Protein AF-0000000074166938 (afdb_homodimer)

Radius of gyration: 19.91 Å; Cα contacts (8 Å, |Δi|>4): 980; chains: 2; bounding box: 42×58×46 Å

Solvent-accessible surface area (backbone atoms only — not comparable to full-atom values): 18698 Å² total; per-residue (Å²): 85,40,35,34,36,47,54,52,54,11,23,29,58,49,25,39,49,37,26,48,51,47,51,43,48,31,26,74,73,67,40,72,50,48,73,44,40,19,20,84,55,89,59,79,61,40,39,24,57,83,62,54,30,32,42,49,74,44,56,62,66,83,66,46,53,30,39,38,35,28,12,14,51,62,85,55,74,89,46,63,14,38,45,50,40,53,72,65,38,59,59,22,50,51,52,41,50,32,41,73,68,65,19,27,41,33,22,11,12,43,17,32,55,39,39,44,73,36,53,74,31,62,79,30,71,34,14,35,16,78,93,42,42,71,66,47,47,72,44,61,34,48,72,46,99,42,54,48,31,82,62,82,53,40,32,19,5,8,23,32,50,18,15,38,54,42,34,39,49,47,38,29,73,75,69,30,60,68,54,26,50,50,38,31,57,68,38,46,45,85,64,90,113,83,41,33,34,35,46,54,51,54,11,24,29,58,49,25,40,50,37,25,48,51,48,50,44,47,31,27,75,74,68,40,72,50,47,74,43,41,19,19,85,54,88,60,81,59,40,40,25,56,82,63,55,30,33,42,50,72,43,56,62,66,86,66,46,52,31,38,38,34,30,11,14,51,63,83,56,75,89,46,62,13,39,45,51,40,53,74,65,37,58,58,22,52,49,53,41,52,32,41,75,68,66,18,28,42,33,22,10,12,43,18,33,55,37,39,44,73,36,53,74,33,64,81,30,70,33,14,36,16,79,93,44,43,71,65,48,45,73,44,61,35,47,74,44,100,43,52,50,33,81,62,83,53,41,33,19,6,8,22,32,49,18,17,38,55,41,36,39,48,46,38,30,73,76,68,31,61,68,53,27,50,50,40,31,58,69,38,46,45,84,64,88,114

InterPro domains:
  IPR002818 DJ-1/PfpI [PF01965] (2-172)
  IPR029062 Class I glutamine amidotransferase-like [G3DSA:3.40.50.880] (1-193)
  IPR029062 Class I glutamine amidotransferase-like [SSF52317] (1-189)
  IPR052158 Isonitrile Hydratase and Quaternary Amine Regulator [PTHR43130] (2-190)

pLDDT: mean 96.3, std 7.7, range [29.67, 98.94]

Sequence (386 aa):
MDVAVLLFEGFDELDAIGPYEVFRTAAELGGDLDVSMRTLVPDEGVTARHGLTVAPDDVLFGVPDLVVVPGGGWTDRDRPGVWSEVENETLPERLDTLHGGGATIASVCTGAMLLADAGLLDGRPAATHASAADDLAEYDVDVRDERYVDDGTVLTAAGVTAGIDLALHVVERECSAGLAEQVATEIEYASTYMDVAVLLFEGFDELDAIGPYEVFRTAAELGGDLDVSMRTLVPDEGVTARHGLTVAPDDVLFGVPDLVVVPGGGWTDRDRPGVWSEVENETLPERLDTLHGGGATIASVCTGAMLLADAGLLDGRPAATHASAADDLAEYDVDVRDERYVDDGTVLTAAGVTAGIDLALHVVERECSAGLAEQVATEIEYASTY

Foldseek 3Di:
DEEEEEAAAQFADLQRVLLVLLQVLLVVVPFPYDYFYEYQDDDQWHAYNVGDIDGGPYHDDDAGQEYEFTFGDDPDCVGDTDPVCLVVLVQLCVVLVNVVVNHQYEYAACSVVSVLSNVNQACHEWEHEPVCQVVSVVGNHNYDPDQKDPPDSYIYGYHRNSSNVVSLVVCCVPPNVVSSVVSCVVVVPPPPD/DEEEEEAAAQFADLQRVLLVLLQVLLVVVPFPYDYFYEYQDDDQWHAYNVGDIDGGPYHDDDAGQEYEFTFGDDPDCPGDTDPVCLVVLVQLCVVLVNVVVNHQYEYAACSVVSVLSNVNQACHEWEHEPVCQVVSVVGNHNYDPDQKDPPDSYIYGYHRNSSNVVSLVVCCVPPNVVSSVVSCVVVVPPPPD

Secondary structure (DSSP, 8-state):
-EEEEE--TT--HHHHHHHHHHHHHHHHTT---EEEEEESS--S-EE-TTS-EEE-SEE--S--SEEEE----SS-TTSSSHHHHHHH-HHHHHHHHHHHTT-EEEEETTHHHHHHHTTTTTTEEE---GGGHHHHHTSSEEE--SSEEE-SSEEEE-STTHHHHHHHHHHHHHT-HHHHHHHHHHTT-----/-EEEEE--TT--HHHHHHHHHHHHHHHHTT---EEEEEESS--S-EE-TTS-EEE-SEE--S--SEEEE----SS-TTSSSHHHHHHH-HHHHHHHHHHHTT-EEEEETTHHHHHHHTTTTTTEEE---GGGHHHHHTSSEEE--SSEEE-SSEEEE-STTHHHHHHHHHHHHHT-HHHHHHHHHHTT-----

Organism: Halobacterium salinarum (strain ATCC 700922 / JCM 11081 / NRC-1) (NCBI:txid64091)

Nearest PDB structures (foldseek):
  7la0-assembly1_B  TM=9.152E-01  e=2.915E-15  Pseudomonas protegens Pf-5
  7l9q-assembly1_B  TM=8.696E-01  e=3.102E-15  Pseudomonas protegens Pf-5
  3noq-assembly1_A  TM=8.628E-01  e=2.272E-15  Pseudomonas fluorescens
  7lav-assembly1_A  TM=8.507E-01  e=1.076E-15  Pseudomonas protegens Pf-5
  3ewn-assembly1_A  TM=8.743E-01  e=3.532E-13  Pseudomonas syringae pv. tomato

Structure (mmCIF, N/CA/C/O backbone):
data_AF-0000000074166938-model_v1
#
loop_
_entity.id
_entity.type
_entity.pdbx_description
1 polymer 'ThiJ/PfpI domain protein'
#
loop_
_atom_site.group_PDB
_atom_site.id
_atom_site.type_symbol
_atom_site.label_atom_id
_atom_site.label_alt_id
_atom_site.label_comp_id
_atom_site.label_asym_id
_atom_site.label_entity_id
_atom_site.label_seq_id
_atom_site.pdbx_PDB_ins_code
_atom_site.Cartn_x
_atom_site.Cartn_y
_atom_site.Cartn_z
_atom_site.occupancy
_atom_site.B_iso_or_equiv
_atom_site.auth_seq_id
_atom_site.auth_comp_id
_atom_site.auth_asym_id
_atom_site.auth_atom_id
_atom_site.pdbx_PDB_model_num
ATOM 1 N N . MET A 1 1 ? -15.438 -15.789 -3.785 1 97.56 1 MET A N 1
ATOM 2 C CA . MET A 1 1 ? -14.062 -16.047 -4.184 1 97.56 1 MET A CA 1
ATOM 3 C C . MET A 1 1 ? -13.109 -15.875 -3.006 1 97.56 1 MET A C 1
ATOM 5 O O . MET A 1 1 ? -13.078 -14.812 -2.383 1 97.56 1 MET A O 1
ATOM 9 N N . ASP A 1 2 ? -12.391 -16.906 -2.566 1 98.62 2 ASP A N 1
ATOM 10 C CA . ASP A 1 2 ? -11.406 -16.891 -1.488 1 98.62 2 ASP A CA 1
ATOM 11 C C . ASP A 1 2 ? -10.039 -16.453 -2 1 98.62 2 ASP A C 1
ATOM 13 O O . ASP A 1 2 ? -9.414 -17.141 -2.799 1 98.62 2 ASP A O 1
ATOM 17 N N . VAL A 1 3 ? -9.562 -15.242 -1.54 1 98.88 3 VAL A N 1
ATOM 18 C CA . VAL A 1 3 ? -8.305 -14.656 -2.002 1 98.88 3 VAL A CA 1
ATOM 19 C C . VAL A 1 3 ? -7.285 -14.664 -0.868 1 98.88 3 VAL A C 1
ATOM 21 O O . VAL A 1 3 ? -7.504 -14.047 0.179 1 98.88 3 VAL A O 1
ATOM 24 N N . ALA A 1 4 ? -6.168 -15.312 -1.079 1 98.88 4 ALA A N 1
ATOM 25 C CA . ALA A 1 4 ? -5.062 -15.32 -0.126 1 98.88 4 ALA A CA 1
ATOM 26 C C . ALA A 1 4 ? -3.895 -14.484 -0.634 1 98.88 4 ALA A C 1
ATOM 28 O O . ALA A 1 4 ? -3.328 -14.773 -1.691 1 98.88 4 ALA A O 1
ATOM 29 N N . VAL A 1 5 ? -3.6 -13.453 0.046 1 98.94 5 VAL A N 1
ATOM 30 C CA . VAL A 1 5 ? -2.363 -12.711 -0.191 1 98.94 5 VAL A CA 1
ATOM 31 C C . VAL A 1 5 ? -1.25 -13.266 0.694 1 98.94 5 VAL A C 1
ATOM 33 O O . VAL A 1 5 ? -1.346 -13.227 1.923 1 98.94 5 VAL A O 1
ATOM 36 N N . LEU A 1 6 ? -0.2 -13.711 0.101 1 98.81 6 LEU A N 1
ATOM 37 C CA . LEU A 1 6 ? 0.839 -14.422 0.838 1 98.81 6 LEU A CA 1
ATOM 38 C C . LEU A 1 6 ? 1.835 -13.445 1.452 1 98.81 6 LEU A C 1
ATOM 40 O O . LEU A 1 6 ? 2.229 -12.469 0.811 1 98.81 6 LEU A O 1
ATOM 44 N N . LEU A 1 7 ? 2.199 -13.773 2.656 1 98.69 7 LEU A N 1
ATOM 45 C CA . LEU A 1 7 ? 3.271 -13.055 3.33 1 98.69 7 LEU A CA 1
ATOM 46 C C . LEU A 1 7 ? 4.453 -13.977 3.619 1 98.69 7 LEU A C 1
ATOM 48 O O . LEU A 1 7 ? 4.262 -15.133 3.998 1 98.69 7 LEU A O 1
ATOM 52 N N . PHE A 1 8 ? 5.621 -13.5 3.387 1 98.38 8 PHE A N 1
ATOM 53 C CA . PHE A 1 8 ? 6.883 -14.102 3.811 1 98.38 8 PHE A CA 1
ATOM 54 C C . PHE A 1 8 ? 7.887 -13.023 4.203 1 98.38 8 PHE A C 1
ATOM 56 O O . PHE A 1 8 ? 7.742 -11.859 3.818 1 98.38 8 PHE A O 1
ATOM 63 N N . GLU A 1 9 ? 8.867 -13.383 5.008 1 97.94 9 GLU A N 1
ATOM 64 C CA . GLU A 1 9 ? 9.844 -12.398 5.453 1 97.94 9 GLU A CA 1
ATOM 65 C C . GLU A 1 9 ? 10.523 -11.719 4.266 1 97.94 9 GLU A C 1
ATOM 67 O O . GLU A 1 9 ? 11.039 -12.391 3.371 1 97.94 9 GLU A O 1
ATOM 72 N N . GLY A 1 10 ? 10.461 -10.391 4.25 1 97.56 10 GLY A N 1
ATOM 73 C CA . GLY A 1 10 ? 11.133 -9.625 3.207 1 97.56 10 GLY A CA 1
ATOM 74 C C . GLY A 1 10 ? 10.25 -9.367 1.999 1 97.56 10 GLY A C 1
ATOM 75 O O . GLY A 1 10 ? 10.727 -8.906 0.96 1 97.56 10 GLY A O 1
ATOM 76 N N . PHE A 1 11 ? 8.938 -9.703 2.123 1 98.19 11 PHE A N 1
ATOM 77 C CA . PHE A 1 11 ? 8.055 -9.344 1.02 1 98.19 11 PHE A CA 1
ATOM 78 C C . PHE A 1 11 ? 8.016 -7.828 0.835 1 98.19 11 PHE A C 1
ATOM 80 O O . PHE A 1 11 ? 8.32 -7.078 1.763 1 98.19 11 PHE A O 1
ATOM 87 N N . ASP A 1 12 ? 7.73 -7.402 -0.379 1 97.94 12 ASP A N 1
ATOM 88 C CA . ASP A 1 12 ? 7.586 -5.973 -0.643 1 97.94 12 ASP A CA 1
ATOM 89 C C . ASP A 1 12 ? 6.227 -5.465 -0.173 1 97.94 12 ASP A C 1
ATOM 91 O O . ASP A 1 12 ? 5.191 -6.035 -0.518 1 97.94 12 ASP A O 1
ATOM 95 N N . GLU A 1 13 ? 6.156 -4.383 0.567 1 98.19 13 GLU A N 1
ATOM 96 C CA . GLU A 1 13 ? 4.945 -3.883 1.209 1 98.19 13 GLU A CA 1
ATOM 97 C C . GLU A 1 13 ? 3.82 -3.691 0.195 1 98.19 13 GLU A C 1
ATOM 99 O O . GLU A 1 13 ? 2.766 -4.324 0.303 1 98.19 13 GLU A O 1
ATOM 104 N N . LEU A 1 14 ? 4.066 -2.908 -0.851 1 97.88 14 LEU A N 1
ATOM 105 C CA . LEU A 1 14 ? 2.996 -2.518 -1.763 1 97.88 14 LEU A CA 1
ATOM 106 C C . LEU A 1 14 ? 2.639 -3.662 -2.705 1 97.88 14 LEU A C 1
ATOM 108 O O . LEU A 1 14 ? 1.542 -3.689 -3.268 1 97.88 14 LEU A O 1
ATOM 112 N N . ASP A 1 15 ? 3.555 -4.598 -2.916 1 98.62 15 ASP A N 1
ATOM 113 C CA . ASP A 1 15 ? 3.246 -5.766 -3.738 1 98.62 15 ASP A CA 1
ATOM 114 C C . ASP A 1 15 ? 2.117 -6.59 -3.121 1 98.62 15 ASP A C 1
ATOM 116 O O . ASP A 1 15 ? 1.372 -7.262 -3.836 1 98.62 15 ASP A O 1
ATOM 120 N N . ALA A 1 16 ? 2.08 -6.594 -1.793 1 98.81 16 ALA A N 1
ATOM 121 C CA . ALA A 1 16 ? 1.039 -7.34 -1.089 1 98.81 16 ALA A CA 1
ATOM 122 C C . ALA A 1 16 ? -0.156 -6.445 -0.77 1 98.81 16 ALA A C 1
ATOM 124 O O . ALA A 1 16 ? -1.303 -6.816 -1.03 1 98.81 16 ALA A O 1
ATOM 125 N N . ILE A 1 17 ? 0.111 -5.266 -0.274 1 98.56 17 ILE A N 1
ATOM 126 C CA . ILE A 1 17 ? -0.938 -4.449 0.328 1 98.56 17 ILE A CA 1
ATOM 127 C C . ILE A 1 17 ? -1.707 -3.709 -0.764 1 98.56 17 ILE A C 1
ATOM 129 O O . ILE A 1 17 ? -2.895 -3.414 -0.605 1 98.56 17 ILE A O 1
ATOM 133 N N . GLY A 1 18 ? -1.045 -3.387 -1.897 1 98.19 18 GLY A N 1
ATOM 134 C CA . GLY A 1 18 ? -1.758 -2.818 -3.031 1 98.19 18 GLY A CA 1
ATOM 135 C C . GLY A 1 18 ? -2.936 -3.664 -3.479 1 98.19 18 GLY A C 1
ATOM 136 O O . GLY A 1 18 ? -4.082 -3.221 -3.414 1 98.19 18 GLY A O 1
ATOM 137 N N . PRO A 1 19 ? -2.67 -4.906 -3.9 1 98.81 19 PRO A N 1
ATOM 138 C CA . PRO A 1 19 ? -3.768 -5.797 -4.285 1 98.81 19 PRO A CA 1
ATOM 139 C C . PRO A 1 19 ? -4.762 -6.027 -3.148 1 98.81 19 PRO A C 1
ATOM 141 O O . PRO A 1 19 ? -5.973 -6.078 -3.385 1 98.81 19 PRO A O 1
ATOM 144 N N . TYR A 1 20 ? -4.242 -6.18 -1.895 1 98.88 20 TYR A N 1
ATOM 145 C CA . TYR A 1 20 ? -5.105 -6.375 -0.736 1 98.88 20 TYR A CA 1
ATOM 146 C C . TYR A 1 20 ? -6.137 -5.258 -0.628 1 98.88 20 TYR A C 1
ATOM 148 O O . TYR A 1 20 ? -7.324 -5.516 -0.421 1 98.88 20 TYR A O 1
ATOM 156 N N . GLU A 1 21 ? -5.699 -3.967 -0.75 1 98.06 21 GLU A N 1
ATOM 157 C CA . GLU A 1 21 ? -6.582 -2.807 -0.708 1 98.06 21 GLU A CA 1
ATOM 158 C C . GLU A 1 21 ? -7.652 -2.889 -1.793 1 98.06 21 GLU A C 1
ATOM 160 O O . GLU A 1 21 ? -8.828 -2.627 -1.532 1 98.06 21 GLU A O 1
ATOM 165 N N . VAL A 1 22 ? -7.242 -3.24 -2.967 1 98.5 22 VAL A N 1
ATOM 166 C CA . VAL A 1 22 ? -8.164 -3.326 -4.094 1 98.5 22 VAL A CA 1
ATOM 167 C C . VAL A 1 22 ? -9.227 -4.391 -3.812 1 98.5 22 VAL A C 1
ATOM 169 O O . VAL A 1 22 ? -10.422 -4.125 -3.918 1 98.5 22 VAL A O 1
ATOM 172 N N . PHE A 1 23 ? -8.82 -5.586 -3.412 1 98.88 23 PHE A N 1
ATOM 173 C CA . PHE A 1 23 ? -9.75 -6.695 -3.205 1 98.88 23 PHE A CA 1
ATOM 174 C C . PHE A 1 23 ? -10.672 -6.418 -2.023 1 98.88 23 PHE A C 1
ATOM 176 O O . PHE A 1 23 ? -11.859 -6.723 -2.074 1 98.88 23 PHE A O 1
ATOM 183 N N . ARG A 1 24 ? -10.117 -5.898 -0.968 1 98.56 24 ARG A N 1
ATOM 184 C CA . ARG A 1 24 ? -10.938 -5.605 0.202 1 98.56 24 ARG A CA 1
ATOM 185 C C . ARG A 1 24 ? -11.945 -4.504 -0.1 1 98.56 24 ARG A C 1
ATOM 187 O O . ARG A 1 24 ? -13.094 -4.562 0.354 1 98.56 24 ARG A O 1
ATOM 194 N N . THR A 1 25 ? -11.492 -3.436 -0.822 1 97.69 25 THR A N 1
ATOM 195 C CA . THR A 1 25 ? -12.422 -2.391 -1.24 1 97.69 25 THR A CA 1
ATOM 196 C C . THR A 1 25 ? -13.539 -2.973 -2.094 1 97.69 25 THR A C 1
ATOM 198 O O . THR A 1 25 ? -14.711 -2.629 -1.906 1 97.69 25 THR A O 1
ATOM 201 N N . ALA A 1 26 ? -13.188 -3.85 -3.035 1 98.69 26 ALA A N 1
ATOM 202 C CA . ALA A 1 26 ? -14.188 -4.516 -3.867 1 98.69 26 ALA A CA 1
ATOM 203 C C . ALA A 1 26 ? -15.188 -5.293 -3.012 1 98.69 26 ALA A C 1
ATOM 205 O O . ALA A 1 26 ? -16.391 -5.23 -3.248 1 98.69 26 ALA A O 1
ATOM 206 N N . ALA A 1 27 ? -14.664 -6.02 -2.035 1 98.69 27 ALA A N 1
ATOM 207 C CA . ALA A 1 27 ? -15.531 -6.789 -1.142 1 98.69 27 ALA A CA 1
ATOM 208 C C . ALA A 1 27 ? -16.5 -5.879 -0.402 1 98.69 27 ALA A C 1
ATOM 210 O O . ALA A 1 27 ? -17.688 -6.195 -0.28 1 98.69 27 ALA A O 1
ATOM 211 N N . GLU A 1 28 ? -16.047 -4.777 0.07 1 96.12 28 GLU A N 1
ATOM 212 C CA . GLU A 1 28 ? -16.875 -3.836 0.823 1 96.12 28 GLU A CA 1
ATOM 213 C C . GLU A 1 28 ? -17.938 -3.201 -0.066 1 96.12 28 GLU A C 1
ATOM 215 O O . GLU A 1 28 ? -19 -2.812 0.415 1 96.12 28 GLU A O 1
ATOM 220 N N . LEU A 1 29 ? -17.609 -3.082 -1.337 1 97.25 29 LEU A N 1
ATOM 221 C CA . LEU A 1 29 ? -18.531 -2.48 -2.289 1 97.25 29 LEU A CA 1
ATOM 222 C C . LEU A 1 29 ? -19.5 -3.523 -2.84 1 97.25 29 LEU A C 1
ATOM 224 O O . LEU A 1 29 ? -20.266 -3.236 -3.76 1 97.25 29 LEU A O 1
ATOM 228 N N . GLY A 1 30 ? -19.438 -4.719 -2.342 1 97.81 30 GLY A N 1
ATOM 229 C CA . GLY A 1 30 ? -20.453 -5.703 -2.658 1 97.81 30 GLY A CA 1
ATOM 230 C C . GLY A 1 30 ? -19.922 -6.883 -3.453 1 97.81 30 GLY A C 1
ATOM 231 O O . GLY A 1 30 ? -20.672 -7.781 -3.82 1 97.81 30 GLY A O 1
ATOM 232 N N . GLY A 1 31 ? -18.609 -6.867 -3.787 1 98.5 31 GLY A N 1
ATOM 233 C CA . GLY A 1 31 ? -18.016 -8.023 -4.449 1 98.5 31 GLY A CA 1
ATOM 234 C C . GLY A 1 31 ? -17.984 -9.258 -3.568 1 98.5 31 GLY A C 1
ATOM 235 O O . GLY A 1 31 ? -17.812 -9.156 -2.352 1 98.5 31 GLY A O 1
ATOM 236 N N . ASP A 1 32 ? -18.172 -10.398 -4.148 1 98.19 32 ASP A N 1
ATOM 237 C CA . ASP A 1 32 ? -18.109 -11.664 -3.422 1 98.19 32 ASP A CA 1
ATOM 238 C C . ASP A 1 32 ? -16.672 -12.148 -3.275 1 98.19 32 ASP A C 1
ATOM 240 O O . ASP A 1 32 ? -16.281 -13.125 -3.918 1 98.19 32 ASP A O 1
ATOM 244 N N . LEU A 1 33 ? -15.922 -11.469 -2.482 1 98.62 33 LEU A N 1
ATOM 245 C CA . LEU A 1 33 ? -14.516 -11.766 -2.207 1 98.62 33 LEU A CA 1
ATOM 246 C C . LEU A 1 33 ? -14.281 -11.906 -0.707 1 98.62 33 LEU A C 1
ATOM 248 O O . LEU A 1 33 ? -14.805 -11.125 0.088 1 98.62 33 LEU A O 1
ATOM 252 N N . ASP A 1 34 ? -13.602 -12.914 -0.332 1 98.44 34 ASP A N 1
ATOM 253 C CA . ASP A 1 34 ? -13.047 -13.094 1.007 1 98.44 34 ASP A CA 1
ATOM 254 C C . ASP A 1 34 ? -11.523 -13.047 0.983 1 98.44 34 ASP A C 1
ATOM 256 O O . ASP A 1 34 ? -10.875 -13.984 0.521 1 98.44 34 ASP A O 1
ATOM 260 N N . VAL A 1 35 ? -10.969 -11.938 1.495 1 98.75 35 VAL A N 1
ATOM 261 C CA . VAL A 1 35 ? -9.555 -11.617 1.304 1 98.75 35 VAL A CA 1
ATOM 262 C C . VAL A 1 35 ? -8.82 -11.711 2.639 1 98.75 35 VAL A C 1
ATOM 264 O O . VAL A 1 35 ? -9.25 -11.133 3.637 1 98.75 35 VAL A O 1
ATOM 267 N N . SER A 1 36 ? -7.73 -12.422 2.697 1 98.5 36 SER A N 1
ATOM 268 C CA . SER A 1 36 ? -6.961 -12.539 3.928 1 98.5 36 SER A CA 1
ATOM 269 C C . SER A 1 36 ? -5.465 -12.602 3.639 1 98.5 36 SER A C 1
ATOM 271 O O . SER A 1 36 ? -5.051 -13.062 2.574 1 98.5 36 SER A O 1
ATOM 273 N N . MET A 1 37 ? -4.688 -12.07 4.543 1 98.69 37 MET A N 1
ATOM 274 C CA . MET A 1 37 ? -3.236 -12.227 4.539 1 98.69 37 MET A CA 1
ATOM 275 C C . MET A 1 37 ? -2.832 -13.57 5.145 1 98.69 37 MET A C 1
ATOM 277 O O . MET A 1 37 ? -3.148 -13.852 6.301 1 98.69 37 MET A O 1
ATOM 281 N N . ARG A 1 38 ? -2.057 -14.352 4.379 1 98.75 38 ARG A N 1
ATOM 282 C CA . ARG A 1 38 ? -1.771 -15.695 4.863 1 98.75 38 ARG A CA 1
ATOM 283 C C . ARG A 1 38 ? -0.275 -15.992 4.812 1 98.75 38 ARG A C 1
ATOM 285 O O . ARG A 1 38 ? 0.439 -15.461 3.959 1 98.75 38 ARG A O 1
ATOM 292 N N . THR A 1 39 ? 0.198 -16.797 5.684 1 98.75 39 THR A N 1
ATOM 293 C CA . THR A 1 39 ? 1.55 -17.344 5.699 1 98.75 39 THR A CA 1
ATOM 294 C C . THR A 1 39 ? 1.523 -18.859 5.504 1 98.75 39 THR A C 1
ATOM 296 O O . THR A 1 39 ? 0.471 -19.484 5.629 1 98.75 39 THR A O 1
ATOM 299 N N . LEU A 1 40 ? 2.666 -19.453 5.113 1 97.69 40 LEU A N 1
ATOM 300 C CA . LEU A 1 40 ? 2.734 -20.891 4.945 1 97.69 40 LEU A CA 1
ATOM 301 C C . LEU A 1 40 ? 2.799 -21.594 6.297 1 97.69 40 LEU A C 1
ATOM 303 O O . LEU A 1 40 ? 2.355 -22.734 6.434 1 97.69 40 LEU A O 1
ATOM 307 N N . VAL A 1 41 ? 3.486 -20.922 7.27 1 95.69 41 VAL A N 1
ATOM 308 C CA . VAL A 1 41 ? 3.6 -21.438 8.625 1 95.69 41 VAL A CA 1
ATOM 309 C C . VAL A 1 41 ? 3.127 -20.391 9.625 1 95.69 41 VAL A C 1
ATOM 311 O O . VAL A 1 41 ? 3.109 -19.188 9.32 1 95.69 41 VAL A O 1
ATOM 314 N N . PRO A 1 42 ? 2.65 -20.922 10.789 1 95.94 42 PRO A N 1
ATOM 315 C CA . PRO A 1 42 ? 2.199 -19.938 11.773 1 95.94 42 PRO A CA 1
ATOM 316 C C . PRO A 1 42 ? 3.254 -18.875 12.078 1 95.94 42 PRO A C 1
ATOM 318 O O . PRO A 1 42 ? 4.438 -19.188 12.219 1 95.94 42 PRO A O 1
ATOM 321 N N . ASP A 1 43 ? 2.748 -17.641 12.078 1 95.62 43 ASP A N 1
ATOM 322 C CA . ASP A 1 43 ? 3.609 -16.5 12.391 1 95.62 43 ASP A CA 1
ATOM 323 C C . ASP A 1 43 ? 2.809 -15.359 13.008 1 95.62 43 ASP A C 1
ATOM 325 O O . ASP A 1 43 ? 1.695 -15.07 12.57 1 95.62 43 ASP A O 1
ATOM 329 N N . GLU A 1 44 ? 3.365 -14.75 14.023 1 95.69 44 GLU A N 1
ATOM 330 C CA . GLU A 1 44 ? 2.646 -13.68 14.711 1 95.69 44 GLU A CA 1
ATOM 331 C C . GLU A 1 44 ? 2.854 -12.336 14.016 1 95.69 44 GLU A C 1
ATOM 333 O O . GLU A 1 44 ? 2.082 -11.398 14.219 1 95.69 44 GLU A O 1
ATOM 338 N N . GLY A 1 45 ? 3.963 -12.203 13.289 1 98.12 45 GLY A N 1
ATOM 339 C CA . GLY A 1 45 ? 4.324 -11 12.562 1 98.12 45 GLY A CA 1
ATOM 340 C C . GLY A 1 45 ? 5.344 -11.242 11.469 1 98.12 45 GLY A C 1
ATOM 341 O O . GLY A 1 45 ? 6.328 -11.953 11.68 1 98.12 45 GLY A O 1
ATOM 342 N N . VAL A 1 46 ? 5.035 -10.766 10.281 1 98.56 46 VAL A N 1
ATOM 343 C CA . VAL A 1 46 ? 5.941 -10.883 9.148 1 98.56 46 VAL A CA 1
ATOM 344 C C . VAL A 1 46 ? 6.5 -9.508 8.781 1 98.56 46 VAL A C 1
ATOM 346 O O . VAL A 1 46 ? 5.742 -8.547 8.625 1 98.56 46 VAL A O 1
ATOM 349 N N . THR A 1 47 ? 7.828 -9.445 8.68 1 98.25 47 THR A N 1
ATOM 350 C CA . THR A 1 47 ? 8.453 -8.164 8.391 1 98.25 47 THR A CA 1
ATOM 351 C C . THR A 1 47 ? 8.727 -8.016 6.898 1 98.25 47 THR A C 1
ATOM 353 O O . THR A 1 47 ? 9.391 -8.859 6.297 1 98.25 47 THR A O 1
ATOM 356 N N . ALA A 1 48 ? 8.188 -6.902 6.32 1 98 48 ALA A N 1
ATOM 357 C CA . ALA A 1 48 ? 8.328 -6.605 4.898 1 98 48 ALA A CA 1
ATOM 358 C C . ALA A 1 48 ? 9.711 -6.039 4.594 1 98 48 ALA A C 1
ATOM 360 O O . ALA A 1 48 ? 10.531 -5.859 5.5 1 98 48 ALA A O 1
ATOM 361 N N . ARG A 1 49 ? 9.969 -5.812 3.367 1 95.81 49 ARG A N 1
ATOM 362 C CA . ARG A 1 49 ? 11.289 -5.461 2.846 1 95.81 49 ARG A CA 1
ATOM 363 C C . ARG A 1 49 ? 11.758 -4.125 3.412 1 95.81 49 ARG A C 1
ATOM 365 O O . ARG A 1 49 ? 12.945 -3.939 3.67 1 95.81 49 ARG A O 1
ATOM 372 N N . HIS A 1 50 ? 10.82 -3.189 3.602 1 95.75 50 HIS A N 1
ATOM 373 C CA . HIS A 1 50 ? 11.211 -1.851 4.031 1 95.75 50 HIS A CA 1
ATOM 374 C C . HIS A 1 50 ? 11 -1.672 5.531 1 95.75 50 HIS A C 1
ATOM 376 O O . HIS A 1 50 ? 11.125 -0.561 6.051 1 95.75 50 HIS A O 1
ATOM 382 N N . GLY A 1 51 ? 10.656 -2.779 6.188 1 96.5 51 GLY A N 1
ATOM 383 C CA . GLY A 1 51 ? 10.695 -2.748 7.641 1 96.5 51 GLY A CA 1
ATOM 384 C C . GLY A 1 51 ? 9.312 -2.824 8.273 1 96.5 51 GLY A C 1
ATOM 385 O O . GLY A 1 51 ? 9.195 -3.008 9.484 1 96.5 51 GLY A O 1
ATOM 386 N N . LEU A 1 52 ? 8.234 -2.705 7.504 1 98.12 52 LEU A N 1
ATOM 387 C CA . LEU A 1 52 ? 6.875 -2.818 8.031 1 98.12 52 LEU A CA 1
ATOM 388 C C . LEU A 1 52 ? 6.605 -4.23 8.539 1 98.12 52 LEU A C 1
ATOM 390 O O . LEU A 1 52 ? 6.891 -5.211 7.844 1 98.12 52 LEU A O 1
ATOM 394 N N . THR A 1 53 ? 6.105 -4.324 9.734 1 98.56 53 THR A N 1
ATOM 395 C CA . THR A 1 53 ? 5.707 -5.629 10.25 1 98.56 53 THR A CA 1
ATOM 396 C C . THR A 1 53 ? 4.188 -5.754 10.297 1 98.56 53 THR A C 1
ATOM 398 O O . THR A 1 53 ? 3.508 -4.895 10.867 1 98.56 53 THR A O 1
ATOM 401 N N . VAL A 1 54 ? 3.684 -6.828 9.703 1 98.44 54 VAL A N 1
ATOM 402 C CA . VAL A 1 54 ? 2.242 -7.031 9.625 1 98.44 54 VAL A CA 1
ATOM 403 C C . VAL A 1 54 ? 1.866 -8.359 10.281 1 98.44 54 VAL A C 1
ATOM 405 O O . VAL A 1 54 ? 2.621 -9.328 10.203 1 98.44 54 VAL A O 1
ATOM 408 N N . ALA A 1 55 ? 0.748 -8.359 10.938 1 98.5 55 ALA A N 1
ATOM 409 C CA . ALA A 1 55 ? 0.203 -9.602 11.477 1 98.5 55 ALA A CA 1
ATOM 410 C C . ALA A 1 55 ? -0.604 -10.352 10.422 1 98.5 55 ALA A C 1
ATOM 412 O O . ALA A 1 55 ? -1.554 -9.812 9.859 1 98.5 55 ALA A O 1
ATOM 413 N N . PRO A 1 56 ? -0.234 -11.625 10.148 1 98.56 56 PRO A N 1
ATOM 414 C CA . PRO A 1 56 ? -1.061 -12.398 9.219 1 98.56 56 PRO A CA 1
ATOM 415 C C . PRO A 1 56 ? -2.422 -12.766 9.805 1 98.56 56 PRO A C 1
ATOM 417 O O . PRO A 1 56 ? -2.588 -12.773 11.031 1 98.56 56 PRO A O 1
ATOM 420 N N . ASP A 1 57 ? -3.369 -13.016 8.953 1 98.06 57 ASP A N 1
ATOM 421 C CA . ASP A 1 57 ? -4.699 -13.43 9.383 1 98.06 57 ASP A CA 1
ATOM 422 C C . ASP A 1 57 ? -4.719 -14.922 9.734 1 98.06 57 ASP A C 1
ATOM 424 O O . ASP A 1 57 ? -5.422 -15.336 10.656 1 98.06 57 ASP A O 1
ATOM 428 N N . ASP A 1 58 ? -4.023 -15.656 8.961 1 97.19 58 ASP A N 1
ATOM 429 C CA . ASP A 1 58 ? -4.098 -17.109 9.102 1 97.19 58 ASP A CA 1
ATOM 430 C C . ASP A 1 58 ? -2.945 -17.781 8.375 1 97.19 58 ASP A C 1
ATOM 432 O O . ASP A 1 58 ? -2.152 -17.125 7.699 1 97.19 58 ASP A O 1
ATOM 436 N N . VAL A 1 59 ? -2.877 -19.047 8.586 1 98.19 59 VAL A N 1
ATOM 437 C CA . VAL A 1 59 ? -2 -19.906 7.801 1 98.19 59 VAL A CA 1
ATOM 438 C C . VAL A 1 59 ? -2.729 -20.375 6.547 1 98.19 59 VAL A C 1
ATOM 440 O O . VAL A 1 59 ? -3.951 -20.547 6.555 1 98.19 59 VAL A O 1
ATOM 443 N N . LEU A 1 60 ? -1.972 -20.469 5.461 1 98 60 LEU A N 1
ATOM 444 C CA . LEU A 1 60 ? -2.572 -20.922 4.211 1 98 60 LEU A CA 1
ATOM 445 C C . LEU A 1 60 ? -2.83 -22.422 4.242 1 98 60 LEU A C 1
ATOM 447 O O . LEU A 1 60 ? -1.948 -23.219 3.908 1 98 60 LEU A O 1
ATOM 451 N N . PHE A 1 61 ? -4.023 -22.688 4.645 1 94.38 61 PHE A N 1
ATOM 452 C CA . PHE A 1 61 ? -4.496 -24.062 4.586 1 94.38 61 PHE A CA 1
ATOM 453 C C . PHE A 1 61 ? -5.484 -24.25 3.443 1 94.38 61 PHE A C 1
ATOM 455 O O . PHE A 1 61 ? -6.125 -23.297 3.006 1 94.38 61 PHE A O 1
ATOM 462 N N . GLY A 1 62 ? -5.586 -25.391 2.922 1 96.19 62 GLY A N 1
ATOM 463 C CA . GLY A 1 62 ? -6.516 -25.641 1.832 1 96.19 62 GLY A CA 1
ATOM 464 C C . GLY A 1 62 ? -6.098 -24.984 0.528 1 96.19 62 GLY A C 1
ATOM 465 O O . GLY A 1 62 ? -4.918 -24.672 0.332 1 96.19 62 GLY A O 1
ATOM 466 N N . VAL A 1 63 ? -7.055 -24.922 -0.461 1 98.5 63 VAL A N 1
ATOM 467 C CA . VAL A 1 63 ? -6.785 -24.375 -1.786 1 98.5 63 VAL A CA 1
ATOM 468 C C . VAL A 1 63 ? -7.707 -23.188 -2.053 1 98.5 63 VAL A C 1
ATOM 470 O O . VAL A 1 63 ? -8.859 -23.359 -2.453 1 98.5 63 VAL A O 1
ATOM 473 N N . PRO A 1 64 ? -7.207 -21.969 -1.774 1 98.75 64 PRO A N 1
ATOM 474 C CA . PRO A 1 64 ? -8.031 -20.797 -2.115 1 98.75 64 PRO A CA 1
ATOM 475 C C . PRO A 1 64 ? -8.297 -20.688 -3.615 1 98.75 64 PRO A C 1
ATOM 477 O O . PRO A 1 64 ? -7.688 -21.406 -4.41 1 98.75 64 PRO A O 1
ATOM 480 N N . ASP A 1 65 ? -9.273 -19.781 -3.941 1 98.88 65 ASP A N 1
ATOM 481 C CA . ASP A 1 65 ? -9.547 -19.547 -5.355 1 98.88 65 ASP A CA 1
ATOM 482 C C . ASP A 1 65 ? -8.398 -18.797 -6.027 1 98.88 65 ASP A C 1
ATOM 484 O O . ASP A 1 65 ? -8.086 -19.031 -7.195 1 98.88 65 ASP A O 1
ATOM 488 N N . LEU A 1 66 ? -7.773 -17.844 -5.348 1 98.94 66 LEU A N 1
ATOM 489 C CA . LEU A 1 66 ? -6.691 -17 -5.852 1 98.94 66 LEU A CA 1
ATOM 490 C C . LEU A 1 66 ? -5.609 -16.812 -4.793 1 98.94 66 LEU A C 1
ATOM 492 O O . LEU A 1 66 ? -5.91 -16.562 -3.627 1 98.94 66 LEU A O 1
ATOM 496 N N . VAL A 1 67 ? -4.371 -17.016 -5.152 1 98.94 67 VAL A N 1
ATOM 497 C CA . VAL A 1 67 ? -3.205 -16.703 -4.332 1 98.94 67 VAL A CA 1
ATOM 498 C C . VAL A 1 67 ? -2.408 -15.562 -4.98 1 98.94 67 VAL A C 1
ATOM 500 O O . VAL A 1 67 ? -2.059 -15.641 -6.16 1 98.94 67 VAL A O 1
ATOM 503 N N . VAL A 1 68 ? -2.211 -14.508 -4.289 1 98.94 68 VAL A N 1
ATOM 504 C CA . VAL A 1 68 ? -1.376 -13.406 -4.742 1 98.94 68 VAL A CA 1
ATOM 505 C C . VAL A 1 68 ? -0 -13.492 -4.086 1 98.94 68 VAL A C 1
ATOM 507 O O . VAL A 1 68 ? 0.11 -13.492 -2.857 1 98.94 68 VAL A O 1
ATOM 510 N N . VAL A 1 69 ? 1.018 -13.555 -4.891 1 98.94 69 VAL A N 1
ATOM 511 C CA . VAL A 1 69 ? 2.393 -13.734 -4.438 1 98.94 69 VAL A CA 1
ATOM 512 C C . VAL A 1 69 ? 3.182 -12.445 -4.66 1 98.94 69 VAL A C 1
ATOM 514 O O . VAL A 1 69 ? 3.531 -12.109 -5.793 1 98.94 69 VAL A O 1
ATOM 517 N N . PRO A 1 70 ? 3.484 -11.734 -3.602 1 98.88 70 PRO A N 1
ATOM 518 C CA . PRO A 1 70 ? 4.266 -10.5 -3.744 1 98.88 70 PRO A CA 1
ATOM 519 C C . PRO A 1 70 ? 5.734 -10.766 -4.062 1 98.88 70 PRO A C 1
ATOM 521 O O . PRO A 1 70 ? 6.203 -11.898 -3.93 1 98.88 70 PRO A O 1
ATOM 524 N N . GLY A 1 71 ? 6.41 -9.727 -4.516 1 98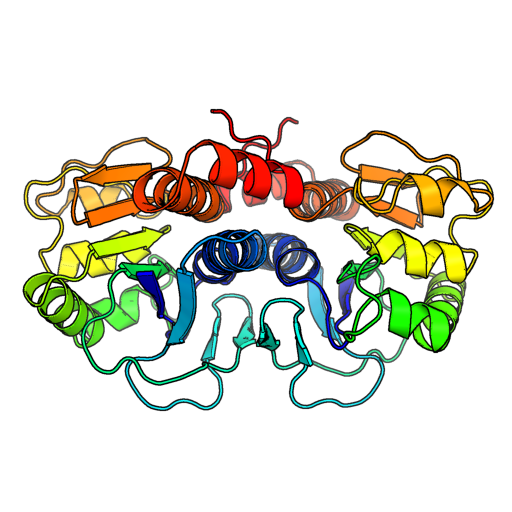.12 71 GLY A N 1
ATOM 525 C CA . GLY A 1 71 ? 7.863 -9.766 -4.59 1 98.12 71 GLY A CA 1
ATOM 526 C C . GLY A 1 71 ? 8.539 -9.344 -3.295 1 98.12 71 GLY A C 1
ATOM 527 O O . GLY A 1 71 ? 7.938 -9.438 -2.221 1 98.12 71 GLY A O 1
ATOM 528 N N . GLY A 1 72 ? 9.695 -9.062 -3.279 1 93.19 72 GLY A N 1
ATOM 529 C CA . GLY A 1 72 ? 10.461 -8.625 -2.121 1 93.19 72 GLY A CA 1
ATOM 530 C C . GLY A 1 72 ? 11.93 -9.023 -2.191 1 93.19 72 GLY A C 1
ATOM 531 O O . GLY A 1 72 ? 12.352 -9.977 -1.53 1 93.19 72 GLY A O 1
ATOM 532 N N . GLY A 1 73 ? 12.602 -8.273 -3.021 1 84.31 73 GLY A N 1
ATOM 533 C CA . GLY A 1 73 ? 14.016 -8.578 -3.141 1 84.31 73 GLY A CA 1
ATOM 534 C C . GLY A 1 73 ? 14.312 -9.656 -4.164 1 84.31 73 GLY A C 1
ATOM 535 O O . GLY A 1 73 ? 13.43 -10.43 -4.539 1 84.31 73 GLY A O 1
ATOM 536 N N . TRP A 1 74 ? 15.352 -9.539 -4.953 1 88.19 74 TRP A N 1
ATOM 537 C CA . TRP A 1 74 ? 15.875 -10.539 -5.875 1 88.19 74 TRP A CA 1
ATOM 538 C C . TRP A 1 74 ? 17.359 -10.32 -6.133 1 88.19 74 TRP A C 1
ATOM 540 O O . TRP A 1 74 ? 18.156 -11.266 -6.113 1 88.19 74 TRP A O 1
ATOM 550 N N . THR A 1 75 ? 17.531 -9.07 -6.086 1 83.81 75 THR A N 1
ATOM 551 C CA . THR A 1 75 ? 18.922 -8.75 -6.398 1 83.81 75 THR A CA 1
ATOM 552 C C . THR A 1 75 ? 19.75 -8.617 -5.125 1 83.81 75 THR A C 1
ATOM 554 O O . THR A 1 75 ? 20.969 -8.75 -5.152 1 83.81 75 THR A O 1
ATOM 557 N N . ASP A 1 76 ? 19.031 -8.297 -4.105 1 81.81 76 ASP A N 1
ATOM 558 C CA . ASP A 1 76 ? 19.703 -8.258 -2.811 1 81.81 76 ASP A CA 1
ATOM 559 C C . ASP A 1 76 ? 19.594 -9.602 -2.094 1 81.81 76 ASP A C 1
ATOM 561 O O . ASP A 1 76 ? 18.594 -9.883 -1.433 1 81.81 76 ASP A O 1
ATOM 565 N N . ARG A 1 77 ? 20.641 -10.344 -2.064 1 84.94 77 ARG A N 1
ATOM 566 C CA . ARG A 1 77 ? 20.578 -11.742 -1.654 1 84.94 77 ARG A CA 1
ATOM 567 C C . ARG A 1 77 ? 20.984 -11.906 -0.194 1 84.94 77 ARG A C 1
ATOM 569 O O . ARG A 1 77 ? 20.969 -13.008 0.344 1 84.94 77 ARG A O 1
ATOM 576 N N . ASP A 1 78 ? 21.312 -10.789 0.473 1 85.81 78 ASP A N 1
ATOM 577 C CA . ASP A 1 78 ? 21.766 -10.836 1.859 1 85.81 78 ASP A CA 1
ATOM 578 C C . ASP A 1 78 ? 20.609 -10.602 2.826 1 85.81 78 ASP A C 1
ATOM 580 O O . ASP A 1 78 ? 20.812 -10.594 4.043 1 85.81 78 ASP A O 1
ATOM 584 N N . ARG A 1 79 ? 19.453 -10.391 2.348 1 88.12 79 ARG A N 1
ATOM 585 C CA . ARG A 1 79 ? 18.281 -10.164 3.172 1 88.12 79 ARG A CA 1
ATOM 586 C C . ARG A 1 79 ? 17.156 -11.133 2.793 1 88.12 79 ARG A C 1
ATOM 588 O O . ARG A 1 79 ? 17.125 -11.641 1.67 1 88.12 79 ARG A O 1
ATOM 595 N N . PRO A 1 80 ? 16.328 -11.43 3.795 1 94.44 80 PRO A N 1
ATOM 596 C CA . PRO A 1 80 ? 15.172 -12.258 3.445 1 94.44 80 PRO A CA 1
ATOM 597 C C . PRO A 1 80 ? 14.344 -11.664 2.301 1 94.44 80 PRO A C 1
ATOM 599 O O . PRO A 1 80 ? 14.258 -10.445 2.17 1 94.44 80 PRO A O 1
ATOM 602 N N . GLY A 1 81 ? 13.758 -12.492 1.478 1 97 81 GLY A N 1
ATOM 603 C CA . GLY A 1 81 ? 12.961 -12.094 0.331 1 97 81 GLY A CA 1
ATOM 604 C C . GLY A 1 81 ? 12.766 -13.211 -0.677 1 97 81 GLY A C 1
ATOM 605 O O . GLY A 1 81 ? 12.805 -14.391 -0.32 1 97 81 GLY A O 1
ATOM 606 N N . VAL A 1 82 ? 12.5 -12.844 -1.872 1 97.75 82 VAL A N 1
ATOM 607 C CA . VAL A 1 82 ? 12.156 -13.789 -2.928 1 97.75 82 VAL A CA 1
ATOM 608 C C . VAL A 1 82 ? 13.328 -14.734 -3.182 1 97.75 82 VAL A C 1
ATOM 610 O O . VAL A 1 82 ? 13.133 -15.938 -3.344 1 97.75 82 VAL A O 1
ATOM 613 N N . TRP A 1 83 ? 14.516 -14.18 -3.172 1 96.38 83 TRP A N 1
ATOM 614 C CA . TRP A 1 83 ? 15.688 -15.016 -3.436 1 96.38 83 TRP A CA 1
ATOM 615 C C . TRP A 1 83 ? 15.789 -16.141 -2.414 1 96.38 83 TRP A C 1
ATOM 617 O O . TRP A 1 83 ? 15.953 -17.312 -2.781 1 96.38 83 TRP A O 1
ATOM 627 N N . SER A 1 84 ? 15.688 -15.773 -1.176 1 96.06 84 SER A N 1
ATOM 628 C CA . SER A 1 84 ? 15.797 -16.781 -0.124 1 96.06 84 SER A CA 1
ATOM 629 C C . SER A 1 84 ? 14.656 -17.781 -0.193 1 96.06 84 SER A C 1
ATOM 631 O O . SER A 1 84 ? 14.836 -18.953 0.124 1 96.06 84 SER A O 1
ATOM 633 N N . GLU A 1 85 ? 13.484 -17.359 -0.565 1 96.88 85 GLU A N 1
ATOM 634 C CA . GLU A 1 85 ? 12.336 -18.266 -0.7 1 96.88 85 GLU A CA 1
ATOM 635 C C . GLU A 1 85 ? 12.539 -19.234 -1.857 1 96.88 85 GLU A C 1
ATOM 637 O O . GLU A 1 85 ? 12.125 -20.391 -1.776 1 96.88 85 GLU A O 1
ATOM 642 N N . VAL A 1 86 ? 13.117 -18.781 -2.953 1 96.75 86 VAL A N 1
ATOM 643 C CA . VAL A 1 86 ? 13.438 -19.656 -4.078 1 96.75 86 VAL A CA 1
ATOM 644 C C . VAL A 1 86 ? 14.445 -20.703 -3.643 1 96.75 86 VAL A C 1
ATOM 646 O O . VAL A 1 86 ? 14.281 -21.891 -3.93 1 96.75 86 VAL A O 1
ATOM 649 N N . GLU A 1 87 ? 15.445 -20.266 -2.889 1 95.5 87 GLU A N 1
ATOM 650 C CA . GLU A 1 87 ? 16.484 -21.172 -2.42 1 95.5 87 GLU A CA 1
ATOM 651 C C . GLU A 1 87 ? 15.922 -22.219 -1.46 1 95.5 87 GLU A C 1
ATOM 653 O O . GLU A 1 87 ? 16.359 -23.359 -1.451 1 95.5 87 GLU A O 1
ATOM 658 N N . ASN A 1 88 ? 15.023 -21.766 -0.663 1 95.12 88 ASN A N 1
ATOM 659 C CA . ASN A 1 88 ? 14.375 -22.656 0.297 1 95.12 88 ASN A CA 1
ATOM 660 C C . ASN A 1 88 ? 13.453 -23.656 -0.398 1 95.12 88 ASN A C 1
ATOM 662 O O . ASN A 1 88 ? 13.242 -24.75 0.105 1 95.12 88 ASN A O 1
ATOM 666 N N . GLU A 1 89 ? 12.781 -23.359 -1.426 1 96.5 89 GLU A N 1
ATOM 667 C CA . GLU A 1 89 ? 12.008 -24.172 -2.367 1 96.5 89 GLU A CA 1
ATOM 668 C C . GLU A 1 89 ? 10.617 -24.469 -1.816 1 96.5 89 GLU A C 1
ATOM 670 O O . GLU A 1 89 ? 9.727 -24.891 -2.561 1 96.5 89 GLU A O 1
ATOM 675 N N . THR A 1 90 ? 10.445 -24.297 -0.476 1 97.81 90 THR A N 1
ATOM 676 C CA . THR A 1 90 ? 9.18 -24.656 0.151 1 97.81 90 THR A CA 1
ATOM 677 C C . THR A 1 90 ? 8.031 -23.875 -0.468 1 97.81 90 THR A C 1
ATOM 679 O O . THR A 1 90 ? 6.996 -24.453 -0.823 1 97.81 90 THR A O 1
ATOM 682 N N . LEU A 1 91 ? 8.227 -22.609 -0.615 1 98.12 91 LEU A N 1
ATOM 683 C CA . LEU A 1 91 ? 7.164 -21.766 -1.141 1 98.12 91 LEU A CA 1
ATOM 684 C C . LEU A 1 91 ? 6.883 -22.094 -2.604 1 98.12 91 LEU A C 1
ATOM 686 O O . LEU A 1 91 ? 5.73 -22.312 -2.98 1 98.12 91 LEU A O 1
ATOM 690 N N . PRO A 1 92 ? 7.867 -22.219 -3.482 1 98.75 92 PRO A N 1
ATOM 691 C CA . PRO A 1 92 ? 7.598 -22.625 -4.867 1 98.75 92 PRO A CA 1
ATOM 692 C C . PRO A 1 92 ? 6.867 -23.953 -4.965 1 98.75 92 PRO A C 1
ATOM 694 O O . PRO A 1 92 ? 5.93 -24.094 -5.754 1 98.75 92 PRO A O 1
ATOM 697 N N . GLU A 1 93 ? 7.262 -24.875 -4.164 1 98.56 93 GLU A N 1
ATOM 698 C CA . GLU A 1 93 ? 6.605 -26.188 -4.176 1 98.56 93 GLU A CA 1
ATOM 699 C C . GLU A 1 93 ? 5.137 -26.062 -3.781 1 98.56 93 GLU A C 1
ATOM 701 O O . GLU A 1 93 ? 4.273 -26.719 -4.375 1 98.56 93 GLU A O 1
ATOM 706 N N . ARG A 1 94 ? 4.918 -25.312 -2.756 1 98.69 94 ARG A N 1
ATOM 707 C CA . ARG A 1 94 ? 3.545 -25.125 -2.303 1 98.69 94 ARG A CA 1
ATOM 708 C C . ARG A 1 94 ? 2.703 -24.453 -3.385 1 98.69 94 ARG A C 1
ATOM 710 O O . ARG A 1 94 ? 1.527 -24.766 -3.557 1 98.69 94 ARG A O 1
ATOM 717 N N . LEU A 1 95 ? 3.246 -23.453 -4.09 1 98.88 95 LEU A N 1
ATOM 718 C CA . LEU A 1 95 ? 2.527 -22.766 -5.164 1 98.88 95 LEU A CA 1
ATOM 719 C C . LEU A 1 95 ? 2.139 -23.75 -6.266 1 98.88 95 LEU A C 1
ATOM 721 O O . LEU A 1 95 ? 1.032 -23.672 -6.801 1 98.88 95 LEU A O 1
ATOM 725 N N . ASP A 1 96 ? 3.057 -24.641 -6.578 1 98.75 96 ASP A N 1
ATOM 726 C CA . ASP A 1 96 ? 2.764 -25.672 -7.57 1 98.75 96 ASP A CA 1
ATOM 727 C C . ASP A 1 96 ? 1.606 -26.562 -7.117 1 98.75 96 ASP A C 1
ATOM 729 O O . ASP A 1 96 ? 0.7 -26.844 -7.898 1 98.75 96 ASP A O 1
ATOM 733 N N . THR A 1 97 ? 1.683 -26.938 -5.852 1 98.56 97 THR A N 1
ATOM 734 C CA . THR A 1 97 ? 0.639 -27.797 -5.289 1 98.56 97 THR A CA 1
ATOM 735 C C . THR A 1 97 ? -0.709 -27.078 -5.309 1 98.56 97 THR A C 1
ATOM 737 O O . THR A 1 97 ? -1.735 -27.688 -5.617 1 98.56 97 THR A O 1
ATOM 740 N N . LEU A 1 98 ? -0.712 -25.828 -4.949 1 98.75 98 LEU A N 1
ATOM 741 C CA . LEU A 1 98 ? -1.94 -25.047 -4.941 1 98.75 98 LEU A CA 1
ATOM 742 C C . LEU A 1 98 ? -2.52 -24.922 -6.344 1 98.75 98 LEU A C 1
ATOM 744 O O . LEU A 1 98 ? -3.727 -25.078 -6.539 1 98.75 98 LEU A O 1
ATOM 748 N N . HIS A 1 99 ? -1.642 -24.641 -7.293 1 98.81 99 HIS A N 1
ATOM 749 C CA . HIS A 1 99 ? -2.09 -24.547 -8.68 1 98.81 99 HIS A CA 1
ATOM 750 C C . HIS A 1 99 ? -2.668 -25.859 -9.164 1 98.81 99 HIS A C 1
ATOM 752 O O . HIS A 1 99 ? -3.717 -25.891 -9.812 1 98.81 99 HIS A O 1
ATOM 758 N N . GLY A 1 100 ? -1.968 -26.906 -8.844 1 98.56 100 GLY A N 1
ATOM 759 C CA . GLY A 1 100 ? -2.457 -28.234 -9.18 1 98.56 100 GLY A CA 1
ATOM 760 C C . GLY A 1 100 ? -3.807 -28.547 -8.562 1 98.56 100 GLY A C 1
ATOM 761 O O . GLY A 1 100 ? -4.582 -29.328 -9.117 1 98.56 100 GLY A O 1
ATOM 762 N N . GLY A 1 101 ? -4.043 -27.938 -7.41 1 98.5 101 GLY A N 1
ATOM 763 C CA . GLY A 1 101 ? -5.301 -28.141 -6.703 1 98.5 101 GLY A CA 1
ATOM 764 C C . GLY A 1 101 ? -6.418 -27.25 -7.211 1 98.5 101 GLY A C 1
ATOM 765 O O . GLY A 1 101 ? -7.559 -27.359 -6.766 1 98.5 101 GLY A O 1
ATOM 766 N N . GLY A 1 102 ? -6.078 -26.344 -8.195 1 98.62 102 GLY A N 1
ATOM 767 C CA . GLY A 1 102 ? -7.129 -25.562 -8.836 1 98.62 102 GLY A CA 1
ATOM 768 C C . GLY A 1 102 ? -7.035 -24.078 -8.547 1 98.62 102 GLY A C 1
ATOM 769 O O . GLY A 1 102 ? -7.793 -23.281 -9.102 1 98.62 102 GLY A O 1
ATOM 770 N N . ALA A 1 103 ? -6.109 -23.656 -7.738 1 98.81 103 ALA A N 1
ATOM 771 C CA . ALA A 1 103 ? -5.969 -22.234 -7.43 1 98.81 103 ALA A CA 1
ATOM 772 C C . ALA A 1 103 ? -5.426 -21.469 -8.633 1 98.81 103 ALA A C 1
ATOM 774 O O . ALA A 1 103 ? -4.539 -21.953 -9.336 1 98.81 103 ALA A O 1
ATOM 775 N N . THR A 1 104 ? -5.996 -20.297 -8.875 1 98.88 104 THR A N 1
ATOM 776 C CA . THR A 1 104 ? -5.312 -19.312 -9.703 1 98.88 104 THR A CA 1
ATOM 777 C C . THR A 1 104 ? -4.156 -18.672 -8.938 1 98.88 104 THR A C 1
ATOM 779 O O . THR A 1 104 ? -4.293 -18.344 -7.754 1 98.88 104 THR A O 1
ATOM 782 N N . ILE A 1 105 ? -3.01 -18.531 -9.578 1 98.94 105 ILE A N 1
ATOM 783 C CA . ILE A 1 105 ? -1.836 -17.938 -8.945 1 98.94 105 ILE A CA 1
ATOM 784 C C . ILE A 1 105 ? -1.483 -16.625 -9.633 1 98.94 105 ILE A C 1
ATOM 786 O O . ILE A 1 105 ? -1.33 -16.578 -10.852 1 98.94 105 ILE A O 1
ATOM 790 N N . ALA A 1 106 ? -1.398 -15.562 -8.867 1 98.94 106 ALA A N 1
ATOM 791 C CA . ALA A 1 106 ? -0.978 -14.258 -9.359 1 98.94 106 ALA A CA 1
ATOM 792 C C . ALA A 1 106 ? 0.288 -13.781 -8.656 1 98.94 106 ALA A C 1
ATOM 794 O O . ALA A 1 106 ? 0.464 -14.016 -7.457 1 98.94 106 ALA A O 1
ATOM 795 N N . SER A 1 107 ? 1.151 -13.133 -9.352 1 98.94 107 SER A N 1
ATOM 796 C CA . SER A 1 107 ? 2.346 -12.57 -8.727 1 98.94 107 SER A CA 1
ATOM 797 C C . SER A 1 107 ? 2.506 -11.094 -9.07 1 98.94 107 SER A C 1
ATOM 799 O O . SER A 1 107 ? 1.965 -10.617 -10.07 1 98.94 107 SER A O 1
ATOM 801 N N . VAL A 1 108 ? 3.154 -10.406 -8.234 1 98.75 108 VAL A N 1
ATOM 802 C CA . VAL A 1 108 ? 3.537 -9.016 -8.43 1 98.75 108 VAL A CA 1
ATOM 803 C C . VAL A 1 108 ? 5.051 -8.875 -8.305 1 98.75 108 VAL A C 1
ATOM 805 O O . VAL A 1 108 ? 5.664 -9.461 -7.41 1 98.75 108 VAL A O 1
ATOM 808 N N . CYS A 1 109 ? 5.715 -8.031 -9.172 1 98.44 109 CYS A N 1
ATOM 809 C CA . CYS A 1 109 ? 7.145 -7.746 -9.07 1 98.44 109 CYS A CA 1
ATOM 810 C C . CYS A 1 109 ? 7.965 -9.031 -9.133 1 98.44 109 CYS A C 1
ATOM 812 O O . CYS A 1 109 ? 7.781 -9.844 -10.039 1 98.44 109 CYS A O 1
ATOM 814 N N . THR A 1 110 ? 8.883 -9.219 -8.266 1 98.44 110 THR A N 1
ATOM 815 C CA . THR A 1 110 ? 9.789 -10.352 -8.336 1 98.44 110 THR A CA 1
ATOM 816 C C . THR A 1 110 ? 9.109 -11.625 -7.848 1 98.44 110 THR A C 1
ATOM 818 O O . THR A 1 110 ? 9.703 -12.711 -7.879 1 98.44 110 THR A O 1
ATOM 821 N N . GLY A 1 111 ? 7.84 -11.5 -7.469 1 98.75 111 GLY A N 1
ATOM 822 C CA . GLY A 1 111 ? 7.078 -12.703 -7.168 1 98.75 111 GLY A CA 1
ATOM 823 C C . GLY A 1 111 ? 7.031 -13.688 -8.328 1 98.75 111 GLY A C 1
ATOM 824 O O . GLY A 1 111 ? 6.867 -14.891 -8.117 1 98.75 111 GLY A O 1
ATOM 825 N N . ALA A 1 112 ? 7.176 -13.18 -9.492 1 98.81 112 ALA A N 1
ATOM 826 C CA . ALA A 1 112 ? 7.172 -14.016 -10.688 1 98.81 112 ALA A CA 1
ATOM 827 C C . ALA A 1 112 ? 8.305 -15.031 -10.656 1 98.81 112 ALA A C 1
ATOM 829 O O . ALA A 1 112 ? 8.188 -16.125 -11.219 1 98.81 112 ALA A O 1
ATOM 830 N N . MET A 1 113 ? 9.414 -14.695 -9.977 1 98.62 113 MET A N 1
ATOM 831 C CA . MET A 1 113 ? 10.547 -15.617 -9.883 1 98.62 113 MET A CA 1
ATOM 832 C C . MET A 1 113 ? 10.18 -16.859 -9.086 1 98.62 113 MET A C 1
ATOM 834 O O . MET A 1 113 ? 10.672 -17.953 -9.367 1 98.62 113 MET A O 1
ATOM 838 N N . LEU A 1 114 ? 9.336 -16.688 -8.078 1 98.75 114 LEU A N 1
ATOM 839 C CA . LEU A 1 114 ? 8.852 -17.828 -7.312 1 98.75 114 LEU A CA 1
ATOM 840 C C . LEU A 1 114 ? 7.988 -18.75 -8.18 1 98.75 114 LEU A C 1
ATOM 842 O O . LEU A 1 114 ? 8.086 -19.969 -8.094 1 98.75 114 LEU A O 1
ATOM 846 N N . LEU A 1 115 ? 7.117 -18.125 -9.023 1 98.88 115 LEU A N 1
ATOM 847 C CA . LEU A 1 115 ? 6.285 -18.891 -9.938 1 98.88 115 LEU A CA 1
ATOM 848 C C . LEU A 1 115 ? 7.145 -19.641 -10.961 1 98.88 115 LEU A C 1
ATOM 850 O O . LEU A 1 115 ? 6.859 -20.781 -11.297 1 98.88 115 LEU A O 1
ATOM 854 N N . ALA A 1 116 ? 8.148 -18.938 -11.461 1 98.75 116 ALA A N 1
ATOM 855 C CA . ALA A 1 116 ? 9.055 -19.562 -12.43 1 98.75 116 ALA A CA 1
ATOM 856 C C . ALA A 1 116 ? 9.758 -20.766 -11.812 1 98.75 116 ALA A C 1
ATOM 858 O O . ALA A 1 116 ? 9.836 -21.828 -12.438 1 98.75 116 ALA A O 1
ATOM 859 N N . ASP A 1 117 ? 10.273 -20.562 -10.609 1 98.44 117 ASP A N 1
ATOM 860 C CA . ASP A 1 117 ? 10.969 -21.641 -9.914 1 98.44 117 ASP A CA 1
ATOM 861 C C . ASP A 1 117 ? 10.039 -22.828 -9.68 1 98.44 117 ASP A C 1
ATOM 863 O O . ASP A 1 117 ? 10.484 -23.984 -9.672 1 98.44 117 ASP A O 1
ATOM 867 N N . ALA A 1 118 ? 8.805 -22.562 -9.5 1 98.56 118 ALA A N 1
ATOM 868 C CA . ALA A 1 118 ? 7.785 -23.594 -9.289 1 98.56 118 ALA A CA 1
ATOM 869 C C . ALA A 1 118 ? 7.434 -24.297 -10.594 1 98.56 118 ALA A C 1
ATOM 871 O O . ALA A 1 118 ? 6.695 -25.281 -10.594 1 98.56 118 ALA A O 1
ATOM 872 N N . GLY A 1 119 ? 7.891 -23.766 -11.711 1 98.5 119 GLY A N 1
ATOM 873 C CA . GLY A 1 119 ? 7.582 -24.328 -13.016 1 98.5 119 GLY A CA 1
ATOM 874 C C . GLY A 1 119 ? 6.246 -23.859 -13.57 1 98.5 119 GLY A C 1
ATOM 875 O O . GLY A 1 119 ? 5.801 -24.328 -14.617 1 98.5 119 GLY A O 1
ATOM 876 N N . LEU A 1 120 ? 5.66 -22.906 -12.93 1 98.81 120 LEU A N 1
ATOM 877 C CA . LEU A 1 120 ? 4.309 -22.469 -13.273 1 98.81 120 LEU A CA 1
ATOM 878 C C . LEU A 1 120 ? 4.328 -21.562 -14.5 1 98.81 120 LEU A C 1
ATOM 880 O O . LEU A 1 120 ? 3.285 -21.312 -15.109 1 98.81 120 LEU A O 1
ATOM 884 N N . LEU A 1 121 ? 5.496 -21.062 -14.875 1 98.81 121 LEU A N 1
ATOM 885 C CA . LEU A 1 121 ? 5.582 -20.125 -15.984 1 98.81 121 LEU A CA 1
ATOM 886 C C . LEU A 1 121 ? 6.219 -20.781 -17.203 1 98.81 121 LEU A C 1
ATOM 888 O O . LEU A 1 121 ? 6.469 -20.109 -18.219 1 98.81 121 LEU A O 1
ATOM 892 N N . ASP A 1 122 ? 6.512 -22.109 -17.172 1 98.31 122 ASP A N 1
ATOM 893 C CA . ASP A 1 122 ? 7.18 -22.797 -18.266 1 98.31 122 ASP A CA 1
ATOM 894 C C . ASP A 1 122 ? 6.379 -22.672 -19.562 1 98.31 122 ASP A C 1
ATOM 896 O O . ASP A 1 122 ? 5.23 -23.109 -19.625 1 98.31 122 ASP A O 1
ATOM 900 N N . GLY A 1 123 ? 7.016 -22.031 -20.531 1 98.31 123 GLY A N 1
ATOM 901 C CA . GLY A 1 123 ? 6.41 -21.906 -21.844 1 98.31 123 GLY A CA 1
ATOM 902 C C . GLY A 1 123 ? 5.301 -20.875 -21.891 1 98.31 123 GLY A C 1
ATOM 903 O O . GLY A 1 123 ? 4.531 -20.828 -22.859 1 98.31 123 GLY A O 1
ATOM 904 N N . ARG A 1 124 ? 5.176 -20.062 -20.891 1 98.38 124 ARG A N 1
ATOM 905 C CA . ARG A 1 124 ? 4.062 -19.125 -20.766 1 98.38 124 ARG A CA 1
ATOM 906 C C . ARG A 1 124 ? 4.555 -17.688 -20.828 1 98.38 124 ARG A C 1
ATOM 908 O O . ARG A 1 124 ? 5.719 -17.406 -20.547 1 98.38 124 ARG A O 1
ATOM 915 N N . PRO A 1 125 ? 3.707 -16.734 -21.234 1 98.81 125 PRO A N 1
ATOM 916 C CA . PRO A 1 125 ? 4.039 -15.312 -21.078 1 98.81 125 PRO A CA 1
ATOM 917 C C . PRO A 1 125 ? 3.949 -14.836 -19.625 1 98.81 125 PRO A C 1
ATOM 919 O O . PRO A 1 125 ? 3.094 -15.305 -18.875 1 98.81 125 PRO A O 1
ATOM 922 N N . ALA A 1 126 ? 4.801 -13.945 -19.266 1 98.81 126 ALA A N 1
ATOM 923 C CA . ALA A 1 126 ? 4.762 -13.414 -17.906 1 98.81 126 ALA A CA 1
ATOM 924 C C . ALA A 1 126 ? 5.406 -12.031 -17.828 1 98.81 126 ALA A C 1
ATOM 926 O O . ALA A 1 126 ? 6.227 -11.68 -18.672 1 98.81 126 ALA A O 1
ATOM 927 N N . ALA A 1 127 ? 5.008 -11.242 -16.891 1 98.5 127 ALA A N 1
ATOM 928 C CA . ALA A 1 127 ? 5.645 -9.977 -16.531 1 98.5 127 ALA A CA 1
ATOM 929 C C . ALA A 1 127 ? 6.301 -10.07 -15.164 1 98.5 127 ALA A C 1
ATOM 931 O O . ALA A 1 127 ? 5.938 -10.914 -14.344 1 98.5 127 ALA A O 1
ATOM 932 N N . THR A 1 128 ? 7.238 -9.305 -14.891 1 98.38 128 THR A N 1
ATOM 933 C CA . THR A 1 128 ? 7.914 -9.148 -13.602 1 98.38 128 THR A CA 1
ATOM 934 C C . THR A 1 128 ? 8.508 -7.746 -13.469 1 98.38 128 THR A C 1
ATOM 936 O O . THR A 1 128 ? 8.375 -6.922 -14.383 1 98.38 128 THR A O 1
ATOM 939 N N . HIS A 1 129 ? 9 -7.461 -12.328 1 97.19 129 HIS A N 1
ATOM 940 C CA . HIS A 1 129 ? 9.711 -6.195 -12.172 1 97.19 129 HIS A CA 1
ATOM 941 C C . HIS A 1 129 ? 10.906 -6.113 -13.117 1 97.19 129 HIS A C 1
ATOM 943 O O . HIS A 1 129 ? 11.586 -7.113 -13.352 1 97.19 129 HIS A O 1
ATOM 949 N N . ALA A 1 130 ? 11.234 -4.91 -13.547 1 94.75 130 ALA A N 1
ATOM 950 C CA . ALA A 1 130 ? 12.305 -4.672 -14.516 1 94.75 130 ALA A CA 1
ATOM 951 C C . ALA A 1 130 ? 13.625 -5.246 -14.016 1 94.75 130 ALA A C 1
ATOM 953 O O . ALA A 1 130 ? 14.422 -5.758 -14.805 1 94.75 130 ALA A O 1
ATOM 954 N N . SER A 1 131 ? 13.867 -5.215 -12.711 1 94.12 131 SER A N 1
ATOM 955 C CA . SER A 1 131 ? 15.141 -5.625 -12.125 1 94.12 131 SER A CA 1
ATOM 956 C C . SER A 1 131 ? 15.344 -7.129 -12.25 1 94.12 131 SER A C 1
ATOM 958 O O . SER A 1 131 ? 16.453 -7.625 -12.086 1 94.12 131 SER A O 1
ATOM 960 N N . ALA A 1 132 ? 14.273 -7.852 -12.508 1 96.56 132 ALA A N 1
ATOM 961 C CA . ALA A 1 132 ? 14.375 -9.305 -12.539 1 96.56 132 ALA A CA 1
ATOM 962 C C . ALA A 1 132 ? 14.062 -9.852 -13.93 1 96.56 132 ALA A C 1
ATOM 964 O O . ALA A 1 132 ? 14.016 -11.062 -14.141 1 96.56 132 ALA A O 1
ATOM 965 N N . ALA A 1 133 ? 13.82 -8.977 -14.898 1 97 133 ALA A N 1
ATOM 966 C CA . ALA A 1 133 ? 13.344 -9.367 -16.219 1 97 133 ALA A CA 1
ATOM 967 C C . ALA A 1 133 ? 14.359 -10.258 -16.922 1 97 133 ALA A C 1
ATOM 969 O O . ALA A 1 133 ? 13.992 -11.281 -17.516 1 97 133 ALA A O 1
ATOM 970 N N . ASP A 1 134 ? 15.641 -9.914 -16.906 1 96.94 134 ASP A N 1
ATOM 971 C CA . ASP A 1 134 ? 16.688 -10.703 -17.562 1 96.94 134 ASP A CA 1
ATOM 972 C C . ASP A 1 134 ? 16.797 -12.094 -16.938 1 96.94 134 ASP A C 1
ATOM 974 O O . ASP A 1 134 ? 16.953 -13.086 -17.656 1 96.94 134 ASP A O 1
ATOM 978 N N . ASP A 1 135 ? 16.75 -12.141 -15.625 1 97.31 135 ASP A N 1
ATOM 979 C CA . ASP A 1 135 ? 16.828 -13.422 -14.93 1 97.31 135 ASP A CA 1
ATOM 980 C C . ASP A 1 135 ? 15.617 -14.289 -15.258 1 97.31 135 ASP A C 1
ATOM 982 O O . ASP A 1 135 ? 15.742 -15.508 -15.406 1 97.31 135 ASP A O 1
ATOM 986 N N . LEU A 1 136 ? 14.43 -13.648 -15.289 1 98.06 136 LEU A N 1
ATOM 987 C CA . LEU A 1 136 ? 13.234 -14.398 -15.641 1 98.06 136 LEU A CA 1
ATOM 988 C C . LEU A 1 136 ? 13.352 -15 -17.047 1 98.06 136 LEU A C 1
ATOM 990 O O . LEU A 1 136 ? 12.883 -16.109 -17.281 1 98.06 136 LEU A O 1
ATOM 994 N N . ALA A 1 137 ? 13.984 -14.297 -17.938 1 97.44 137 ALA A N 1
ATOM 995 C CA . ALA A 1 137 ? 14.148 -14.734 -19.328 1 97.44 137 ALA A CA 1
ATOM 996 C C . ALA A 1 137 ? 15.047 -15.961 -19.406 1 97.44 137 ALA A C 1
ATOM 998 O O . ALA A 1 137 ? 15.062 -16.656 -20.422 1 97.44 137 ALA A O 1
ATOM 999 N N . GLU A 1 138 ? 15.812 -16.203 -18.391 1 97.19 138 GLU A N 1
ATOM 1000 C CA . GLU A 1 138 ? 16.672 -17.375 -18.375 1 97.19 138 GLU A CA 1
ATOM 1001 C C . GLU A 1 138 ? 15.859 -18.656 -18.141 1 97.19 138 GLU A C 1
ATOM 1003 O O . GLU A 1 138 ? 16.359 -19.75 -18.375 1 97.19 138 GLU A O 1
ATOM 1008 N N . TYR A 1 139 ? 14.688 -18.484 -17.625 1 97 139 TYR A N 1
ATOM 1009 C CA . TYR A 1 139 ? 13.75 -19.594 -17.562 1 97 139 TYR A CA 1
ATOM 1010 C C . TYR A 1 139 ? 13.055 -19.797 -18.906 1 97 139 TYR A C 1
ATOM 1012 O O . TYR A 1 139 ? 13.258 -19.031 -19.844 1 97 139 TYR A O 1
ATOM 1020 N N . ASP A 1 140 ? 12.344 -20.875 -19.094 1 97.25 140 ASP A N 1
ATOM 1021 C CA . ASP A 1 140 ? 11.516 -21.078 -20.281 1 97.25 140 ASP A CA 1
ATOM 1022 C C . ASP A 1 140 ? 10.242 -20.234 -20.203 1 97.25 140 ASP A C 1
ATOM 1024 O O . ASP A 1 140 ? 9.133 -20.766 -20.141 1 97.25 140 ASP A O 1
ATOM 1028 N N . VAL A 1 141 ? 10.406 -18.906 -20.125 1 98.62 141 VAL A N 1
ATOM 1029 C CA . VAL A 1 141 ? 9.305 -17.969 -19.969 1 98.62 141 VAL A CA 1
ATOM 1030 C C . VAL A 1 141 ? 9.352 -16.922 -21.078 1 98.62 141 VAL A C 1
ATOM 1032 O O . VAL A 1 141 ? 10.43 -16.453 -21.453 1 98.62 141 VAL A O 1
ATOM 1035 N N . ASP A 1 142 ? 8.227 -16.562 -21.703 1 98.56 142 ASP A N 1
ATOM 1036 C CA . ASP A 1 142 ? 8.102 -15.445 -22.641 1 98.56 142 ASP A CA 1
ATOM 1037 C C . ASP A 1 142 ? 7.879 -14.133 -21.906 1 98.56 142 ASP A C 1
ATOM 1039 O O . ASP A 1 142 ? 6.742 -13.703 -21.719 1 98.56 142 ASP A O 1
ATOM 1043 N N . VAL A 1 143 ? 8.961 -13.469 -21.547 1 98.62 143 VAL A N 1
ATOM 1044 C CA . VAL A 1 143 ? 8.898 -12.273 -20.719 1 98.62 143 VAL A CA 1
ATOM 1045 C C . VAL A 1 143 ? 8.273 -11.125 -21.516 1 98.62 143 VAL A C 1
ATOM 1047 O O . VAL A 1 143 ? 8.75 -10.781 -22.594 1 98.62 143 VAL A O 1
ATOM 1050 N N . ARG A 1 144 ? 7.207 -10.562 -20.953 1 98.56 144 ARG A N 1
ATOM 1051 C CA . ARG A 1 144 ? 6.457 -9.5 -21.609 1 98.56 144 ARG A CA 1
ATOM 1052 C C . ARG A 1 144 ? 6.695 -8.156 -20.922 1 98.56 144 ARG A C 1
ATOM 1054 O O . ARG A 1 144 ? 6.766 -8.094 -19.688 1 98.56 144 ARG A O 1
ATOM 1061 N N . ASP A 1 145 ? 6.793 -7.074 -21.766 1 96.19 145 ASP A N 1
ATOM 1062 C CA . ASP A 1 145 ? 6.855 -5.715 -21.25 1 96.19 145 ASP A CA 1
ATOM 1063 C C . ASP A 1 145 ? 5.457 -5.109 -21.125 1 96.19 145 ASP A C 1
ATOM 1065 O O . ASP A 1 145 ? 5.094 -4.215 -21.891 1 96.19 145 ASP A O 1
ATOM 1069 N N . GLU A 1 146 ? 4.672 -5.574 -20.25 1 96.94 146 GLU A N 1
ATOM 1070 C CA . GLU A 1 146 ? 3.301 -5.191 -19.922 1 96.94 146 GLU A CA 1
ATOM 1071 C C . GLU A 1 146 ? 3.117 -5.012 -18.422 1 96.94 146 GLU A C 1
ATOM 1073 O O . GLU A 1 146 ? 3.871 -5.574 -17.625 1 96.94 146 GLU A O 1
ATOM 1078 N N . ARG A 1 147 ? 2.244 -4.195 -18.094 1 96.38 147 ARG A N 1
ATOM 1079 C CA . ARG A 1 147 ? 2.021 -3.977 -16.656 1 96.38 147 ARG A CA 1
ATOM 1080 C C . ARG A 1 147 ? 1.546 -5.254 -15.977 1 96.38 147 ARG A C 1
ATOM 1082 O O . ARG A 1 147 ? 1.84 -5.484 -14.805 1 96.38 147 ARG A O 1
ATOM 1089 N N . TYR A 1 148 ? 0.717 -6.031 -16.688 1 98.19 148 TYR A N 1
ATOM 1090 C CA . TYR A 1 148 ? 0.372 -7.363 -16.203 1 98.19 148 TYR A CA 1
ATOM 1091 C C . TYR A 1 148 ? 0.047 -8.297 -17.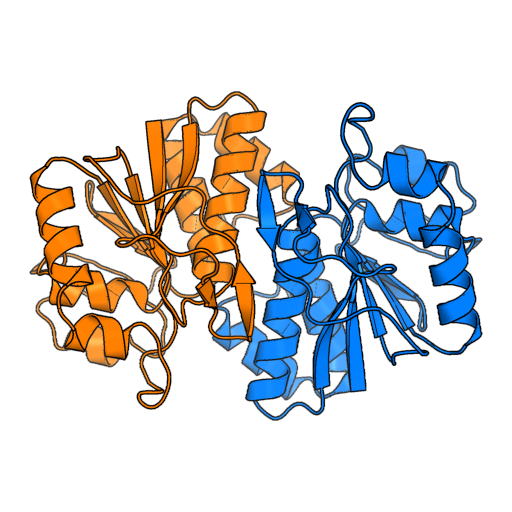359 1 98.19 148 TYR A C 1
ATOM 1093 O O . TYR A 1 148 ? -0.238 -7.852 -18.469 1 98.19 148 TYR A O 1
ATOM 1101 N N . VAL A 1 149 ? 0.166 -9.57 -17.125 1 98.81 149 VAL A N 1
ATOM 1102 C CA . VAL A 1 149 ? -0.135 -10.633 -18.078 1 98.81 149 VAL A CA 1
ATOM 1103 C C . VAL A 1 149 ? -1.136 -11.609 -17.469 1 98.81 149 VAL A C 1
ATOM 1105 O O . VAL A 1 149 ? -0.935 -12.102 -16.359 1 98.81 149 VAL A O 1
ATOM 1108 N N . ASP A 1 150 ? -2.26 -11.844 -18.125 1 98.81 150 ASP A N 1
ATOM 1109 C CA . ASP A 1 150 ? -3.262 -12.828 -17.734 1 98.81 150 ASP A CA 1
ATOM 1110 C C . ASP A 1 150 ? -3.189 -14.062 -18.625 1 98.81 150 ASP A C 1
ATOM 1112 O O . ASP A 1 150 ? -3.646 -14.039 -19.781 1 98.81 150 ASP A O 1
ATOM 1116 N N . ASP A 1 151 ? -2.672 -15.094 -18.078 1 98.62 151 ASP A N 1
ATOM 1117 C CA . ASP A 1 151 ? -2.592 -16.359 -18.797 1 98.62 151 ASP A CA 1
ATOM 1118 C C . ASP A 1 151 ? -3.582 -17.375 -18.234 1 98.62 151 ASP A C 1
ATOM 1120 O O . ASP A 1 151 ? -3.246 -18.547 -18.078 1 98.62 151 ASP A O 1
ATOM 1124 N N . GLY A 1 152 ? -4.754 -16.953 -17.891 1 98.12 152 GLY A N 1
ATOM 1125 C CA . GLY A 1 152 ? -5.816 -17.812 -17.375 1 98.12 152 GLY A CA 1
ATOM 1126 C C . GLY A 1 152 ? -5.676 -18.125 -15.906 1 98.12 152 GLY A C 1
ATOM 1127 O O . GLY A 1 152 ? -6.102 -17.344 -15.055 1 98.12 152 GLY A O 1
ATOM 1128 N N . THR A 1 153 ? -4.98 -19.219 -15.609 1 98.44 153 THR A N 1
ATOM 1129 C CA . THR A 1 153 ? -4.883 -19.656 -14.219 1 98.44 153 THR A CA 1
ATOM 1130 C C . THR A 1 153 ? -3.619 -19.109 -13.57 1 98.44 153 THR A C 1
ATOM 1132 O O . THR A 1 153 ? -3.412 -19.281 -12.359 1 98.44 153 THR A O 1
ATOM 1135 N N . VAL A 1 154 ? -2.793 -18.406 -14.359 1 98.88 154 VAL A N 1
ATOM 1136 C CA . VAL A 1 154 ? -1.597 -17.75 -13.859 1 98.88 154 VAL A CA 1
ATOM 1137 C C . VAL A 1 154 ? -1.564 -16.297 -14.344 1 98.88 154 VAL A C 1
ATOM 1139 O O . VAL A 1 154 ? -1.72 -16.047 -15.539 1 98.88 154 VAL A O 1
ATOM 1142 N N . LEU A 1 155 ? -1.508 -15.398 -13.438 1 98.94 155 LEU A N 1
ATOM 1143 C CA . LEU A 1 155 ? -1.376 -13.977 -13.742 1 98.94 155 LEU A CA 1
ATOM 1144 C C . LEU A 1 155 ? -0.094 -13.414 -13.141 1 98.94 155 LEU A C 1
ATOM 1146 O O . LEU A 1 155 ? 0.301 -13.789 -12.039 1 98.94 155 LEU A O 1
ATOM 1150 N N . THR A 1 156 ? 0.561 -12.531 -13.852 1 98.94 156 THR A N 1
ATOM 1151 C CA . THR A 1 156 ? 1.776 -11.891 -13.359 1 98.94 156 THR A CA 1
ATOM 1152 C C . THR A 1 156 ? 1.745 -10.391 -13.633 1 98.94 156 THR A C 1
ATOM 1154 O O . THR A 1 156 ? 1.273 -9.961 -14.688 1 98.94 156 THR A O 1
ATOM 1157 N N . ALA A 1 157 ? 2.176 -9.617 -12.68 1 98.44 157 ALA A N 1
ATOM 1158 C CA . ALA A 1 157 ? 2.273 -8.172 -12.828 1 98.44 157 ALA A CA 1
ATOM 1159 C C . ALA A 1 157 ? 3.727 -7.707 -12.773 1 98.44 157 ALA A C 1
ATOM 1161 O O . ALA A 1 157 ? 4.562 -8.352 -12.141 1 98.44 157 ALA A O 1
ATOM 1162 N N . ALA A 1 158 ? 3.973 -6.598 -13.438 1 96.81 158 ALA A N 1
ATOM 1163 C CA . ALA A 1 158 ? 5.258 -5.922 -13.297 1 96.81 158 ALA A CA 1
ATOM 1164 C C . ALA A 1 158 ? 5.445 -5.391 -11.883 1 96.81 158 ALA A C 1
ATOM 1166 O O . ALA A 1 158 ? 4.957 -5.988 -10.914 1 96.81 158 ALA A O 1
ATOM 1167 N N . GLY A 1 159 ? 6.137 -4.336 -11.68 1 93 159 GLY A N 1
ATOM 1168 C CA . GLY A 1 159 ? 6.566 -3.918 -10.359 1 93 159 GLY A CA 1
ATOM 1169 C C . GLY A 1 159 ? 5.523 -3.1 -9.625 1 93 159 GLY A C 1
ATOM 1170 O O . GLY A 1 159 ? 4.895 -2.213 -10.203 1 93 159 GLY A O 1
ATOM 1171 N N . VAL A 1 160 ? 5.402 -3.334 -8.445 1 91.75 160 VAL A N 1
ATOM 1172 C CA . VAL A 1 160 ? 4.805 -2.645 -7.312 1 91.75 160 VAL A CA 1
ATOM 1173 C C . VAL A 1 160 ? 3.408 -2.146 -7.684 1 91.75 160 VAL A C 1
ATOM 1175 O O . VAL A 1 160 ? 2.414 -2.834 -7.441 1 91.75 160 VAL A O 1
ATOM 1178 N N . THR A 1 161 ? 3.271 -0.924 -8.461 1 94.19 161 THR A N 1
ATOM 1179 C CA . THR A 1 161 ? 1.947 -0.37 -8.719 1 94.19 161 THR A CA 1
ATOM 1180 C C . THR A 1 161 ? 1.217 -1.19 -9.781 1 94.19 161 THR A C 1
ATOM 1182 O O . THR A 1 161 ? -0.011 -1.139 -9.875 1 94.19 161 THR A O 1
ATOM 1185 N N . ALA A 1 162 ? 1.925 -1.97 -10.57 1 96.12 162 ALA A N 1
ATOM 1186 C CA . ALA A 1 162 ? 1.303 -2.893 -11.516 1 96.12 162 ALA A CA 1
ATOM 1187 C C . ALA A 1 162 ? 0.43 -3.914 -10.797 1 96.12 162 ALA A C 1
ATOM 1189 O O . ALA A 1 162 ? -0.507 -4.465 -11.375 1 96.12 162 ALA A O 1
ATOM 1190 N N . GLY A 1 163 ? 0.769 -4.188 -9.523 1 97.81 163 GLY A N 1
ATOM 1191 C CA . GLY A 1 163 ? -0.068 -5.066 -8.719 1 97.81 163 GLY A CA 1
ATOM 1192 C C . GLY A 1 163 ? -1.476 -4.535 -8.523 1 97.81 163 GLY A C 1
ATOM 1193 O O . GLY A 1 163 ? -2.428 -5.309 -8.406 1 97.81 163 GLY A O 1
ATOM 1194 N N . ILE A 1 164 ? -1.591 -3.213 -8.406 1 97.56 164 ILE A N 1
ATOM 1195 C CA . ILE A 1 164 ? -2.904 -2.586 -8.305 1 97.56 164 ILE A CA 1
ATOM 1196 C C . ILE A 1 164 ? -3.68 -2.801 -9.602 1 97.56 164 ILE A C 1
ATOM 1198 O O . ILE A 1 164 ? -4.855 -3.168 -9.57 1 97.56 164 ILE A O 1
ATOM 1202 N N . ASP A 1 165 ? -3.008 -2.633 -10.727 1 97.31 165 ASP A N 1
ATOM 1203 C CA . ASP A 1 165 ? -3.617 -2.891 -12.023 1 97.31 165 ASP A CA 1
ATOM 1204 C C . ASP A 1 165 ? -4.094 -4.336 -12.133 1 97.31 165 ASP A C 1
ATOM 1206 O O . ASP A 1 165 ? -5.207 -4.598 -12.594 1 97.31 165 ASP A O 1
ATOM 1210 N N . LEU A 1 166 ? -3.229 -5.234 -11.758 1 98.38 166 LEU A N 1
ATOM 1211 C CA . LEU A 1 166 ? -3.566 -6.652 -11.82 1 98.38 166 LEU A CA 1
ATOM 1212 C C . LEU A 1 166 ? -4.785 -6.961 -10.961 1 98.38 166 LEU A C 1
ATOM 1214 O O . LEU A 1 166 ? -5.68 -7.695 -11.383 1 98.38 166 LEU A O 1
ATOM 1218 N N . ALA A 1 167 ? -4.781 -6.438 -9.773 1 98.69 167 ALA A N 1
ATOM 1219 C CA . ALA A 1 167 ? -5.891 -6.699 -8.859 1 98.69 167 ALA A CA 1
ATOM 1220 C C . ALA A 1 167 ? -7.203 -6.152 -9.414 1 98.69 167 ALA A C 1
ATOM 1222 O O . ALA A 1 167 ? -8.25 -6.801 -9.32 1 98.69 167 ALA A O 1
ATOM 1223 N N . LEU A 1 168 ? -7.148 -4.926 -9.977 1 98.38 168 LEU A N 1
ATOM 1224 C CA . LEU A 1 168 ? -8.344 -4.359 -10.594 1 98.38 168 LEU A CA 1
ATOM 1225 C C . LEU A 1 168 ? -8.82 -5.238 -11.75 1 98.38 168 LEU A C 1
ATOM 1227 O O . LEU A 1 168 ? -10.023 -5.445 -11.914 1 98.38 168 LEU A O 1
ATOM 1231 N N . HIS A 1 169 ? -7.902 -5.738 -12.516 1 98.44 169 HIS A N 1
ATOM 1232 C CA . HIS A 1 169 ? -8.234 -6.652 -13.602 1 98.44 169 HIS A CA 1
ATOM 1233 C C . HIS A 1 169 ? -8.922 -7.91 -13.07 1 98.44 169 HIS A C 1
ATOM 1235 O O . HIS A 1 169 ? -9.906 -8.375 -13.648 1 98.44 169 HIS A O 1
ATOM 1241 N N . VAL A 1 170 ? -8.422 -8.445 -11.984 1 98.75 170 VAL A N 1
ATOM 1242 C CA . VAL A 1 170 ? -9.008 -9.633 -11.391 1 98.75 170 VAL A CA 1
ATOM 1243 C C . VAL A 1 170 ? -10.43 -9.336 -10.922 1 98.75 170 VAL A C 1
ATOM 1245 O O . VAL A 1 170 ? -11.336 -10.148 -11.102 1 98.75 170 VAL A O 1
ATOM 1248 N N . VAL A 1 171 ? -10.664 -8.188 -10.305 1 98.75 171 VAL A N 1
ATOM 1249 C CA . VAL A 1 171 ? -12.008 -7.793 -9.883 1 98.75 171 VAL A CA 1
ATOM 1250 C C . VAL A 1 171 ? -12.93 -7.727 -11.094 1 98.75 171 VAL A C 1
ATOM 1252 O O . VAL A 1 171 ? -14.078 -8.18 -11.039 1 98.75 171 VAL A O 1
ATOM 1255 N N . GLU A 1 172 ? -12.414 -7.148 -12.156 1 98.38 172 GLU A N 1
ATOM 1256 C CA . GLU A 1 172 ? -13.203 -7.082 -13.383 1 98.38 172 GLU A CA 1
ATOM 1257 C C . GLU A 1 172 ? -13.555 -8.477 -13.891 1 98.38 172 GLU A C 1
ATOM 1259 O O . GLU A 1 172 ? -14.703 -8.742 -14.25 1 98.38 172 GLU A O 1
ATOM 1264 N N . ARG A 1 173 ? -12.562 -9.328 -13.867 1 98 173 ARG A N 1
ATOM 1265 C CA . ARG A 1 173 ? -12.664 -10.68 -14.406 1 98 173 ARG A CA 1
ATOM 1266 C C . ARG A 1 173 ? -13.594 -11.539 -13.547 1 98 173 ARG A C 1
ATOM 1268 O O . ARG A 1 173 ? -14.383 -12.32 -14.078 1 98 173 ARG A O 1
ATOM 1275 N N . GLU A 1 174 ? -13.516 -11.398 -12.211 1 98.25 174 GLU A N 1
ATOM 1276 C CA . GLU A 1 174 ? -14.141 -12.359 -11.312 1 98.25 174 GLU A CA 1
ATOM 1277 C C . GLU A 1 174 ? -15.438 -11.812 -10.719 1 98.25 174 GLU A C 1
ATOM 1279 O O . GLU A 1 174 ? -16.25 -12.562 -10.172 1 98.25 174 GLU A O 1
ATOM 1284 N N . CYS A 1 175 ? -15.609 -10.516 -10.797 1 98.06 175 CYS A N 1
ATOM 1285 C CA . CYS A 1 175 ? -16.828 -9.891 -10.289 1 98.06 175 CYS A CA 1
ATOM 1286 C C . CYS A 1 175 ? -17.562 -9.148 -11.391 1 98.06 175 CYS A C 1
ATOM 1288 O O . CYS A 1 175 ? -18.469 -9.695 -12.023 1 98.06 175 CYS A O 1
ATOM 1290 N N . SER A 1 176 ? -17.109 -7.82 -11.727 1 98.31 176 SER A N 1
ATOM 1291 C CA . SER A 1 176 ? -17.703 -7.066 -12.828 1 98.31 176 SER A CA 1
ATOM 1292 C C . SER A 1 176 ? -16.844 -5.848 -13.188 1 98.31 176 SER A C 1
ATOM 1294 O O . SER A 1 176 ? -16.109 -5.332 -12.344 1 98.31 176 SER A O 1
ATOM 1296 N N . ALA A 1 177 ? -17.062 -5.418 -14.438 1 97.75 177 ALA A N 1
ATOM 1297 C CA . ALA A 1 177 ? -16.375 -4.207 -14.883 1 97.75 177 ALA A CA 1
ATOM 1298 C C . ALA A 1 177 ? -16.812 -2.992 -14.078 1 97.75 177 ALA A C 1
ATOM 1300 O O . ALA A 1 177 ? -16 -2.125 -13.75 1 97.75 177 ALA A O 1
ATOM 1301 N N . GLY A 1 178 ? -18.062 -2.928 -13.828 1 98.12 178 GLY A N 1
ATOM 1302 C CA . GLY A 1 178 ? -18.594 -1.833 -13.031 1 98.12 178 GLY A CA 1
ATOM 1303 C C . GLY A 1 178 ? -17.984 -1.752 -11.648 1 98.12 178 GLY A C 1
ATOM 1304 O O . GLY A 1 178 ? -17.672 -0.662 -11.164 1 98.12 178 GLY A O 1
ATOM 1305 N N . LEU A 1 179 ? -17.875 -2.9 -10.977 1 98.25 179 LEU A N 1
ATOM 1306 C CA . LEU A 1 179 ? -17.281 -2.934 -9.641 1 98.25 179 LEU A CA 1
ATOM 1307 C C . LEU A 1 179 ? -15.812 -2.5 -9.688 1 98.25 179 LEU A C 1
ATOM 1309 O O . LEU A 1 179 ? -15.359 -1.75 -8.82 1 98.25 179 LEU A O 1
ATOM 1313 N N . ALA A 1 180 ? -15.055 -2.994 -10.672 1 98.25 180 ALA A N 1
ATOM 1314 C CA . ALA A 1 180 ? -13.664 -2.594 -10.828 1 98.25 180 ALA A CA 1
ATOM 1315 C C . ALA A 1 180 ? -13.539 -1.081 -10.984 1 98.25 180 ALA A C 1
ATOM 1317 O O . ALA A 1 180 ? -12.648 -0.462 -10.398 1 98.25 180 ALA A O 1
ATOM 1318 N N . GLU A 1 181 ? -14.375 -0.509 -11.773 1 97.44 181 GLU A N 1
ATOM 1319 C CA . GLU A 1 181 ? -14.375 0.937 -11.977 1 97.44 181 GLU A CA 1
ATOM 1320 C C . GLU A 1 181 ? -14.695 1.674 -10.672 1 97.44 181 GLU A C 1
ATOM 1322 O O . GLU A 1 181 ? -14.102 2.715 -10.383 1 97.44 181 GLU A O 1
ATOM 1327 N N . GLN A 1 182 ? -15.633 1.187 -9.938 1 97.5 182 GLN A N 1
ATOM 1328 C CA . GLN A 1 182 ? -15.977 1.79 -8.656 1 97.5 182 GLN A CA 1
ATOM 1329 C C . GLN A 1 182 ? -14.789 1.755 -7.695 1 97.5 182 GLN A C 1
ATOM 1331 O O . GLN A 1 182 ? -14.523 2.729 -6.988 1 97.5 182 GLN A O 1
ATOM 1336 N N . VAL A 1 183 ? -14.125 0.61 -7.645 1 97.69 183 VAL A N 1
ATOM 1337 C CA . VAL A 1 183 ? -12.961 0.469 -6.781 1 97.69 183 VAL A CA 1
ATOM 1338 C C . VAL A 1 183 ? -11.883 1.466 -7.203 1 97.69 183 VAL A C 1
ATOM 1340 O O . VAL A 1 183 ? -11.32 2.168 -6.359 1 97.69 183 VAL A O 1
ATOM 1343 N N . ALA A 1 184 ? -11.578 1.514 -8.523 1 96.81 184 ALA A N 1
ATOM 1344 C CA . ALA A 1 184 ? -10.578 2.443 -9.039 1 96.81 184 ALA A CA 1
ATOM 1345 C C . ALA A 1 184 ? -10.914 3.881 -8.648 1 96.81 184 ALA A C 1
ATOM 1347 O O . ALA A 1 184 ? -10.031 4.656 -8.281 1 96.81 184 ALA A O 1
ATOM 1348 N N . THR A 1 185 ? -12.164 4.234 -8.75 1 95.38 185 THR A N 1
ATOM 1349 C CA . THR A 1 185 ? -12.625 5.566 -8.375 1 95.38 185 THR A CA 1
ATOM 1350 C C . THR A 1 185 ? -12.422 5.809 -6.879 1 95.38 185 THR A C 1
ATOM 1352 O O . THR A 1 185 ? -11.93 6.867 -6.48 1 95.38 185 THR A O 1
ATOM 1355 N N . GLU A 1 186 ? -12.75 4.812 -6.074 1 94.19 186 GLU A N 1
ATOM 1356 C CA . GLU A 1 186 ? -12.648 4.926 -4.625 1 94.19 186 GLU A CA 1
ATOM 1357 C C . GLU A 1 186 ? -11.203 5.148 -4.184 1 94.19 186 GLU A C 1
ATOM 1359 O O . GLU A 1 186 ? -10.945 5.906 -3.248 1 94.19 186 GLU A O 1
ATOM 1364 N N . ILE A 1 187 ? -10.273 4.48 -4.879 1 94.56 187 ILE A N 1
ATOM 1365 C CA . ILE A 1 187 ? -8.883 4.586 -4.434 1 94.56 187 ILE A CA 1
ATOM 1366 C C . ILE A 1 187 ? -8.156 5.648 -5.258 1 94.56 187 ILE A C 1
ATOM 1368 O O . ILE A 1 187 ? -6.934 5.773 -5.184 1 94.56 187 ILE A O 1
ATOM 1372 N N . GLU A 1 188 ? -8.922 6.371 -6.145 1 92.81 188 GLU A N 1
ATOM 1373 C CA . GLU A 1 188 ? -8.43 7.453 -6.992 1 92.81 188 GLU A CA 1
ATOM 1374 C C . GLU A 1 188 ? -7.234 7 -7.828 1 92.81 188 GLU A C 1
ATOM 1376 O O . GLU A 1 188 ? -6.184 7.645 -7.82 1 92.81 188 GLU A O 1
ATOM 1381 N N . TYR A 1 189 ? -7.418 5.918 -8.422 1 91.06 189 TYR A N 1
ATOM 1382 C CA . TYR A 1 189 ? -6.41 5.316 -9.281 1 91.06 189 TYR A CA 1
ATOM 1383 C C . TYR A 1 189 ? -6.781 5.477 -10.75 1 91.06 189 TYR A C 1
ATOM 1385 O O . TYR A 1 189 ? -7.883 5.102 -11.164 1 91.06 189 TYR A O 1
ATOM 1393 N N . ALA A 1 190 ? -5.973 6.426 -11.438 1 73.88 190 ALA A N 1
ATOM 1394 C CA . ALA A 1 190 ? -6.254 6.637 -12.852 1 73.88 190 ALA A CA 1
ATOM 1395 C C . ALA A 1 190 ? -5.871 5.406 -13.672 1 73.88 190 ALA A C 1
ATOM 1397 O O . ALA A 1 190 ? -4.707 5 -13.688 1 73.88 190 ALA A O 1
ATOM 1398 N N . SER A 1 191 ? -6.68 4.383 -13.633 1 51.88 191 SER A N 1
ATOM 1399 C CA . SER A 1 191 ? -6.312 3.209 -14.422 1 51.88 191 SER A CA 1
ATOM 1400 C C . SER A 1 191 ? -6.184 3.553 -15.898 1 51.88 191 SER A C 1
ATOM 1402 O O . SER A 1 191 ? -6.895 4.422 -16.406 1 51.88 191 SER A O 1
ATOM 1404 N N . THR A 1 192 ? -4.965 3.678 -16.312 1 41.91 192 THR A N 1
ATOM 1405 C CA . THR A 1 192 ? -4.824 3.773 -17.75 1 41.91 192 THR A CA 1
ATOM 1406 C C . THR A 1 192 ? -5.734 2.768 -18.453 1 41.91 192 THR A C 1
ATOM 1408 O O . THR A 1 192 ? -5.328 1.632 -18.719 1 41.91 192 THR A O 1
ATOM 1411 N N . TYR A 1 193 ? -6.848 2.412 -17.906 1 29.67 193 TYR A N 1
ATOM 1412 C CA . TYR A 1 193 ? -7.633 1.62 -18.859 1 29.67 193 TYR A CA 1
ATOM 1413 C C . TYR A 1 193 ? -8.227 2.5 -19.953 1 29.67 193 TYR A C 1
ATOM 1415 O O . TYR A 1 193 ? -8.484 3.684 -19.719 1 29.67 193 TYR A O 1
ATOM 1423 N N . MET B 1 1 ? 16.266 13.922 7.277 1 97.56 1 MET B N 1
ATOM 1424 C CA . MET B 1 1 ? 14.859 14.281 7.492 1 97.56 1 MET B CA 1
ATOM 1425 C C . MET B 1 1 ? 14.117 13.164 8.227 1 97.56 1 MET B C 1
ATOM 1427 O O . MET B 1 1 ? 14.109 12.023 7.773 1 97.56 1 MET B O 1
ATOM 1431 N N . ASP B 1 2 ? 13.578 13.406 9.438 1 98.62 2 ASP B N 1
ATOM 1432 C CA . ASP B 1 2 ? 12.805 12.469 10.234 1 98.62 2 ASP B CA 1
ATOM 1433 C C . ASP B 1 2 ? 11.328 12.477 9.82 1 98.62 2 ASP B C 1
ATOM 1435 O O . ASP B 1 2 ? 10.641 13.477 10 1 98.62 2 ASP B O 1
ATOM 1439 N N . VAL B 1 3 ? 10.844 11.328 9.227 1 98.88 3 VAL B N 1
ATOM 1440 C CA . VAL B 1 3 ? 9.477 11.219 8.711 1 98.88 3 VAL B CA 1
ATOM 1441 C C . VAL B 1 3 ? 8.68 10.25 9.57 1 98.88 3 VAL B C 1
ATOM 1443 O O . VAL B 1 3 ? 9.023 9.07 9.68 1 98.88 3 VAL B O 1
ATOM 1446 N N . ALA B 1 4 ? 7.605 10.727 10.156 1 98.88 4 ALA B N 1
ATOM 1447 C CA . ALA B 1 4 ? 6.691 9.891 10.93 1 98.88 4 ALA B CA 1
ATOM 1448 C C . ALA B 1 4 ? 5.383 9.672 10.172 1 98.88 4 ALA B C 1
ATOM 1450 O O . ALA B 1 4 ? 4.66 10.625 9.875 1 98.88 4 ALA B O 1
ATOM 1451 N N . VAL B 1 5 ? 5.125 8.469 9.82 1 98.94 5 VAL B N 1
ATOM 1452 C CA . VAL B 1 5 ? 3.811 8.094 9.312 1 98.94 5 VAL B CA 1
ATOM 1453 C C . VAL B 1 5 ? 2.922 7.648 10.477 1 98.94 5 VAL B C 1
ATOM 1455 O O . VAL B 1 5 ? 3.227 6.668 11.156 1 98.94 5 VAL B O 1
ATOM 1458 N N . LEU B 1 6 ? 1.828 8.305 10.656 1 98.81 6 LEU B N 1
ATOM 1459 C CA . LEU B 1 6 ? 1 8.078 11.836 1 98.81 6 LEU B CA 1
ATOM 1460 C C . LEU B 1 6 ? 0.046 6.91 11.609 1 98.81 6 LEU B C 1
ATOM 1462 O O . LEU B 1 6 ? -0.535 6.777 10.531 1 98.81 6 LEU B O 1
ATOM 1466 N N . LEU B 1 7 ? -0.072 6.137 12.656 1 98.69 7 LEU B N 1
ATOM 1467 C CA . LEU B 1 7 ? -1.068 5.074 12.688 1 98.69 7 LEU B CA 1
ATOM 1468 C C . LEU B 1 7 ? -2.096 5.316 13.781 1 98.69 7 LEU B C 1
ATOM 1470 O O . LEU B 1 7 ? -1.743 5.75 14.883 1 98.69 7 LEU B O 1
ATOM 1474 N N . PHE B 1 8 ? -3.326 5.113 13.477 1 98.38 8 PHE B N 1
ATOM 1475 C CA . PHE B 1 8 ? -4.438 5.043 14.422 1 98.38 8 PHE B CA 1
ATOM 1476 C C . PHE B 1 8 ? -5.445 3.986 13.984 1 98.38 8 PHE B C 1
ATOM 1478 O O . PHE B 1 8 ? -5.469 3.584 12.82 1 98.38 8 PHE B O 1
ATOM 1485 N N . GLU B 1 9 ? -6.23 3.494 14.922 1 98 9 GLU B N 1
ATOM 1486 C CA . GLU B 1 9 ? -7.195 2.451 14.594 1 98 9 GLU B CA 1
ATOM 1487 C C . GLU B 1 9 ? -8.125 2.898 13.469 1 98 9 GLU B C 1
ATOM 1489 O O . GLU B 1 9 ? -8.734 3.969 13.547 1 98 9 GLU B O 1
ATOM 1494 N N . GLY B 1 10 ? -8.188 2.094 12.414 1 97.56 10 GLY B N 1
ATOM 1495 C CA . GLY B 1 10 ? -9.094 2.373 11.305 1 97.56 10 GLY B CA 1
ATOM 1496 C C . GLY B 1 10 ? -8.469 3.238 10.227 1 97.56 10 GLY B C 1
ATOM 1497 O O . GLY B 1 10 ? -9.164 3.725 9.336 1 97.56 10 GLY B O 1
ATOM 1498 N N . PHE B 1 11 ? -7.133 3.463 10.328 1 98.12 11 PHE B N 1
ATOM 1499 C CA . PHE B 1 11 ? -6.5 4.18 9.234 1 98.12 11 PHE B CA 1
ATOM 1500 C C . PHE B 1 11 ? -6.625 3.393 7.93 1 98.12 11 PHE B C 1
ATOM 1502 O O . PHE B 1 11 ? -6.82 2.176 7.949 1 98.12 11 PHE B O 1
ATOM 1509 N N . ASP B 1 12 ? -6.598 4.102 6.82 1 97.94 12 ASP B N 1
ATOM 1510 C CA . ASP B 1 12 ? -6.621 3.439 5.52 1 97.94 12 ASP B CA 1
ATOM 1511 C C . ASP B 1 12 ? -5.246 2.877 5.164 1 97.94 12 ASP B C 1
ATOM 1513 O O . ASP B 1 12 ? -4.242 3.59 5.227 1 97.94 12 ASP B O 1
ATOM 1517 N N . GLU B 1 13 ? -5.137 1.637 4.75 1 98.19 13 GLU B N 1
ATOM 1518 C CA . GLU B 1 13 ? -3.881 0.93 4.531 1 98.19 13 GLU B CA 1
ATOM 1519 C C . GLU B 1 13 ? -2.971 1.703 3.58 1 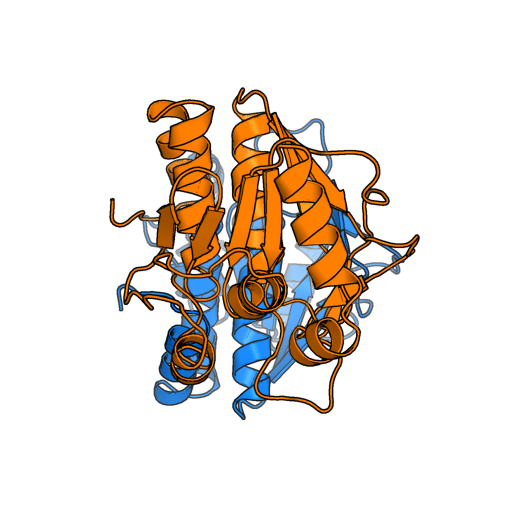98.19 13 GLU B C 1
ATOM 1521 O O . GLU B 1 13 ? -1.863 2.096 3.951 1 98.19 13 GLU B O 1
ATOM 1526 N N . LEU B 1 14 ? -3.461 2.02 2.385 1 97.81 14 LEU B N 1
ATOM 1527 C CA . LEU B 1 14 ? -2.605 2.584 1.347 1 97.81 14 LEU B CA 1
ATOM 1528 C C . LEU B 1 14 ? -2.318 4.055 1.62 1 97.81 14 LEU B C 1
ATOM 1530 O O . LEU B 1 14 ? -1.338 4.605 1.113 1 97.81 14 LEU B O 1
ATOM 1534 N N . ASP B 1 15 ? -3.172 4.723 2.395 1 98.62 15 ASP B N 1
ATOM 1535 C CA . ASP B 1 15 ? -2.914 6.109 2.762 1 98.62 15 ASP B CA 1
ATOM 1536 C C . ASP B 1 15 ? -1.629 6.234 3.578 1 98.62 15 ASP B C 1
ATOM 1538 O O . ASP B 1 15 ? -0.969 7.273 3.553 1 98.62 15 ASP B O 1
ATOM 1542 N N . ALA B 1 16 ? -1.355 5.195 4.359 1 98.75 16 ALA B N 1
ATOM 1543 C CA . ALA B 1 16 ? -0.147 5.191 5.18 1 98.75 16 ALA B CA 1
ATOM 1544 C C . ALA B 1 16 ? 1.002 4.492 4.465 1 98.75 16 ALA B C 1
ATOM 1546 O O . ALA B 1 16 ? 2.115 5.02 4.395 1 98.75 16 ALA B O 1
ATOM 1547 N N . ILE B 1 17 ? 0.723 3.354 3.885 1 98.56 17 ILE B N 1
ATOM 1548 C CA . ILE B 1 17 ? 1.785 2.469 3.418 1 98.56 17 ILE B CA 1
ATOM 1549 C C . ILE B 1 17 ? 2.283 2.934 2.051 1 98.56 17 ILE B C 1
ATOM 1551 O O . ILE B 1 17 ? 3.449 2.729 1.706 1 98.56 17 ILE B O 1
ATOM 1555 N N . GLY B 1 18 ? 1.411 3.562 1.24 1 98.19 18 GLY B N 1
ATOM 1556 C CA . GLY B 1 18 ? 1.86 4.164 -0.006 1 98.19 18 GLY B CA 1
ATOM 1557 C C . GLY B 1 18 ? 3.012 5.133 0.18 1 98.19 18 GLY B C 1
ATOM 1558 O O . GLY B 1 18 ? 4.109 4.906 -0.331 1 98.19 18 GLY B O 1
ATOM 1559 N N . PRO B 1 19 ? 2.783 6.203 0.949 1 98.81 19 PRO B N 1
ATOM 1560 C CA . PRO B 1 19 ? 3.871 7.148 1.224 1 98.81 19 PRO B CA 1
ATOM 1561 C C . PRO B 1 19 ? 5.066 6.488 1.908 1 98.81 19 PRO B C 1
ATOM 1563 O O . PRO B 1 19 ? 6.215 6.805 1.593 1 98.81 19 PRO B O 1
ATOM 1566 N N . TYR B 1 20 ? 4.785 5.555 2.865 1 98.88 20 TYR B N 1
ATOM 1567 C CA . TYR B 1 20 ? 5.852 4.84 3.559 1 98.88 20 TYR B CA 1
ATOM 1568 C C . TYR B 1 20 ? 6.785 4.156 2.566 1 98.88 20 TYR B C 1
ATOM 1570 O O . TYR B 1 20 ? 8.008 4.254 2.684 1 98.88 20 TYR B O 1
ATOM 1578 N N . GLU B 1 21 ? 6.227 3.424 1.562 1 98.12 21 GLU B N 1
ATOM 1579 C CA . GLU B 1 21 ? 6.996 2.748 0.523 1 98.12 21 GLU B CA 1
ATOM 1580 C C . GLU B 1 21 ? 7.863 3.738 -0.251 1 98.12 21 GLU B C 1
ATOM 1582 O O . GLU B 1 21 ? 9.039 3.473 -0.508 1 98.12 21 GLU B O 1
ATOM 1587 N N . VAL B 1 22 ? 7.285 4.836 -0.6 1 98.5 22 VAL B N 1
ATOM 1588 C CA . VAL B 1 22 ? 8 5.848 -1.37 1 98.5 22 VAL B CA 1
ATOM 1589 C C . VAL B 1 22 ? 9.18 6.375 -0.558 1 98.5 22 VAL B C 1
ATOM 1591 O O . VAL B 1 22 ? 10.312 6.398 -1.041 1 98.5 22 VAL B O 1
ATOM 1594 N N . PHE B 1 23 ? 8.961 6.77 0.684 1 98.88 23 PHE B N 1
ATOM 1595 C CA . PHE B 1 23 ? 10 7.375 1.51 1 98.88 23 PHE B CA 1
ATOM 1596 C C . PHE B 1 23 ? 11.086 6.359 1.839 1 98.88 23 PHE B C 1
ATOM 1598 O O . PHE B 1 23 ? 12.273 6.695 1.836 1 98.88 23 PHE B O 1
ATOM 1605 N N . ARG B 1 24 ? 10.688 5.168 2.16 1 98.56 24 ARG B N 1
ATOM 1606 C CA . ARG B 1 24 ? 11.672 4.141 2.488 1 98.56 24 ARG B CA 1
ATOM 1607 C C . ARG B 1 24 ? 12.516 3.783 1.27 1 98.56 24 ARG B C 1
ATOM 1609 O O . ARG B 1 24 ? 13.727 3.564 1.386 1 98.56 24 ARG B O 1
ATOM 1616 N N . THR B 1 25 ? 11.852 3.652 0.087 1 97.69 25 THR B N 1
ATOM 1617 C CA . THR B 1 25 ? 12.594 3.412 -1.144 1 97.69 25 THR B CA 1
ATOM 1618 C C . THR B 1 25 ? 13.594 4.535 -1.398 1 97.69 25 THR B C 1
ATOM 1620 O O . THR B 1 25 ? 14.742 4.277 -1.761 1 97.69 25 THR B O 1
ATOM 1623 N N . ALA B 1 26 ? 13.156 5.781 -1.214 1 98.69 26 ALA B N 1
ATOM 1624 C CA . ALA B 1 26 ? 14.047 6.926 -1.37 1 98.69 26 ALA B CA 1
ATOM 1625 C C . ALA B 1 26 ? 15.242 6.824 -0.427 1 98.69 26 ALA B C 1
ATOM 1627 O O . ALA B 1 26 ? 16.391 7.074 -0.828 1 98.69 26 ALA B O 1
ATOM 1628 N N . ALA B 1 27 ? 14.969 6.465 0.821 1 98.69 27 ALA B N 1
ATOM 1629 C CA . ALA B 1 27 ? 16.031 6.312 1.806 1 98.69 27 ALA B CA 1
ATOM 1630 C C . ALA B 1 27 ? 17.047 5.254 1.364 1 98.69 27 ALA B C 1
ATOM 1632 O O . ALA B 1 27 ? 18.25 5.457 1.479 1 98.69 27 ALA B O 1
ATOM 1633 N N . GLU B 1 28 ? 16.594 4.168 0.86 1 96.12 28 GLU B N 1
ATOM 1634 C CA . GLU B 1 28 ? 17.438 3.066 0.429 1 96.12 28 GLU B CA 1
ATOM 1635 C C . GLU B 1 28 ? 18.281 3.461 -0.787 1 96.12 28 GLU B C 1
ATOM 1637 O O . GLU B 1 28 ? 19.375 2.934 -0.992 1 96.12 28 GLU B O 1
ATOM 1642 N N . LEU B 1 29 ? 17.719 4.355 -1.575 1 97.31 29 LEU B N 1
ATOM 1643 C CA . LEU B 1 29 ? 18.406 4.809 -2.777 1 97.31 29 LEU B CA 1
ATOM 1644 C C . LEU B 1 29 ? 19.359 5.961 -2.459 1 97.31 29 LEU B C 1
ATOM 1646 O O . LEU B 1 29 ? 19.938 6.566 -3.367 1 97.31 29 LEU B O 1
ATOM 1650 N N . GLY B 1 30 ? 19.484 6.309 -1.218 1 97.81 30 GLY B N 1
ATOM 1651 C CA . GLY B 1 30 ? 20.516 7.25 -0.814 1 97.81 30 GLY B CA 1
ATOM 1652 C C . GLY B 1 30 ? 19.953 8.555 -0.275 1 97.81 30 GLY B C 1
ATOM 1653 O O . GLY B 1 30 ? 20.703 9.461 0.072 1 97.81 30 GLY B O 1
ATOM 1654 N N . GLY B 1 31 ? 18.594 8.695 -0.249 1 98.56 31 GLY B N 1
ATOM 1655 C CA . GLY B 1 31 ? 18 9.875 0.361 1 98.56 31 GLY B CA 1
ATOM 1656 C C . GLY B 1 31 ? 18.234 9.953 1.859 1 98.56 31 GLY B C 1
ATOM 1657 O O . GLY B 1 31 ? 18.281 8.922 2.537 1 98.56 31 GLY B O 1
ATOM 1658 N N . ASP B 1 32 ? 18.406 11.117 2.365 1 98.19 32 ASP B N 1
ATOM 1659 C CA . ASP B 1 32 ? 18.594 11.328 3.797 1 98.19 32 ASP B CA 1
ATOM 1660 C C . ASP B 1 32 ? 17.234 11.391 4.516 1 98.19 32 ASP B C 1
ATOM 1662 O O . ASP B 1 32 ? 16.812 12.461 4.961 1 98.19 32 ASP B O 1
ATOM 1666 N N . LEU B 1 33 ? 16.578 10.289 4.594 1 98.56 33 LEU B N 1
ATOM 1667 C CA . LEU B 1 33 ? 15.281 10.133 5.238 1 98.56 33 LEU B CA 1
ATOM 1668 C C . LEU B 1 33 ? 15.328 9.023 6.289 1 98.56 33 LEU B C 1
ATOM 1670 O O . LEU B 1 33 ? 15.922 7.969 6.062 1 98.56 33 LEU B O 1
ATOM 1674 N N . ASP B 1 34 ? 14.812 9.297 7.422 1 98.44 34 ASP B N 1
ATOM 1675 C CA . ASP B 1 34 ? 14.523 8.312 8.461 1 98.44 34 ASP B CA 1
ATOM 1676 C C . ASP B 1 34 ? 13.016 8.172 8.68 1 98.44 34 ASP B C 1
ATOM 1678 O O . ASP B 1 34 ? 12.383 9.062 9.25 1 98.44 34 ASP B O 1
ATOM 1682 N N . VAL B 1 35 ? 12.469 7.031 8.211 1 98.75 35 VAL B N 1
ATOM 1683 C CA . VAL B 1 35 ? 11.023 6.867 8.102 1 98.75 35 VAL B CA 1
ATOM 1684 C C . VAL B 1 35 ? 10.539 5.82 9.102 1 98.75 35 VAL B C 1
ATOM 1686 O O . VAL B 1 35 ? 11.094 4.719 9.172 1 98.75 35 VAL B O 1
ATOM 1689 N N . SER B 1 36 ? 9.555 6.121 9.883 1 98.5 36 SER B N 1
ATOM 1690 C CA . SER B 1 36 ? 9.023 5.168 10.852 1 98.5 36 SER B CA 1
ATOM 1691 C C . SER B 1 36 ? 7.508 5.301 10.984 1 98.5 36 SER B C 1
ATOM 1693 O O . SER B 1 36 ? 6.953 6.383 10.781 1 98.5 36 SER B O 1
ATOM 1695 N N . MET B 1 37 ? 6.863 4.195 11.242 1 98.69 37 MET B N 1
ATOM 1696 C CA . MET B 1 37 ? 5.449 4.168 11.617 1 98.69 37 MET B CA 1
ATOM 1697 C C . MET B 1 37 ? 5.277 4.484 13.102 1 98.69 37 MET B C 1
ATOM 1699 O O . MET B 1 37 ? 5.809 3.781 13.961 1 98.69 37 MET B O 1
ATOM 1703 N N . ARG B 1 38 ? 4.453 5.512 13.391 1 98.75 38 ARG B N 1
ATOM 1704 C CA . ARG B 1 38 ? 4.375 5.941 14.789 1 98.75 38 ARG B CA 1
ATOM 1705 C C . ARG B 1 38 ? 2.926 6.039 15.25 1 98.75 38 ARG B C 1
ATOM 1707 O O . ARG B 1 38 ? 2.031 6.324 14.445 1 98.75 38 ARG B O 1
ATOM 1714 N N . THR B 1 39 ? 2.672 5.812 16.484 1 98.75 39 THR B N 1
ATOM 1715 C CA . THR B 1 39 ? 1.396 6.023 17.156 1 98.75 39 THR B CA 1
ATOM 1716 C C . THR B 1 39 ? 1.518 7.113 18.219 1 98.75 39 THR B C 1
ATOM 1718 O O . THR B 1 39 ? 2.627 7.484 18.609 1 98.75 39 THR B O 1
ATOM 1721 N N . LEU B 1 40 ? 0.391 7.684 18.641 1 97.69 40 LEU B N 1
ATOM 1722 C CA . LEU B 1 40 ? 0.418 8.703 19.688 1 97.69 40 LEU B CA 1
ATOM 1723 C C . LEU B 1 40 ? 0.65 8.062 21.062 1 97.69 40 LEU B C 1
ATOM 1725 O O . LEU B 1 40 ? 1.206 8.703 21.953 1 97.69 40 LEU B O 1
ATOM 1729 N N . VAL B 1 41 ? 0.094 6.832 21.234 1 95.62 41 VAL B N 1
ATOM 1730 C CA . VAL B 1 41 ? 0.264 6.078 22.469 1 95.62 41 VAL B CA 1
ATOM 1731 C C . VAL B 1 41 ? 0.811 4.688 22.156 1 95.62 41 VAL B C 1
ATOM 1733 O O . VAL B 1 41 ? 0.669 4.195 21.031 1 95.62 41 VAL B O 1
ATOM 1736 N N . PRO B 1 42 ? 1.524 4.156 23.172 1 95.88 42 PRO B N 1
ATOM 1737 C CA . PRO B 1 42 ? 2.057 2.814 22.922 1 95.88 42 PRO B CA 1
ATOM 1738 C C . PRO B 1 42 ? 0.984 1.833 22.453 1 95.88 42 PRO B C 1
ATOM 1740 O O . PRO B 1 42 ? -0.125 1.821 22.984 1 95.88 42 PRO B O 1
ATOM 1743 N N . ASP B 1 43 ? 1.382 1.106 21.406 1 95.69 43 ASP B N 1
ATOM 1744 C CA . ASP B 1 43 ? 0.492 0.089 20.844 1 95.69 43 ASP B CA 1
ATOM 1745 C C . ASP B 1 43 ? 1.286 -1.037 20.188 1 95.69 43 ASP B C 1
ATOM 1747 O O . ASP B 1 43 ? 2.285 -0.785 19.516 1 95.69 43 ASP B O 1
ATOM 1751 N N . GLU B 1 44 ? 0.854 -2.246 20.422 1 95.69 44 GLU B N 1
ATOM 1752 C CA . GLU B 1 44 ? 1.582 -3.387 19.875 1 95.69 44 GLU B CA 1
ATOM 1753 C C . GLU B 1 44 ? 1.147 -3.684 18.438 1 95.69 44 GLU B C 1
ATOM 1755 O O . GLU B 1 44 ? 1.867 -4.348 17.688 1 95.69 44 GLU B O 1
ATOM 1760 N N . GLY B 1 45 ? -0.073 -3.303 18.094 1 98.12 45 GLY B N 1
ATOM 1761 C CA . GLY B 1 45 ? -0.654 -3.508 16.766 1 98.12 45 GLY B CA 1
ATOM 1762 C C . GLY B 1 45 ? -1.825 -2.586 16.484 1 98.12 45 GLY B C 1
ATOM 1763 O O . GLY B 1 45 ? -2.697 -2.402 17.344 1 98.12 45 GLY B O 1
ATOM 1764 N N . VAL B 1 46 ? -1.768 -1.927 15.352 1 98.62 46 VAL B N 1
ATOM 1765 C CA . VAL B 1 46 ? -2.848 -1.042 14.93 1 98.62 46 VAL B CA 1
ATOM 1766 C C . VAL B 1 46 ? -3.576 -1.652 13.734 1 98.62 46 VAL B C 1
ATOM 1768 O O . VAL B 1 46 ? -2.945 -2.055 12.75 1 98.62 46 VAL B O 1
ATOM 1771 N N . THR B 1 47 ? -4.902 -1.729 13.859 1 98.25 47 THR B N 1
ATOM 1772 C CA . THR B 1 47 ? -5.68 -2.352 12.789 1 98.25 47 THR B CA 1
ATOM 1773 C C . THR B 1 47 ? -6.223 -1.296 11.828 1 98.25 47 THR B C 1
ATOM 1775 O O . THR B 1 47 ? -6.91 -0.363 12.25 1 98.25 47 THR B O 1
ATOM 1778 N N . ALA B 1 48 ? -5.895 -1.488 10.516 1 98 48 ALA B N 1
ATOM 1779 C CA . ALA B 1 48 ? -6.309 -0.571 9.461 1 98 48 ALA B CA 1
ATOM 1780 C C . ALA B 1 48 ? -7.77 -0.797 9.078 1 98 48 ALA B C 1
ATOM 1782 O O . ALA B 1 48 ? -8.43 -1.678 9.625 1 98 48 ALA B O 1
ATOM 1783 N N . ARG B 1 49 ? -8.25 0.003 8.211 1 95.81 49 ARG B N 1
ATOM 1784 C CA . ARG B 1 49 ? -9.656 0.08 7.848 1 95.81 49 ARG B CA 1
ATOM 1785 C C . ARG B 1 49 ? -10.141 -1.229 7.227 1 95.81 49 ARG B C 1
ATOM 1787 O O . ARG B 1 49 ? -11.281 -1.645 7.445 1 95.81 49 ARG B O 1
ATOM 1794 N N . HIS B 1 50 ? -9.273 -1.875 6.453 1 95.81 50 HIS B N 1
ATOM 1795 C CA . HIS B 1 50 ? -9.688 -3.072 5.73 1 95.81 50 HIS B CA 1
ATOM 1796 C C . HIS B 1 50 ? -9.227 -4.336 6.449 1 95.81 50 HIS B C 1
ATOM 1798 O O . HIS B 1 50 ? -9.336 -5.438 5.906 1 95.81 50 HIS B O 1
ATOM 1804 N N . GLY B 1 51 ? -8.695 -4.141 7.652 1 96.5 51 GLY B N 1
ATOM 1805 C CA . GLY B 1 51 ? -8.477 -5.305 8.5 1 96.5 51 GLY B CA 1
ATOM 1806 C C . GLY B 1 51 ? -7.008 -5.633 8.695 1 96.5 51 GLY B C 1
ATOM 1807 O O . GLY B 1 51 ? -6.656 -6.461 9.531 1 96.5 51 GLY B O 1
ATOM 1808 N N . LEU B 1 52 ? -6.086 -5.012 7.953 1 98.12 52 LEU B N 1
ATOM 1809 C CA . LEU B 1 52 ? -4.652 -5.23 8.117 1 98.12 52 LEU B CA 1
ATOM 1810 C C . LEU B 1 52 ? -4.184 -4.734 9.477 1 98.12 52 LEU B C 1
ATOM 1812 O O . LEU B 1 52 ? -4.504 -3.613 9.883 1 98.12 52 LEU B O 1
ATOM 1816 N N . THR B 1 53 ? -3.471 -5.562 10.18 1 98.56 53 THR B N 1
ATOM 1817 C CA . THR B 1 53 ? -2.879 -5.125 11.438 1 98.56 53 THR B CA 1
ATOM 1818 C C . THR B 1 53 ? -1.369 -4.961 11.297 1 98.56 53 THR B C 1
ATOM 1820 O O . THR B 1 53 ? -0.678 -5.879 10.852 1 98.56 53 THR B O 1
ATOM 1823 N N . VAL B 1 54 ? -0.88 -3.787 11.688 1 98.44 54 VAL B N 1
ATOM 1824 C CA . VAL B 1 54 ? 0.541 -3.488 11.547 1 98.44 54 VAL B CA 1
ATOM 1825 C C . VAL B 1 54 ? 1.136 -3.143 12.914 1 98.44 54 VAL B C 1
ATOM 1827 O O . VAL B 1 54 ? 0.461 -2.551 13.758 1 98.44 54 VAL B O 1
ATOM 1830 N N . ALA B 1 55 ? 2.35 -3.537 13.117 1 98.5 55 ALA B N 1
ATOM 1831 C CA . ALA B 1 55 ? 3.082 -3.145 14.312 1 98.5 55 ALA B CA 1
ATOM 1832 C C . ALA B 1 55 ? 3.75 -1.785 14.133 1 98.5 55 ALA B C 1
ATOM 1834 O O . ALA B 1 55 ? 4.535 -1.594 13.203 1 98.5 55 ALA B O 1
ATOM 1835 N N . PRO B 1 56 ? 3.441 -0.836 15.023 1 98.56 56 PRO B N 1
ATOM 1836 C CA . PRO B 1 56 ? 4.16 0.438 14.938 1 98.56 56 PRO B CA 1
ATOM 1837 C C . PRO B 1 56 ? 5.629 0.318 15.328 1 98.56 56 PRO B C 1
ATOM 1839 O O . PRO B 1 56 ? 6.004 -0.617 16.047 1 98.56 56 PRO B O 1
ATOM 1842 N N . ASP B 1 57 ? 6.422 1.224 14.852 1 98 57 ASP B N 1
ATOM 1843 C CA . ASP B 1 57 ? 7.836 1.256 15.203 1 98 57 ASP B CA 1
ATOM 1844 C C . ASP B 1 57 ? 8.047 1.899 16.578 1 98 57 ASP B C 1
ATOM 1846 O O . ASP B 1 57 ? 8.938 1.498 17.312 1 98 57 ASP B O 1
ATOM 1850 N N . ASP B 1 58 ? 7.289 2.898 16.812 1 97.12 58 ASP B N 1
ATOM 1851 C CA . ASP B 1 58 ? 7.512 3.691 18.016 1 97.12 58 ASP B CA 1
ATOM 1852 C C . ASP B 1 58 ? 6.312 4.586 18.312 1 97.12 58 ASP B C 1
ATOM 1854 O O . ASP B 1 58 ? 5.355 4.629 17.547 1 97.12 58 ASP B O 1
ATOM 1858 N N . VAL B 1 59 ? 6.395 5.191 19.422 1 98.19 59 VAL B N 1
ATOM 1859 C CA . VAL B 1 59 ? 5.473 6.258 19.797 1 98.19 59 VAL B CA 1
ATOM 1860 C C . VAL B 1 59 ? 6.008 7.598 19.297 1 98.19 59 VAL B C 1
ATOM 1862 O O . VAL B 1 59 ? 7.223 7.801 19.219 1 98.19 59 VAL B O 1
ATOM 1865 N N . LEU B 1 60 ? 5.086 8.43 18.844 1 97.94 60 LEU B N 1
ATOM 1866 C CA . LEU B 1 60 ? 5.496 9.742 18.344 1 97.94 60 LEU B CA 1
ATOM 1867 C C . LEU B 1 60 ? 5.875 10.664 19.5 1 97.94 60 LEU B C 1
ATOM 1869 O O . LEU B 1 60 ? 5.012 11.328 20.078 1 97.94 60 LEU B O 1
ATOM 1873 N N . PHE B 1 61 ? 7.148 10.625 19.734 1 94.12 61 PHE B N 1
ATOM 1874 C CA . PHE B 1 61 ? 7.715 11.562 20.703 1 94.12 61 PHE B CA 1
ATOM 1875 C C . PHE B 1 61 ? 8.492 12.664 19.984 1 94.12 61 PHE B C 1
ATOM 1877 O O . PHE B 1 61 ? 8.977 12.469 18.875 1 94.12 61 PHE B O 1
ATOM 1884 N N . GLY B 1 62 ? 8.578 13.773 20.531 1 96.12 62 GLY B N 1
ATOM 1885 C CA . GLY B 1 62 ? 9.32 14.867 19.922 1 96.12 62 GLY B CA 1
ATOM 1886 C C . GLY B 1 62 ? 8.625 15.445 18.703 1 96.12 62 GLY B C 1
ATOM 1887 O O . GLY B 1 62 ? 7.41 15.297 18.547 1 96.12 62 GLY B O 1
ATOM 1888 N N . VAL B 1 63 ? 9.391 16.266 17.891 1 98.5 63 VAL B N 1
ATOM 1889 C CA . VAL B 1 63 ? 8.852 16.938 16.719 1 98.5 63 VAL B CA 1
ATOM 1890 C C . VAL B 1 63 ? 9.609 16.484 15.461 1 98.5 63 VAL B C 1
ATOM 1892 O O . VAL B 1 63 ? 10.688 17 15.164 1 98.5 63 VAL B O 1
ATOM 1895 N N . PRO B 1 64 ? 9.062 15.469 14.758 1 98.75 64 PRO B N 1
ATOM 1896 C CA . PRO B 1 64 ? 9.711 15.086 13.508 1 98.75 64 PRO B CA 1
ATOM 1897 C C . PRO B 1 64 ? 9.703 16.203 12.469 1 98.75 64 PRO B C 1
ATOM 1899 O O . PRO B 1 64 ? 9.023 17.219 12.656 1 98.75 64 PRO B O 1
ATOM 1902 N N . ASP B 1 65 ? 10.523 15.984 11.383 1 98.88 65 ASP B N 1
ATOM 1903 C CA . ASP B 1 65 ? 10.523 16.969 10.312 1 98.88 65 ASP B CA 1
ATOM 1904 C C . ASP B 1 65 ? 9.219 16.938 9.523 1 98.88 65 ASP B C 1
ATOM 1906 O O . ASP B 1 65 ? 8.727 17.969 9.062 1 98.88 65 ASP B O 1
ATOM 1910 N N . LEU B 1 66 ? 8.641 15.75 9.297 1 98.94 66 LEU B N 1
ATOM 1911 C CA . LEU B 1 66 ? 7.422 15.531 8.531 1 98.94 66 LEU B CA 1
ATOM 1912 C C . LEU B 1 66 ? 6.527 14.5 9.211 1 98.94 66 LEU B C 1
ATOM 1914 O O . LEU B 1 66 ? 7.004 13.453 9.648 1 98.94 66 LEU B O 1
ATOM 1918 N N . VAL B 1 67 ? 5.273 14.805 9.359 1 98.94 67 VAL B N 1
ATOM 1919 C CA . VAL B 1 67 ? 4.246 13.867 9.805 1 98.94 67 VAL B CA 1
ATOM 1920 C C . VAL B 1 67 ? 3.254 13.609 8.68 1 98.94 67 VAL B C 1
ATOM 1922 O O . VAL B 1 67 ? 2.711 14.547 8.086 1 98.94 67 VAL B O 1
ATOM 1925 N N . VAL B 1 68 ? 3.088 12.406 8.305 1 98.94 68 VAL B N 1
ATOM 1926 C CA . VAL B 1 68 ? 2.092 12 7.312 1 98.94 68 VAL B CA 1
ATOM 1927 C C . VAL B 1 68 ? 0.866 11.422 8.016 1 98.94 68 VAL B C 1
ATOM 1929 O O . VAL B 1 68 ? 0.973 10.453 8.766 1 98.94 68 VAL B O 1
ATOM 1932 N N . VAL B 1 69 ? -0.264 12.008 7.762 1 98.94 69 VAL B N 1
ATOM 1933 C CA . VAL B 1 69 ? -1.518 11.641 8.414 1 98.94 69 VAL B CA 1
ATOM 1934 C C . VAL B 1 69 ? -2.441 10.953 7.414 1 98.94 69 VAL B C 1
ATOM 1936 O O . VAL B 1 69 ? -3.014 11.609 6.539 1 98.94 69 VAL B O 1
ATOM 1939 N N . PRO B 1 70 ? -2.617 9.664 7.543 1 98.88 70 PRO B N 1
ATOM 1940 C CA . PRO B 1 70 ? -3.512 8.945 6.629 1 98.88 70 PRO B CA 1
ATOM 1941 C C . PRO B 1 70 ? -4.988 9.234 6.902 1 98.88 70 PRO B C 1
ATOM 1943 O O . PRO B 1 70 ? -5.328 9.781 7.953 1 98.88 70 PRO B O 1
ATOM 1946 N N . GLY B 1 71 ? -5.816 8.891 5.934 1 98.12 71 GLY B N 1
ATOM 1947 C CA . GLY B 1 71 ? -7.25 8.844 6.172 1 98.12 71 GLY B CA 1
ATOM 1948 C C . GLY B 1 71 ? -7.719 7.52 6.734 1 98.12 71 GLY B C 1
ATOM 1949 O O . GLY B 1 71 ? -6.934 6.773 7.324 1 98.12 71 GLY B O 1
ATOM 1950 N N . GLY B 1 72 ? -8.883 7.23 6.75 1 93.25 72 GLY B N 1
ATOM 1951 C CA . GLY B 1 72 ? -9.469 5.988 7.23 1 93.25 72 GLY B CA 1
ATOM 1952 C C . GLY B 1 72 ? -10.883 6.156 7.758 1 93.25 72 GLY B C 1
ATOM 1953 O O . GLY B 1 72 ? -11.094 6.184 8.969 1 93.25 72 GLY B O 1
ATOM 1954 N N . GLY B 1 73 ? -11.742 6.305 6.801 1 84.69 73 GLY B N 1
ATOM 1955 C CA . GLY B 1 73 ? -13.125 6.457 7.219 1 84.69 73 GLY B CA 1
ATOM 1956 C C . GLY B 1 73 ? -13.508 7.898 7.516 1 84.69 73 GLY B C 1
ATOM 1957 O O . GLY B 1 73 ? -12.633 8.734 7.777 1 84.69 73 GLY B O 1
ATOM 1958 N N . TRP B 1 74 ? -14.68 8.352 7.102 1 88.31 74 TRP B N 1
ATOM 1959 C CA . TRP B 1 74 ? -15.273 9.641 7.422 1 88.31 74 TRP B CA 1
ATOM 1960 C C . TRP B 1 74 ? -16.797 9.578 7.367 1 88.31 74 TRP B C 1
ATOM 1962 O O . TRP B 1 74 ? -17.469 10.086 8.258 1 88.31 74 TRP B O 1
ATOM 1972 N N . THR B 1 75 ? -17.078 8.758 6.449 1 83.75 75 THR B N 1
ATOM 1973 C CA . THR B 1 75 ? -18.516 8.68 6.266 1 83.75 75 THR B CA 1
ATOM 1974 C C . THR B 1 75 ? -19.109 7.535 7.086 1 83.75 75 THR B C 1
ATOM 1976 O O . THR B 1 75 ? -20.297 7.559 7.43 1 83.75 75 THR B O 1
ATOM 1979 N N . ASP B 1 76 ? -18.266 6.598 7.297 1 81.75 76 ASP B N 1
ATOM 1980 C CA . ASP B 1 76 ? -18.688 5.508 8.164 1 81.75 76 ASP B CA 1
ATOM 1981 C C . ASP B 1 76 ? -18.344 5.801 9.625 1 81.75 76 ASP B C 1
ATOM 1983 O O . ASP B 1 76 ? -17.203 5.555 10.062 1 81.75 76 ASP B O 1
ATOM 1987 N N . ARG B 1 77 ? -19.297 6.137 10.414 1 85 77 ARG B N 1
ATOM 1988 C CA . ARG B 1 77 ? -19.047 6.695 11.734 1 85 77 ARG B CA 1
ATOM 1989 C C . ARG B 1 77 ? -19.172 5.625 12.812 1 85 77 ARG B C 1
ATOM 1991 O O . ARG B 1 77 ? -18.938 5.895 14 1 85 77 ARG B O 1
ATOM 1998 N N . ASP B 1 78 ? -19.453 4.391 12.414 1 86.06 78 ASP B N 1
ATOM 1999 C CA . ASP B 1 78 ? -19.656 3.299 13.359 1 86.06 78 ASP B CA 1
ATOM 2000 C C . ASP B 1 78 ? -18.359 2.494 13.547 1 86.06 78 ASP B C 1
ATOM 2002 O O . ASP B 1 78 ? -18.344 1.51 14.289 1 86.06 78 ASP B O 1
ATOM 2006 N N . ARG B 1 79 ? -17.344 2.818 12.891 1 88.25 79 ARG B N 1
ATOM 2007 C CA . ARG B 1 79 ? -16.062 2.135 13 1 88.25 79 ARG B CA 1
ATOM 2008 C C . ARG B 1 79 ? -14.945 3.121 13.32 1 88.25 79 ARG B C 1
ATOM 2010 O O . ARG B 1 79 ? -15.062 4.316 13.047 1 88.25 79 ARG B O 1
ATOM 2017 N N . PRO B 1 80 ? -13.922 2.596 14.008 1 94.5 80 PRO B N 1
ATOM 2018 C CA . PRO B 1 80 ? -12.773 3.48 14.234 1 94.5 80 PRO B CA 1
ATOM 2019 C C . PRO B 1 80 ? -12.227 4.078 12.938 1 94.5 80 PRO B C 1
ATOM 2021 O O . PRO B 1 80 ? -12.273 3.438 11.891 1 94.5 80 PRO B O 1
ATOM 2024 N N . GLY B 1 81 ? -11.734 5.281 12.977 1 97.06 81 GLY B N 1
ATOM 2025 C CA . GLY B 1 81 ? -11.188 6 11.836 1 97.06 81 GLY B CA 1
ATOM 2026 C C . GLY B 1 81 ? -11.07 7.496 12.07 1 97.06 81 GLY B C 1
ATOM 2027 O O . GLY B 1 81 ? -10.953 7.941 13.219 1 97.06 81 GLY B O 1
ATOM 2028 N N . VAL B 1 82 ? -11.062 8.219 11.023 1 97.75 82 VAL B N 1
ATOM 2029 C CA . VAL B 1 82 ? -10.828 9.656 11.062 1 97.75 82 VAL B CA 1
ATOM 2030 C C . VAL B 1 82 ? -11.938 10.344 11.852 1 97.75 82 VAL B C 1
ATOM 2032 O O . VAL B 1 82 ? -11.68 11.234 12.664 1 97.75 82 VAL B O 1
ATOM 2035 N N . TRP B 1 83 ? -13.148 9.891 11.641 1 96.44 83 TRP B N 1
ATOM 2036 C CA . TRP B 1 83 ? -14.273 10.516 12.336 1 96.44 83 TRP B CA 1
ATOM 2037 C C . TRP B 1 83 ? -14.102 10.406 13.852 1 96.44 83 TRP B C 1
ATOM 2039 O O . TRP B 1 83 ? -14.219 11.398 14.562 1 96.44 83 TRP B O 1
ATOM 2049 N N . SER B 1 84 ? -13.812 9.219 14.289 1 96.06 84 SER B N 1
ATOM 2050 C CA . SER B 1 84 ? -13.656 9.008 15.719 1 96.06 84 SER B CA 1
ATOM 2051 C C . SER B 1 84 ? -12.461 9.773 16.266 1 96.06 84 SER B C 1
ATOM 2053 O O . SER B 1 84 ? -12.477 10.242 17.406 1 96.06 84 SER B O 1
ATOM 2055 N N . GLU B 1 85 ? -11.414 9.906 15.516 1 96.88 85 GLU B N 1
ATOM 2056 C CA . GLU B 1 85 ? -10.242 10.664 15.938 1 96.88 85 GLU B CA 1
ATOM 2057 C C . GLU B 1 85 ? -10.555 12.156 16.047 1 96.88 85 GLU B C 1
ATOM 2059 O O . GLU B 1 85 ? -10.039 12.844 16.922 1 96.88 85 GLU B O 1
ATOM 2064 N N . VAL B 1 86 ? -11.344 12.68 15.125 1 96.81 86 VAL B N 1
ATOM 2065 C CA . VAL B 1 86 ? -11.781 14.07 15.188 1 96.81 86 VAL B CA 1
ATOM 2066 C C . VAL B 1 86 ? -12.609 14.289 16.453 1 96.81 86 VAL B C 1
ATOM 2068 O O . VAL B 1 86 ? -12.391 15.266 17.172 1 96.81 86 VAL B O 1
ATOM 2071 N N . GLU B 1 87 ? -13.492 13.344 16.734 1 95.56 87 GLU B N 1
ATOM 2072 C CA . GLU B 1 87 ? -14.352 13.445 17.906 1 95.56 87 GLU B CA 1
ATOM 2073 C C . GLU B 1 87 ? -13.539 13.383 19.203 1 95.56 87 GLU B C 1
ATOM 2075 O O . GLU B 1 87 ? -13.875 14.047 20.172 1 95.56 87 GLU B O 1
ATOM 2080 N N . ASN B 1 88 ? -12.555 12.562 19.156 1 95.19 88 ASN B N 1
ATOM 2081 C CA . ASN B 1 88 ? -11.672 12.414 20.312 1 95.19 88 ASN B CA 1
ATOM 2082 C C . ASN B 1 88 ? -10.812 13.648 20.531 1 95.19 88 ASN B C 1
ATOM 2084 O O . ASN B 1 88 ? -10.414 13.953 21.656 1 95.19 88 ASN B O 1
ATOM 2088 N N . GLU B 1 89 ? -10.359 14.336 19.578 1 96.56 89 GLU B N 1
ATOM 2089 C CA . GLU B 1 89 ? -9.695 15.641 19.516 1 96.56 89 GLU B CA 1
ATOM 2090 C C . GLU B 1 89 ? -8.211 15.516 19.844 1 96.56 89 GLU B C 1
ATOM 2092 O O . GLU B 1 89 ? -7.43 16.438 19.562 1 96.56 89 GLU B O 1
ATOM 2097 N N . THR B 1 90 ? -7.82 14.375 20.469 1 97.81 90 THR B N 1
ATOM 2098 C CA . THR B 1 90 ? -6.438 14.219 20.906 1 97.81 90 THR B CA 1
ATOM 2099 C C . THR B 1 90 ? -5.48 14.32 19.719 1 97.81 90 THR B C 1
ATOM 2101 O O . THR B 1 90 ? -4.484 15.039 19.781 1 97.81 90 THR B O 1
ATOM 2104 N N . LEU B 1 91 ? -5.812 13.641 18.672 1 98.12 91 LEU B N 1
ATOM 2105 C CA . LEU B 1 91 ? -4.938 13.617 17.5 1 98.12 91 LEU B CA 1
ATOM 2106 C C . LEU B 1 91 ? -4.887 14.984 16.828 1 98.12 91 LEU B C 1
ATOM 2108 O O . LEU B 1 91 ? -3.805 15.523 16.594 1 98.12 91 LEU B O 1
ATOM 2112 N N . PRO B 1 92 ? -6 15.68 16.594 1 98.75 92 PRO B N 1
ATOM 2113 C CA . PRO B 1 92 ? -5.941 17.031 16.031 1 98.75 92 PRO B CA 1
ATOM 2114 C C . PRO B 1 92 ? -5.129 17.984 16.891 1 98.75 92 PRO B C 1
ATOM 2116 O O . PRO B 1 92 ? -4.332 18.781 16.359 1 98.75 92 PRO B O 1
ATOM 2119 N N . GLU B 1 93 ? -5.289 17.891 18.156 1 98.56 93 GLU B N 1
ATOM 2120 C CA . GLU B 1 93 ? -4.535 18.766 19.062 1 98.56 93 GLU B CA 1
ATOM 2121 C C . GLU B 1 93 ? -3.035 18.516 18.938 1 98.56 93 GLU B C 1
ATOM 2123 O O . GLU B 1 93 ? -2.236 19.453 18.938 1 98.56 93 GLU B O 1
ATOM 2128 N N . ARG B 1 94 ? -2.709 17.266 18.922 1 98.69 94 ARG B N 1
ATOM 2129 C CA . ARG B 1 94 ? -1.299 16.906 18.797 1 98.69 94 ARG B CA 1
ATOM 2130 C C . ARG B 1 94 ? -0.722 17.406 17.484 1 98.69 94 ARG B C 1
ATOM 2132 O O . ARG B 1 94 ? 0.429 17.844 17.422 1 98.69 94 ARG B O 1
ATOM 2139 N N . LEU B 1 95 ? -1.466 17.297 16.375 1 98.88 95 LEU B N 1
ATOM 2140 C CA . LEU B 1 95 ? -1.009 17.781 15.07 1 98.88 95 LEU B CA 1
ATOM 2141 C C . LEU B 1 95 ? -0.735 19.281 15.109 1 98.88 95 LEU B C 1
ATOM 2143 O O . LEU B 1 95 ? 0.25 19.75 14.539 1 98.88 95 LEU B O 1
ATOM 2147 N N . ASP B 1 96 ? -1.609 20 15.773 1 98.75 96 ASP B N 1
ATOM 2148 C CA . ASP B 1 96 ? -1.406 21.422 15.938 1 98.75 96 ASP B CA 1
ATOM 2149 C C . ASP B 1 96 ? -0.115 21.719 16.703 1 98.75 96 ASP B C 1
ATOM 2151 O O . ASP B 1 96 ? 0.665 22.594 16.297 1 98.75 96 ASP B O 1
ATOM 2155 N N . THR B 1 97 ? 0.066 20.969 17.781 1 98.56 97 THR B N 1
ATOM 2156 C CA . THR B 1 97 ? 1.261 21.141 18.594 1 98.56 97 THR B CA 1
ATOM 2157 C C . THR B 1 97 ? 2.518 20.828 17.781 1 98.56 97 THR B C 1
ATOM 2159 O O . THR B 1 97 ? 3.523 21.531 17.891 1 98.56 97 THR B O 1
ATOM 2162 N N . LEU B 1 98 ? 2.471 19.781 17.031 1 98.75 98 LEU B N 1
ATOM 2163 C CA . LEU B 1 98 ? 3.609 19.391 16.203 1 98.75 98 LEU B CA 1
ATOM 2164 C C . LEU B 1 98 ? 3.92 20.453 15.164 1 98.75 98 LEU B C 1
ATOM 2166 O O . LEU B 1 98 ? 5.082 20.812 14.953 1 98.75 98 LEU B O 1
ATOM 2170 N N . HIS B 1 99 ? 2.867 20.953 14.531 1 98.81 99 HIS B N 1
ATOM 2171 C CA . HIS B 1 99 ? 3.055 22.016 13.539 1 98.81 99 HIS B CA 1
ATOM 2172 C C . HIS B 1 99 ? 3.652 23.266 14.18 1 98.81 99 HIS B C 1
ATOM 2174 O O . HIS B 1 99 ? 4.566 23.875 13.625 1 98.81 99 HIS B O 1
ATOM 2180 N N . GLY B 1 100 ? 3.113 23.594 15.312 1 98.56 100 GLY B N 1
ATOM 2181 C CA . GLY B 1 100 ? 3.65 24.719 16.062 1 98.56 100 GLY B CA 1
ATOM 2182 C C . GLY B 1 100 ? 5.109 24.547 16.438 1 98.56 100 GLY B C 1
ATOM 2183 O O . GLY B 1 100 ? 5.84 25.531 16.578 1 98.56 100 GLY B O 1
ATOM 2184 N N . GLY B 1 101 ? 5.492 23.297 16.625 1 98.5 101 GLY B N 1
ATOM 2185 C CA . GLY B 1 101 ? 6.863 22.969 16.984 1 98.5 101 GLY B CA 1
ATOM 2186 C C . GLY B 1 101 ? 7.793 22.906 15.781 1 98.5 101 GLY B C 1
ATOM 2187 O O . GLY B 1 101 ? 9 22.734 15.938 1 98.5 101 GLY B O 1
ATOM 2188 N N . GLY B 1 102 ? 7.215 23.078 14.547 1 98.62 102 GLY B N 1
ATOM 2189 C CA . GLY B 1 102 ? 8.07 23.203 13.367 1 98.62 102 GLY B CA 1
ATOM 2190 C C . GLY B 1 102 ? 7.895 22.047 12.398 1 98.62 102 GLY B C 1
ATOM 2191 O O . GLY B 1 102 ? 8.477 22.062 11.305 1 98.62 102 GLY B O 1
ATOM 2192 N N . ALA B 1 103 ? 7.09 21.078 12.703 1 98.81 103 ALA B N 1
ATOM 2193 C CA . ALA B 1 103 ? 6.879 19.953 11.805 1 98.81 103 ALA B CA 1
ATOM 2194 C C . ALA B 1 103 ? 6.07 20.375 10.578 1 98.81 103 ALA B C 1
ATOM 2196 O O . ALA B 1 103 ? 5.121 21.141 10.688 1 98.81 103 ALA B O 1
ATOM 2197 N N . THR B 1 104 ? 6.496 19.891 9.414 1 98.88 104 THR B N 1
ATOM 2198 C CA . THR B 1 104 ? 5.594 19.859 8.273 1 98.88 104 THR B CA 1
ATOM 2199 C C . THR B 1 104 ? 4.543 18.766 8.43 1 98.88 104 THR B C 1
ATOM 2201 O O . THR B 1 104 ? 4.855 17.656 8.867 1 98.88 104 THR B O 1
ATOM 2204 N N . ILE B 1 105 ? 3.293 19.078 8.133 1 98.94 105 ILE B N 1
ATOM 2205 C CA . ILE B 1 105 ? 2.203 18.125 8.266 1 98.94 105 ILE B CA 1
ATOM 2206 C C . ILE B 1 105 ? 1.623 17.812 6.883 1 98.94 105 ILE B C 1
ATOM 2208 O O . ILE B 1 105 ? 1.255 18.734 6.141 1 98.94 105 ILE B O 1
ATOM 2212 N N .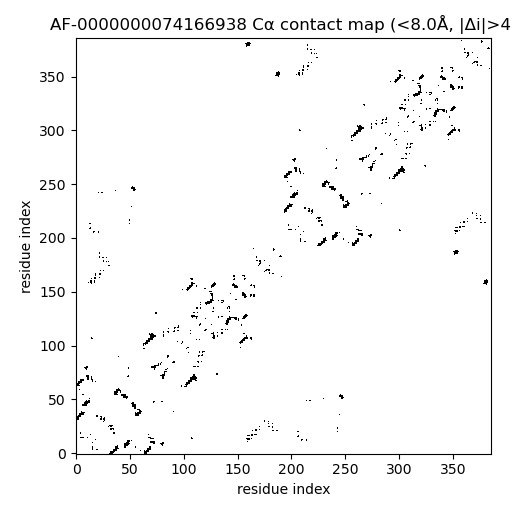 ALA B 1 106 ? 1.58 16.547 6.531 1 98.94 106 ALA B N 1
ATOM 2213 C CA . ALA B 1 106 ? 0.967 16.094 5.285 1 98.94 106 ALA B CA 1
ATOM 2214 C C . ALA B 1 106 ? -0.191 15.141 5.562 1 98.94 106 ALA B C 1
ATOM 2216 O O . ALA B 1 106 ? -0.13 14.336 6.492 1 98.94 106 ALA B O 1
ATOM 2217 N N . SER B 1 107 ? -1.216 15.219 4.789 1 98.94 107 SER B N 1
ATOM 2218 C CA . SER B 1 107 ? -2.326 14.281 4.934 1 98.94 107 SER B CA 1
ATOM 2219 C C . SER B 1 107 ? -2.666 13.625 3.602 1 98.94 107 SER B C 1
ATOM 2221 O O . SER B 1 107 ? -2.35 14.156 2.537 1 98.94 107 SER B O 1
ATOM 2223 N N . VAL B 1 108 ? -3.217 12.484 3.68 1 98.75 108 VAL B N 1
ATOM 2224 C CA . VAL B 1 108 ? -3.748 11.75 2.539 1 98.75 108 VAL B CA 1
ATOM 2225 C C . VAL B 1 108 ? -5.227 11.438 2.77 1 98.75 108 VAL B C 1
ATOM 2227 O O . VAL B 1 108 ? -5.617 11.055 3.875 1 98.75 108 VAL B O 1
ATOM 2230 N N . CYS B 1 109 ? -6.102 11.539 1.705 1 98.44 109 CYS B N 1
ATOM 2231 C CA . CYS B 1 109 ? -7.508 11.156 1.797 1 98.44 109 CYS B CA 1
ATOM 2232 C C . CYS B 1 109 ? -8.211 11.93 2.904 1 98.44 109 CYS B C 1
ATOM 2234 O O . CYS B 1 109 ? -8.117 13.156 2.967 1 98.44 109 CYS B O 1
ATOM 2236 N N . THR B 1 110 ? -8.938 11.289 3.734 1 98.44 110 THR B N 1
ATOM 2237 C CA . THR B 1 110 ? -9.75 11.969 4.742 1 98.44 110 THR B CA 1
ATOM 2238 C C . THR B 1 110 ? -8.883 12.43 5.91 1 98.44 110 THR B C 1
ATOM 2240 O O . THR B 1 110 ? -9.375 13.07 6.84 1 98.44 110 THR B O 1
ATOM 2243 N N . GLY B 1 111 ? -7.578 12.172 5.816 1 98.75 111 GLY B N 1
ATOM 2244 C CA . GLY B 1 111 ? -6.676 12.742 6.801 1 98.75 111 GLY B CA 1
ATOM 2245 C C . GLY B 1 111 ? -6.75 14.258 6.867 1 98.75 111 GLY B C 1
ATOM 2246 O O . GLY B 1 111 ? -6.453 14.859 7.906 1 98.75 111 GLY B O 1
ATOM 2247 N N . ALA B 1 112 ? -7.148 14.844 5.805 1 98.81 112 ALA B N 1
ATOM 2248 C CA . ALA B 1 112 ? -7.281 16.297 5.738 1 98.81 112 ALA B CA 1
ATOM 2249 C C . ALA B 1 112 ? -8.305 16.797 6.754 1 98.81 112 ALA B C 1
ATOM 2251 O O . ALA B 1 112 ? -8.195 17.922 7.254 1 98.81 112 ALA B O 1
ATOM 2252 N N . MET B 1 113 ? -9.297 15.969 7.094 1 98.62 113 MET B N 1
ATOM 2253 C CA . MET B 1 113 ? -10.32 16.359 8.062 1 98.62 113 MET B CA 1
ATOM 2254 C C . MET B 1 113 ? -9.703 16.547 9.453 1 98.62 113 MET B C 1
ATOM 2256 O O . MET B 1 113 ? -10.148 17.391 10.227 1 98.62 113 MET B O 1
ATOM 2260 N N . LEU B 1 114 ? -8.711 15.727 9.773 1 98.75 114 LEU B N 1
ATOM 2261 C CA . LEU B 1 114 ? -8.008 15.875 11.039 1 98.75 114 LEU B CA 1
ATOM 2262 C C . LEU B 1 114 ? -7.234 17.188 11.078 1 98.75 114 LEU B C 1
ATOM 2264 O O . LEU B 1 114 ? -7.203 17.859 12.109 1 98.75 114 LEU B O 1
ATOM 2268 N N . LEU B 1 115 ? -6.582 17.531 9.922 1 98.88 115 LEU B N 1
ATOM 2269 C CA . LEU B 1 115 ? -5.859 18.797 9.836 1 98.88 115 LEU B CA 1
ATOM 2270 C C . LEU B 1 115 ? -6.816 19.984 9.953 1 98.88 115 LEU B C 1
ATOM 2272 O O . LEU B 1 115 ? -6.496 20.984 10.594 1 98.88 115 LEU B O 1
ATOM 2276 N N . ALA B 1 116 ? -7.949 19.859 9.289 1 98.81 116 ALA B N 1
ATOM 2277 C CA . ALA B 1 116 ? -8.953 20.922 9.367 1 98.81 116 ALA B CA 1
ATOM 2278 C C . ALA B 1 116 ? -9.43 21.125 10.797 1 98.81 116 ALA B C 1
ATOM 2280 O O . ALA B 1 116 ? -9.523 22.266 11.273 1 98.81 116 ALA B O 1
ATOM 2281 N N . ASP B 1 117 ? -9.75 20.016 11.453 1 98.44 117 ASP B N 1
ATOM 2282 C CA . ASP B 1 117 ? -10.211 20.078 12.836 1 98.44 117 ASP B CA 1
ATOM 2283 C C . ASP B 1 117 ? -9.156 20.703 13.742 1 98.44 117 ASP B C 1
ATOM 2285 O O . ASP B 1 117 ? -9.492 21.375 14.719 1 98.44 117 ASP B O 1
ATOM 2289 N N . ALA B 1 118 ? -7.938 20.516 13.414 1 98.56 118 ALA B N 1
ATOM 2290 C CA . ALA B 1 118 ? -6.812 21.062 14.164 1 98.56 118 ALA B CA 1
ATOM 2291 C C . ALA B 1 118 ? -6.633 22.547 13.867 1 98.56 118 ALA B C 1
ATOM 2293 O O . ALA B 1 118 ? -5.82 23.219 14.508 1 98.56 118 ALA B O 1
ATOM 2294 N N . GLY B 1 119 ? -7.332 23.062 12.867 1 98.56 119 GLY B N 1
ATOM 2295 C CA . GLY B 1 119 ? -7.207 24.453 12.469 1 98.56 119 GLY B CA 1
ATOM 2296 C C . GLY B 1 119 ? -6.035 24.703 11.539 1 98.56 119 GLY B C 1
ATOM 2297 O O . GLY B 1 119 ? -5.734 25.859 11.211 1 98.56 119 GLY B O 1
ATOM 2298 N N . LEU B 1 120 ? -5.426 23.672 11.07 1 98.81 120 LEU B N 1
ATOM 2299 C CA . LEU B 1 120 ? -4.199 23.781 10.289 1 98.81 120 LEU B CA 1
ATOM 2300 C C . LEU B 1 120 ? -4.508 24.172 8.844 1 98.81 120 LEU B C 1
ATOM 2302 O O . LEU B 1 120 ? -3.611 24.594 8.102 1 98.81 120 LEU B O 1
ATOM 2306 N N . LEU B 1 121 ? -5.762 24.062 8.445 1 98.81 121 LEU B N 1
ATOM 2307 C CA . LEU B 1 121 ? -6.121 24.344 7.059 1 98.81 121 LEU B CA 1
ATOM 2308 C C . LEU B 1 121 ? -6.902 25.656 6.949 1 98.81 121 LEU B C 1
ATOM 2310 O O . LEU B 1 121 ? -7.379 26 5.871 1 98.81 121 LEU B O 1
ATOM 2314 N N . ASP B 1 122 ? -7.074 26.422 8.062 1 98.31 122 ASP B N 1
ATOM 2315 C CA . ASP B 1 122 ? -7.863 27.641 8.062 1 98.31 122 ASP B CA 1
ATOM 2316 C C . ASP B 1 122 ? -7.312 28.656 7.059 1 98.31 122 ASP B C 1
ATOM 2318 O O . ASP B 1 122 ? -6.156 29.062 7.156 1 98.31 122 ASP B O 1
ATOM 2322 N N . GLY B 1 123 ? -8.156 28.953 6.09 1 98.31 123 GLY B N 1
ATOM 2323 C CA . GLY B 1 123 ? -7.805 29.953 5.098 1 98.31 123 GLY B CA 1
ATOM 2324 C C . GLY B 1 123 ? -6.809 29.453 4.066 1 98.31 123 GLY B C 1
ATOM 2325 O O . GLY B 1 123 ? -6.23 30.234 3.316 1 98.31 123 GLY B O 1
ATOM 2326 N N . ARG B 1 124 ? -6.582 28.172 4.016 1 98.38 124 ARG B N 1
ATOM 2327 C CA . ARG B 1 124 ? -5.551 27.594 3.156 1 98.38 124 ARG B CA 1
ATOM 2328 C C . ARG B 1 124 ? -6.168 26.703 2.08 1 98.38 124 ARG B C 1
ATOM 2330 O O . ARG B 1 124 ? -7.289 26.219 2.242 1 98.38 124 ARG B O 1
ATOM 2337 N N . PRO B 1 125 ? -5.496 26.5 0.954 1 98.81 125 PRO B N 1
ATOM 2338 C CA . PRO B 1 125 ? -5.922 25.484 -0.005 1 98.81 125 PRO B CA 1
ATOM 2339 C C . PRO B 1 125 ? -5.621 24.062 0.472 1 98.81 125 PRO B C 1
ATOM 2341 O O . PRO B 1 125 ? -4.605 23.828 1.135 1 98.81 125 PRO B O 1
ATOM 2344 N N . ALA B 1 126 ? -6.469 23.156 0.134 1 98.81 126 ALA B N 1
ATOM 2345 C CA . ALA B 1 126 ? -6.238 21.766 0.528 1 98.81 126 ALA B CA 1
ATOM 2346 C C . ALA B 1 126 ? -6.977 20.812 -0.395 1 98.81 126 ALA B C 1
ATOM 2348 O O . ALA B 1 126 ? -7.965 21.188 -1.03 1 98.81 126 ALA B O 1
ATOM 2349 N N . ALA B 1 127 ? -6.488 19.625 -0.524 1 98.56 127 ALA B N 1
ATOM 2350 C CA . ALA B 1 127 ? -7.156 18.5 -1.188 1 98.56 127 ALA B CA 1
ATOM 2351 C C . ALA B 1 127 ? -7.547 17.422 -0.183 1 98.56 127 ALA B C 1
ATOM 2353 O O . ALA B 1 127 ? -6.965 17.328 0.9 1 98.56 127 ALA B O 1
ATOM 2354 N N . THR B 1 128 ? -8.492 16.656 -0.458 1 98.38 128 THR B N 1
ATOM 2355 C CA . THR B 1 128 ? -8.938 15.5 0.305 1 98.38 128 THR B CA 1
ATOM 2356 C C . THR B 1 128 ? -9.617 14.484 -0.606 1 98.38 128 THR B C 1
ATOM 2358 O O . THR B 1 128 ? -9.719 14.695 -1.816 1 98.38 128 THR B O 1
ATOM 2361 N N . HIS B 1 129 ? -9.93 13.359 -0.053 1 97.12 129 HIS B N 1
ATOM 2362 C CA . HIS B 1 129 ? -10.711 12.398 -0.818 1 97.12 129 HIS B CA 1
ATOM 2363 C C . HIS B 1 129 ? -12.055 12.984 -1.24 1 97.12 129 HIS B C 1
ATOM 2365 O O . HIS B 1 129 ? -12.68 13.727 -0.478 1 97.12 129 HIS B O 1
ATOM 2371 N N . ALA B 1 130 ? -12.555 12.555 -2.389 1 94.62 130 ALA B N 1
ATOM 2372 C CA . ALA B 1 130 ? -13.797 13.07 -2.963 1 94.62 130 ALA B CA 1
ATOM 2373 C C . ALA B 1 130 ? -14.953 12.922 -1.987 1 94.62 130 ALA B C 1
ATOM 2375 O O . ALA B 1 130 ? -15.828 13.797 -1.917 1 94.62 130 ALA B O 1
ATOM 2376 N N . SER B 1 131 ? -14.961 11.883 -1.194 1 94.06 131 SER B N 1
ATOM 2377 C CA . SER B 1 131 ? -16.078 11.57 -0.305 1 94.06 131 SER B CA 1
ATOM 2378 C C . SER B 1 131 ? -16.172 12.57 0.841 1 94.06 131 SER B C 1
ATOM 2380 O O . SER B 1 131 ? -17.188 12.648 1.521 1 94.06 131 SER B O 1
ATOM 2382 N N . ALA B 1 132 ? -15.102 13.305 1.066 1 96.56 132 ALA B N 1
ATOM 2383 C CA . ALA B 1 132 ? -15.078 14.219 2.205 1 96.56 132 ALA B CA 1
ATOM 2384 C C . ALA B 1 132 ? -14.969 15.672 1.743 1 96.56 132 ALA B C 1
ATOM 2386 O O . ALA B 1 132 ? -14.859 16.578 2.564 1 96.56 132 ALA B O 1
ATOM 2387 N N . ALA B 1 133 ? -14.977 15.906 0.446 1 97 133 ALA B N 1
ATOM 2388 C CA . ALA B 1 133 ? -14.703 17.234 -0.116 1 97 133 ALA B CA 1
ATOM 2389 C C . ALA B 1 133 ? -15.75 18.25 0.333 1 97 133 ALA B C 1
ATOM 2391 O O . ALA B 1 133 ? -15.406 19.359 0.721 1 97 133 ALA B O 1
ATOM 2392 N N . ASP B 1 134 ? -17.031 17.891 0.291 1 97 134 ASP B N 1
ATOM 2393 C CA . ASP B 1 134 ? -18.109 18.797 0.698 1 97 134 ASP B CA 1
ATOM 2394 C C . ASP B 1 134 ? -17.984 19.172 2.176 1 97 134 ASP B C 1
ATOM 2396 O O . ASP B 1 134 ? -18.172 20.328 2.557 1 97 134 ASP B O 1
ATOM 2400 N N . ASP B 1 135 ? -17.719 18.172 2.992 1 97.38 135 ASP B N 1
ATOM 2401 C CA . ASP B 1 135 ? -17.562 18.406 4.422 1 97.38 135 ASP B CA 1
ATOM 2402 C C . ASP B 1 135 ? -16.344 19.312 4.695 1 97.38 135 ASP B C 1
ATOM 2404 O O . ASP B 1 135 ? -16.391 20.156 5.578 1 97.38 135 ASP B O 1
ATOM 2408 N N . LEU B 1 136 ? -15.25 19.047 3.967 1 98.06 136 LEU B N 1
ATOM 2409 C CA . LEU B 1 136 ? -14.07 19.875 4.133 1 98.06 136 LEU B CA 1
ATOM 2410 C C . LEU B 1 136 ? -14.383 21.328 3.785 1 98.06 136 LEU B C 1
ATOM 2412 O O . LEU B 1 136 ? -13.875 22.25 4.43 1 98.06 136 LEU B O 1
ATOM 2416 N N . ALA B 1 137 ? -15.219 21.562 2.82 1 97.56 137 ALA B N 1
ATOM 2417 C CA . ALA B 1 137 ? -15.586 22.891 2.363 1 97.56 137 ALA B CA 1
ATOM 2418 C C . ALA B 1 137 ? -16.375 23.641 3.43 1 97.56 137 ALA B C 1
ATOM 2420 O O . ALA B 1 137 ? -16.516 24.859 3.369 1 97.56 137 ALA B O 1
ATOM 2421 N N . GLU B 1 138 ? -16.922 22.938 4.359 1 97.25 138 GLU B N 1
ATOM 2422 C CA . GLU B 1 138 ? -17.656 23.562 5.449 1 97.25 138 GLU B CA 1
ATOM 2423 C C . GLU B 1 138 ? -16.703 24.234 6.438 1 97.25 138 GLU B C 1
ATOM 2425 O O . GLU B 1 138 ? -17.125 25.062 7.254 1 97.25 138 GLU B O 1
ATOM 2430 N N . TYR B 1 139 ? -15.477 23.844 6.402 1 97.12 139 TYR B N 1
ATOM 2431 C CA . TYR B 1 139 ? -14.453 24.562 7.145 1 97.12 139 TYR B CA 1
ATOM 2432 C C . TYR B 1 139 ? -14 25.797 6.383 1 97.12 139 TYR B C 1
ATOM 2434 O O . TYR B 1 139 ? -14.43 26.031 5.25 1 97.12 139 TYR B O 1
ATOM 2442 N N . ASP B 1 140 ? -13.234 26.672 6.996 1 97.38 140 ASP B N 1
ATOM 2443 C CA . ASP B 1 140 ? -12.602 27.781 6.289 1 97.38 140 ASP B CA 1
ATOM 2444 C C . ASP B 1 140 ? -11.414 27.297 5.457 1 97.38 140 ASP B C 1
ATOM 2446 O O . ASP B 1 140 ? -10.273 27.672 5.73 1 97.38 140 ASP B O 1
ATOM 2450 N N . VAL B 1 141 ? -11.688 26.422 4.492 1 98.62 141 VAL B N 1
ATOM 2451 C CA . VAL B 1 141 ? -10.664 25.812 3.654 1 98.62 141 VAL B CA 1
ATOM 2452 C C . VAL B 1 141 ? -10.992 26.047 2.182 1 98.62 141 VAL B C 1
ATOM 2454 O O . VAL B 1 141 ? -12.148 25.938 1.775 1 98.62 141 VAL B O 1
ATOM 2457 N N . ASP B 1 142 ? -10.023 26.406 1.33 1 98.56 142 ASP B N 1
ATOM 2458 C CA . ASP B 1 142 ? -10.156 26.453 -0.122 1 98.56 142 ASP B CA 1
ATOM 2459 C C . ASP B 1 142 ? -9.93 25.078 -0.749 1 98.56 142 ASP B C 1
ATOM 2461 O O . ASP B 1 142 ? -8.82 24.766 -1.166 1 98.56 142 ASP B O 1
ATOM 2465 N N . VAL B 1 143 ? -10.992 24.297 -0.87 1 98.62 143 VAL B N 1
ATOM 2466 C CA . VAL B 1 143 ? -10.891 22.922 -1.317 1 98.62 143 VAL B CA 1
ATOM 2467 C C . VAL B 1 143 ? -10.523 22.875 -2.799 1 98.62 143 VAL B C 1
ATOM 2469 O O . VAL B 1 143 ? -11.203 23.484 -3.629 1 98.62 143 VAL B O 1
ATOM 2472 N N . ARG B 1 144 ? -9.414 22.188 -3.086 1 98.56 144 ARG B N 1
ATOM 2473 C CA . ARG B 1 144 ? -8.891 22.094 -4.445 1 98.56 144 ARG B CA 1
ATOM 2474 C C . ARG B 1 144 ? -9.117 20.719 -5.035 1 98.56 144 ARG B C 1
ATOM 2476 O O . ARG B 1 144 ? -8.977 19.703 -4.336 1 98.56 144 ARG B O 1
ATOM 2483 N N . ASP B 1 145 ? -9.461 20.703 -6.383 1 96.19 145 ASP B N 1
ATOM 2484 C CA . ASP B 1 145 ? -9.547 19.438 -7.117 1 96.19 145 ASP B CA 1
ATOM 2485 C C . ASP B 1 145 ? -8.211 19.094 -7.766 1 96.19 145 ASP B C 1
ATOM 2487 O O . ASP B 1 145 ? -8.07 19.156 -8.984 1 96.19 145 ASP B O 1
ATOM 2491 N N . GLU B 1 146 ? -7.246 18.766 -7.012 1 96.94 146 GLU B N 1
ATOM 2492 C CA . GLU B 1 146 ? -5.875 18.391 -7.359 1 96.94 146 GLU B CA 1
ATOM 2493 C C . GLU B 1 146 ? -5.449 17.125 -6.633 1 96.94 146 GLU B C 1
ATOM 2495 O O . GLU B 1 146 ? -5.996 16.781 -5.582 1 96.94 146 GLU B O 1
ATOM 2500 N N . ARG B 1 147 ? -4.602 16.422 -7.223 1 96.38 147 ARG B N 1
ATOM 2501 C CA . ARG B 1 147 ? -4.152 15.195 -6.582 1 96.38 147 ARG B CA 1
ATOM 2502 C C . ARG B 1 147 ? -3.449 15.492 -5.258 1 96.38 147 ARG B C 1
ATOM 2504 O O . ARG B 1 147 ? -3.504 14.688 -4.328 1 96.38 147 ARG B O 1
ATOM 2511 N N . TYR B 1 148 ? -2.711 16.609 -5.23 1 98.19 148 TYR B N 1
ATOM 2512 C CA . TYR B 1 148 ? -2.17 17.078 -3.959 1 98.19 148 TYR B CA 1
ATOM 2513 C C . TYR B 1 148 ? -1.974 18.594 -3.975 1 98.19 148 TYR B C 1
ATOM 2515 O O . TYR B 1 148 ? -1.928 19.203 -5.039 1 98.19 148 TYR B O 1
ATOM 2523 N N . VAL B 1 149 ? -1.935 19.188 -2.816 1 98.81 149 VAL B N 1
ATOM 2524 C CA . VAL B 1 149 ? -1.717 20.609 -2.611 1 98.81 149 VAL B CA 1
ATOM 2525 C C . VAL B 1 149 ? -0.542 20.828 -1.659 1 98.81 149 VAL B C 1
ATOM 2527 O O . VAL B 1 149 ? -0.499 20.234 -0.576 1 98.81 149 VAL B O 1
ATOM 2530 N N . ASP B 1 150 ? 0.465 21.578 -2.07 1 98.81 150 ASP B N 1
ATOM 2531 C CA . ASP B 1 150 ? 1.602 21.969 -1.241 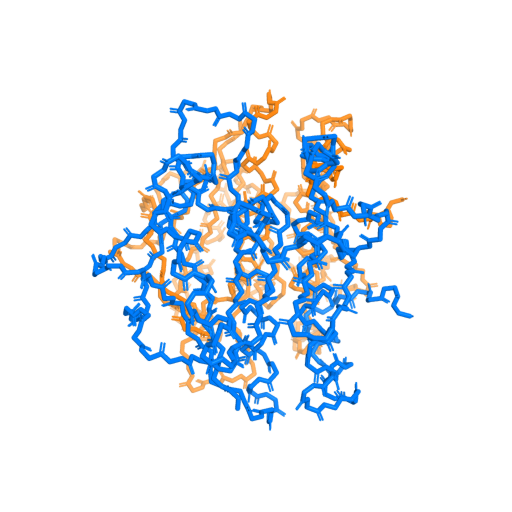1 98.81 150 ASP B CA 1
ATOM 2532 C C . ASP B 1 150 ? 1.484 23.422 -0.797 1 98.81 150 ASP B C 1
ATOM 2534 O O . ASP B 1 150 ? 1.727 24.344 -1.584 1 98.81 150 ASP B O 1
ATOM 2538 N N . ASP B 1 151 ? 1.168 23.578 0.433 1 98.62 151 ASP B N 1
ATOM 2539 C CA . ASP B 1 151 ? 1.075 24.922 1.001 1 98.62 151 ASP B CA 1
ATOM 2540 C C . ASP B 1 151 ? 2.234 25.203 1.956 1 98.62 151 ASP B C 1
ATOM 2542 O O . ASP B 1 151 ? 2.039 25.781 3.027 1 98.62 151 ASP B O 1
ATOM 2546 N N . GLY B 1 152 ? 3.402 24.766 1.627 1 98.06 152 GLY B N 1
ATOM 2547 C CA . GLY B 1 152 ? 4.609 24.984 2.406 1 98.06 152 GLY B CA 1
ATOM 2548 C C . GLY B 1 152 ? 4.754 24.016 3.568 1 98.06 152 GLY B C 1
ATOM 2549 O O . GLY B 1 152 ? 5.254 22.906 3.398 1 98.06 152 GLY B O 1
ATOM 2550 N N . THR B 1 153 ? 4.207 24.406 4.719 1 98.44 153 THR B N 1
ATOM 2551 C CA . THR B 1 153 ? 4.395 23.578 5.91 1 98.44 153 THR B CA 1
ATOM 2552 C C . THR B 1 153 ? 3.225 22.609 6.094 1 98.44 153 THR B C 1
ATOM 2554 O O . THR B 1 153 ? 3.252 21.766 6.98 1 98.44 153 THR B O 1
ATOM 2557 N N . VAL B 1 154 ? 2.219 22.734 5.223 1 98.88 154 VAL B N 1
ATOM 2558 C CA . VAL B 1 154 ? 1.078 21.812 5.215 1 98.88 154 VAL B CA 1
ATOM 2559 C C . VAL B 1 154 ? 0.834 21.312 3.797 1 98.88 154 VAL B C 1
ATOM 2561 O O . VAL B 1 154 ? 0.751 22.094 2.852 1 98.88 154 VAL B O 1
ATOM 2564 N N . LEU B 1 155 ? 0.86 20.031 3.648 1 98.94 155 LEU B N 1
ATOM 2565 C CA . LEU B 1 155 ? 0.555 19.391 2.379 1 98.94 155 LEU B CA 1
ATOM 2566 C C . LEU B 1 155 ? -0.644 18.453 2.518 1 98.94 155 LEU B C 1
ATOM 2568 O O . LEU B 1 155 ? -0.801 17.781 3.543 1 98.94 155 LEU B O 1
ATOM 2572 N N . THR B 1 156 ? -1.479 18.422 1.521 1 98.94 156 THR B N 1
ATOM 2573 C CA . THR B 1 156 ? -2.641 17.531 1.527 1 98.94 156 THR B CA 1
ATOM 2574 C C . THR B 1 156 ? -2.787 16.828 0.184 1 98.94 156 THR B C 1
ATOM 2576 O O . THR B 1 156 ? -2.547 17.422 -0.868 1 98.94 156 THR B O 1
ATOM 2579 N N . ALA B 1 157 ? -3.109 15.555 0.232 1 98.44 157 ALA B N 1
ATOM 2580 C CA . ALA B 1 157 ? -3.355 14.773 -0.974 1 98.44 157 ALA B CA 1
ATOM 2581 C C . ALA B 1 157 ? -4.809 14.312 -1.043 1 98.44 157 ALA B C 1
ATOM 2583 O O . ALA B 1 157 ? -5.465 14.148 -0.011 1 98.44 157 ALA B O 1
ATOM 2584 N N . ALA B 1 158 ? -5.266 14.133 -2.27 1 96.75 158 ALA B N 1
ATOM 2585 C CA . ALA B 1 158 ? -6.559 13.492 -2.49 1 96.75 158 ALA B CA 1
ATOM 2586 C C . ALA B 1 158 ? -6.531 12.039 -2.025 1 96.75 158 ALA B C 1
ATOM 2588 O O . ALA B 1 158 ? -5.809 11.688 -1.086 1 96.75 158 ALA B O 1
ATOM 2589 N N . GLY B 1 159 ? -7.277 11.172 -2.584 1 93.06 159 GLY B N 1
ATOM 2590 C CA . GLY B 1 159 ? -7.504 9.844 -2.041 1 93.06 159 GLY B CA 1
ATOM 2591 C C . GLY B 1 159 ? -6.422 8.852 -2.426 1 93.06 159 GLY B C 1
ATOM 2592 O O . GLY B 1 159 ? -6 8.805 -3.584 1 93.06 159 GLY B O 1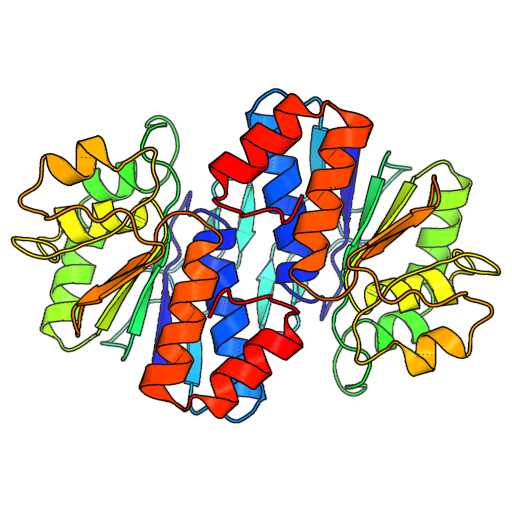
ATOM 2593 N N . VAL B 1 160 ? -6.07 8.094 -1.562 1 91.69 160 VAL B N 1
ATOM 2594 C CA . VAL B 1 160 ? -5.352 6.824 -1.537 1 91.69 160 VAL B CA 1
ATOM 2595 C C . VAL B 1 160 ? -4.09 6.93 -2.393 1 91.69 160 VAL B C 1
ATOM 2597 O O . VAL B 1 160 ? -3.01 7.234 -1.883 1 91.69 160 VAL B O 1
ATOM 2600 N N . THR B 1 161 ? -4.188 6.789 -3.832 1 94.19 161 THR B N 1
ATOM 2601 C CA . THR B 1 161 ? -2.984 6.766 -4.656 1 94.19 161 THR B CA 1
ATOM 2602 C C . THR B 1 161 ? -2.383 8.164 -4.781 1 94.19 161 THR B C 1
ATOM 2604 O O . THR B 1 161 ? -1.2 8.305 -5.098 1 94.19 161 THR B O 1
ATOM 2607 N N . ALA B 1 162 ? -3.156 9.211 -4.523 1 96 162 ALA B N 1
ATOM 2608 C CA . ALA B 1 162 ? -2.633 10.57 -4.48 1 96 162 ALA B CA 1
ATOM 2609 C C . ALA B 1 162 ? -1.558 10.711 -3.406 1 96 162 ALA B C 1
ATOM 2611 O O . ALA B 1 162 ? -0.695 11.594 -3.496 1 96 162 ALA B O 1
ATOM 2612 N N . GLY B 1 163 ? -1.635 9.852 -2.373 1 97.81 163 GLY B N 1
ATOM 2613 C CA . GLY B 1 163 ? -0.596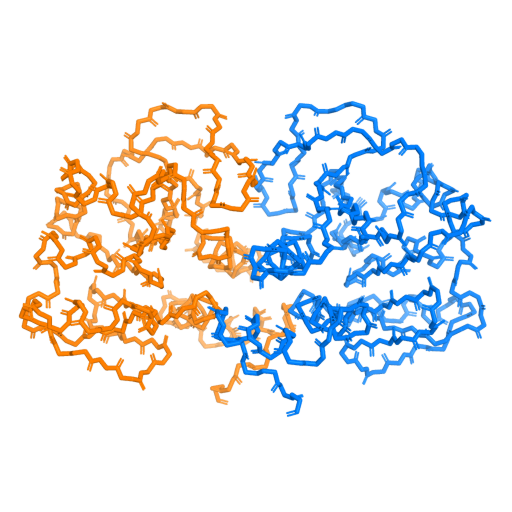 9.844 -1.354 1 97.81 163 GLY B CA 1
ATOM 2614 C C . GLY B 1 163 ? 0.772 9.484 -1.902 1 97.81 163 GLY B C 1
ATOM 2615 O O . GLY B 1 163 ? 1.793 9.953 -1.396 1 97.81 163 GLY B O 1
ATOM 2616 N N . ILE B 1 164 ? 0.788 8.586 -2.887 1 97.56 164 ILE B N 1
ATOM 2617 C CA . ILE B 1 164 ? 2.037 8.227 -3.549 1 97.56 164 ILE B CA 1
ATOM 2618 C C . ILE B 1 164 ? 2.59 9.445 -4.293 1 97.56 164 ILE B C 1
ATOM 2620 O O . ILE B 1 164 ? 3.781 9.75 -4.195 1 97.56 164 ILE B O 1
ATOM 2624 N N . ASP B 1 165 ? 1.72 10.164 -4.969 1 97.31 165 ASP B N 1
ATOM 2625 C CA . ASP B 1 165 ? 2.109 11.391 -5.652 1 97.31 165 ASP B CA 1
ATOM 2626 C C . ASP B 1 165 ? 2.686 12.406 -4.668 1 97.31 165 ASP B C 1
ATOM 2628 O O . ASP B 1 165 ? 3.721 13.023 -4.938 1 97.31 165 ASP B O 1
ATOM 2632 N N . LEU B 1 166 ? 1.979 12.594 -3.6 1 98.38 166 LEU B N 1
ATOM 2633 C CA . LEU B 1 166 ? 2.418 13.555 -2.588 1 98.38 166 LEU B CA 1
ATOM 2634 C C . LEU B 1 166 ? 3.791 13.172 -2.043 1 98.38 166 LEU B C 1
ATOM 2636 O O . LEU B 1 166 ? 4.656 14.039 -1.879 1 98.38 166 LEU B O 1
ATOM 2640 N N . ALA B 1 167 ? 3.951 11.93 -1.747 1 98.69 167 ALA B N 1
ATOM 2641 C CA . ALA B 1 167 ? 5.223 11.469 -1.191 1 98.69 167 ALA B CA 1
ATOM 2642 C C . ALA B 1 167 ? 6.363 11.68 -2.182 1 98.69 167 ALA B C 1
ATOM 2644 O O . ALA B 1 167 ? 7.461 12.094 -1.797 1 98.69 167 ALA B O 1
ATOM 2645 N N . LEU B 1 168 ? 6.109 11.352 -3.461 1 98.38 168 LEU B N 1
ATOM 2646 C CA . LEU B 1 168 ? 7.121 11.594 -4.484 1 98.38 168 LEU B CA 1
ATOM 2647 C C . LEU B 1 168 ? 7.461 13.078 -4.57 1 98.38 168 LEU B C 1
ATOM 2649 O O . LEU B 1 168 ? 8.633 13.445 -4.719 1 98.38 168 LEU B O 1
ATOM 2653 N N . HIS B 1 169 ? 6.469 13.906 -4.469 1 98.44 169 HIS B N 1
ATOM 2654 C CA . HIS B 1 169 ? 6.688 15.344 -4.465 1 98.44 169 HIS B CA 1
ATOM 2655 C C . HIS B 1 169 ? 7.559 15.766 -3.285 1 98.44 169 HIS B C 1
ATOM 2657 O O . HIS B 1 169 ? 8.461 16.594 -3.439 1 98.44 169 HIS B O 1
ATOM 2663 N N . VAL B 1 170 ? 7.305 15.211 -2.137 1 98.75 170 VAL B N 1
ATOM 2664 C CA . VAL B 1 170 ? 8.086 15.531 -0.949 1 98.75 170 VAL B CA 1
ATOM 2665 C C . VAL B 1 170 ? 9.539 15.102 -1.155 1 98.75 170 VAL B C 1
ATOM 2667 O O . VAL B 1 170 ? 10.469 15.82 -0.781 1 98.75 170 VAL B O 1
ATOM 2670 N N . VAL B 1 171 ? 9.773 13.93 -1.732 1 98.69 171 VAL B N 1
ATOM 2671 C CA . VAL B 1 171 ? 11.133 13.477 -2.021 1 98.69 171 VAL B CA 1
ATOM 2672 C C . VAL B 1 171 ? 11.82 14.461 -2.959 1 98.69 171 VAL B C 1
ATOM 2674 O O . VAL B 1 171 ? 12.992 14.797 -2.768 1 98.69 171 VAL B O 1
ATOM 2677 N N . GLU B 1 172 ? 11.078 14.883 -3.951 1 98.38 172 GLU B N 1
ATOM 2678 C CA . GLU B 1 172 ? 11.633 15.875 -4.875 1 98.38 172 GLU B CA 1
ATOM 2679 C C . GLU B 1 172 ? 12.008 17.156 -4.145 1 98.38 172 GLU B C 1
ATOM 2681 O O . GLU B 1 172 ? 13.094 17.703 -4.359 1 98.38 172 GLU B O 1
ATOM 2686 N N . ARG B 1 173 ? 11.109 17.594 -3.297 1 97.94 173 ARG B N 1
ATOM 2687 C CA . ARG B 1 173 ? 11.234 18.844 -2.576 1 97.94 173 ARG B CA 1
ATOM 2688 C C . ARG B 1 173 ? 12.359 18.797 -1.555 1 97.94 173 ARG B C 1
ATOM 2690 O O . ARG B 1 173 ? 13.109 19.75 -1.395 1 97.94 173 ARG B O 1
ATOM 2697 N N . GLU B 1 174 ? 12.508 17.656 -0.854 1 98.19 174 GLU B N 1
ATOM 2698 C CA . GLU B 1 174 ? 13.359 17.594 0.332 1 98.19 174 GLU B CA 1
ATOM 2699 C C . GLU B 1 174 ? 14.688 16.906 0.028 1 98.19 174 GLU B C 1
ATOM 2701 O O . GLU B 1 174 ? 15.641 17.016 0.8 1 98.19 174 GLU B O 1
ATOM 2706 N N . CYS B 1 175 ? 14.734 16.188 -1.057 1 98.06 175 CYS B N 1
ATOM 2707 C CA . CYS B 1 175 ? 15.961 15.5 -1.454 1 98.06 175 CYS B CA 1
ATOM 2708 C C . CYS B 1 175 ? 16.422 15.969 -2.83 1 98.06 175 CYS B C 1
ATOM 2710 O O . CYS B 1 175 ? 17.234 16.891 -2.936 1 98.06 175 CYS B O 1
ATOM 2712 N N . SER B 1 176 ? 15.812 15.375 -3.992 1 98.31 176 SER B N 1
ATOM 2713 C CA . SER B 1 176 ? 16.125 15.82 -5.344 1 98.31 176 SER B CA 1
ATOM 2714 C C . SER B 1 176 ? 15.133 15.273 -6.359 1 98.31 176 SER B C 1
ATOM 2716 O O . SER B 1 176 ? 14.516 14.234 -6.129 1 98.31 176 SER B O 1
ATOM 2718 N N . ALA B 1 177 ? 15.078 16 -7.48 1 97.75 177 ALA B N 1
ATOM 2719 C CA . ALA B 1 177 ? 14.227 15.547 -8.578 1 97.75 177 ALA B CA 1
ATOM 2720 C C . ALA B 1 177 ? 14.703 14.203 -9.125 1 97.75 177 ALA B C 1
ATOM 2722 O O . ALA B 1 177 ? 13.891 13.336 -9.461 1 97.75 177 ALA B O 1
ATOM 2723 N N . GLY B 1 178 ? 15.953 14.078 -9.242 1 98.12 178 GLY B N 1
ATOM 2724 C CA . GLY B 1 178 ? 16.516 12.828 -9.719 1 98.12 178 GLY B CA 1
ATOM 2725 C C . GLY B 1 178 ? 16.172 11.641 -8.844 1 98.12 178 GLY B C 1
ATOM 2726 O O . GLY B 1 178 ? 15.852 10.562 -9.352 1 98.12 178 GLY B O 1
ATOM 2727 N N . LEU B 1 179 ? 16.266 11.812 -7.523 1 98.25 179 LEU B N 1
ATOM 2728 C CA . LEU B 1 179 ? 15.922 10.742 -6.602 1 98.25 179 LEU B CA 1
ATOM 2729 C C . LEU B 1 179 ? 14.438 10.383 -6.711 1 98.25 179 LEU B C 1
ATOM 2731 O O . LEU B 1 179 ? 14.078 9.203 -6.699 1 98.25 179 LEU B O 1
ATOM 2735 N N . ALA B 1 180 ? 13.57 11.391 -6.781 1 98.25 180 ALA B N 1
ATOM 2736 C CA . ALA B 1 180 ? 12.141 11.141 -6.941 1 98.25 180 ALA B CA 1
ATOM 2737 C C . ALA B 1 180 ? 11.867 10.312 -8.195 1 98.25 180 ALA B C 1
ATOM 2739 O O . ALA B 1 180 ? 11.039 9.398 -8.172 1 98.25 180 ALA B O 1
ATOM 2740 N N . GLU B 1 181 ? 12.508 10.656 -9.266 1 97.44 181 GLU B N 1
ATOM 2741 C CA . GLU B 1 181 ? 12.344 9.922 -10.516 1 97.44 181 GLU B CA 1
ATOM 2742 C C . GLU B 1 181 ? 12.82 8.477 -10.367 1 97.44 181 GLU B C 1
ATOM 2744 O O . GLU B 1 181 ? 12.195 7.555 -10.906 1 97.44 181 GLU B O 1
ATOM 2749 N N . GLN B 1 182 ? 13.906 8.281 -9.711 1 97.5 182 GLN B N 1
ATOM 2750 C CA . GLN B 1 182 ? 14.414 6.934 -9.469 1 97.5 182 GLN B CA 1
ATOM 2751 C C . GLN B 1 182 ? 13.414 6.105 -8.664 1 97.5 182 GLN B C 1
ATOM 2753 O O . GLN B 1 182 ? 13.203 4.93 -8.953 1 97.5 182 GLN B O 1
ATOM 2758 N N . VAL B 1 183 ? 12.875 6.715 -7.625 1 97.75 183 VAL B N 1
ATOM 2759 C CA . VAL B 1 183 ? 11.891 6.027 -6.797 1 97.75 183 VAL B CA 1
ATOM 2760 C C . VAL B 1 183 ? 10.68 5.648 -7.641 1 97.75 183 VAL B C 1
ATOM 2762 O O . VAL B 1 183 ? 10.211 4.508 -7.59 1 97.75 183 VAL B O 1
ATOM 2765 N N . ALA B 1 184 ? 10.156 6.625 -8.414 1 96.81 184 ALA B N 1
ATOM 2766 C CA . ALA B 1 184 ? 9.008 6.363 -9.273 1 96.81 184 ALA B CA 1
ATOM 2767 C C . ALA B 1 184 ? 9.281 5.203 -10.227 1 96.81 184 ALA B C 1
ATOM 2769 O O . ALA B 1 184 ? 8.414 4.355 -10.445 1 96.81 184 ALA B O 1
ATOM 2770 N N . THR B 1 185 ? 10.453 5.176 -10.773 1 95.44 185 THR B N 1
ATOM 2771 C CA . THR B 1 185 ? 10.859 4.098 -11.672 1 95.44 185 THR B CA 1
ATOM 2772 C C . THR B 1 185 ? 10.891 2.762 -10.93 1 95.44 185 THR B C 1
ATOM 2774 O O . THR B 1 185 ? 10.391 1.756 -11.438 1 95.44 185 THR B O 1
ATOM 2777 N N . GLU B 1 186 ? 11.445 2.773 -9.727 1 94.31 186 GLU B N 1
ATOM 2778 C CA . GLU B 1 186 ? 11.586 1.559 -8.93 1 94.31 186 GLU B CA 1
ATOM 2779 C C . GLU B 1 186 ? 10.227 0.956 -8.594 1 94.31 186 GLU B C 1
ATOM 2781 O O . GLU B 1 186 ? 10.07 -0.267 -8.586 1 94.31 186 GLU B O 1
ATOM 2786 N N . ILE B 1 187 ? 9.25 1.833 -8.32 1 94.62 187 ILE B N 1
ATOM 2787 C CA . ILE B 1 187 ? 7.957 1.306 -7.895 1 94.62 187 ILE B CA 1
ATOM 2788 C C . ILE B 1 187 ? 7.008 1.233 -9.094 1 94.62 187 ILE B C 1
ATOM 2790 O O . ILE B 1 187 ? 5.809 1 -8.93 1 94.62 187 ILE B O 1
ATOM 2794 N N . GLU B 1 188 ? 7.531 1.537 -10.32 1 92.94 188 GLU B N 1
ATOM 2795 C CA . GLU B 1 188 ? 6.801 1.489 -11.586 1 92.94 188 GLU B CA 1
ATOM 2796 C C . GLU B 1 188 ? 5.523 2.324 -11.516 1 92.94 188 GLU B C 1
ATOM 2798 O O . GLU B 1 188 ? 4.438 1.832 -11.828 1 92.94 188 GLU B O 1
ATOM 2803 N N . TYR B 1 189 ? 5.707 3.471 -11.07 1 91.19 189 TYR B N 1
ATOM 2804 C CA . TYR B 1 189 ? 4.617 4.434 -10.938 1 91.19 189 TYR B CA 1
ATOM 2805 C C . TYR B 1 189 ? 4.715 5.512 -12.008 1 91.19 189 TYR B C 1
ATOM 2807 O O . TYR B 1 189 ? 5.754 6.16 -12.156 1 91.19 189 TYR B O 1
ATOM 2815 N N . ALA B 1 190 ? 3.729 5.387 -13.016 1 74.56 190 ALA B N 1
ATOM 2816 C CA . ALA B 1 190 ? 3.734 6.395 -14.078 1 74.56 190 ALA B CA 1
ATOM 2817 C C . ALA B 1 190 ? 3.309 7.758 -13.539 1 74.56 190 ALA B C 1
ATOM 2819 O O . ALA B 1 190 ? 2.191 7.914 -13.047 1 74.56 190 ALA B O 1
ATOM 2820 N N . SER B 1 191 ? 4.199 8.43 -12.867 1 52.44 191 SER B N 1
ATOM 2821 C CA . SER B 1 191 ? 3.809 9.734 -12.359 1 52.44 191 SER B CA 1
ATOM 2822 C C . SER B 1 191 ? 3.387 10.672 -13.484 1 52.44 191 SER B C 1
ATOM 2824 O O . SER B 1 191 ? 3.898 10.57 -14.602 1 52.44 191 SER B O 1
ATOM 2826 N N . THR B 1 192 ? 2.123 10.812 -13.625 1 41.62 192 THR B N 1
ATOM 2827 C CA . THR B 1 192 ? 1.719 11.867 -14.547 1 41.62 192 THR B CA 1
ATOM 2828 C C . THR B 1 192 ? 2.562 13.125 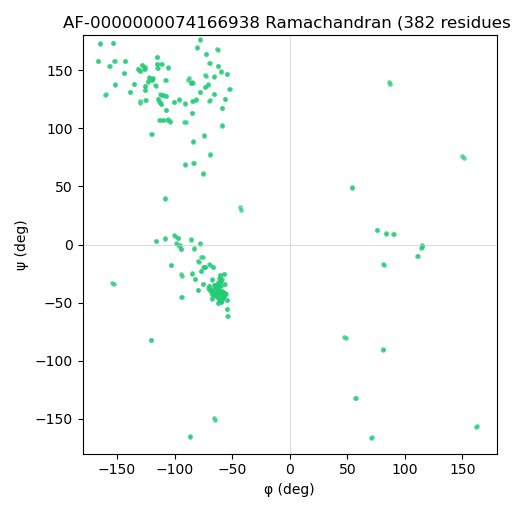-14.336 1 41.62 192 THR B C 1
ATOM 2830 O O . THR B 1 192 ? 2.244 13.953 -13.477 1 41.62 192 THR B O 1
ATOM 2833 N N . TYR B 1 193 ? 3.779 13.008 -13.969 1 30.47 193 TYR B N 1
ATOM 2834 C CA . TYR B 1 193 ? 4.418 14.312 -14.055 1 30.47 193 TYR B CA 1
ATOM 2835 C C . TYR B 1 193 ? 4.73 14.672 -15.5 1 30.47 193 TYR B C 1
ATOM 2837 O O . TYR B 1 193 ? 4.957 13.789 -16.328 1 30.47 193 TYR B O 1
#